Protein AF-0000000084494584 (afdb_homodimer)

pLDDT: mean 93.31, std 10.92, range [34.62, 98.94]

Structure (mmCIF, N/CA/C/O backbone):
data_AF-0000000084494584-model_v1
#
loop_
_entity.id
_entity.type
_entity.pdbx_description
1 polymer CoA-transferase
#
loop_
_atom_site.group_PDB
_atom_site.id
_atom_site.type_symbol
_atom_site.label_atom_id
_atom_site.label_alt_id
_atom_site.label_comp_id
_atom_site.label_asym_id
_atom_site.label_entity_id
_atom_site.label_seq_id
_atom_site.pdbx_PDB_ins_code
_atom_site.Cartn_x
_atom_site.Cartn_y
_atom_site.Cartn_z
_atom_site.occupancy
_atom_site.B_iso_or_equiv
_atom_site.auth_seq_id
_atom_site.auth_comp_id
_atom_site.auth_asym_id
_atom_site.auth_atom_id
_atom_site.pdbx_PDB_model_num
ATOM 1 N N . MET A 1 1 ? 16.578 -20.812 13.094 1 54.5 1 MET A N 1
ATOM 2 C CA . MET A 1 1 ? 16.781 -21.859 12.094 1 54.5 1 MET A CA 1
ATOM 3 C C . MET A 1 1 ? 17.156 -21.266 10.75 1 54.5 1 MET A C 1
ATOM 5 O O . MET A 1 1 ? 16.797 -20.125 10.445 1 54.5 1 MET A O 1
ATOM 9 N N . LYS A 1 2 ? 18.016 -21.828 9.93 1 83.44 2 LYS A N 1
ATOM 10 C CA . LYS A 1 2 ? 18.469 -21.375 8.617 1 83.44 2 LYS A CA 1
ATOM 11 C C . LYS A 1 2 ? 17.312 -21.281 7.633 1 83.44 2 LYS A C 1
ATOM 13 O O . LYS A 1 2 ? 16.562 -22.234 7.449 1 83.44 2 LYS A O 1
ATOM 18 N N . LYS A 1 3 ? 16.938 -20.188 7.086 1 94.69 3 LYS A N 1
ATOM 19 C CA . LYS A 1 3 ? 15.836 -19.953 6.164 1 94.69 3 LYS A CA 1
ATOM 20 C C . LYS A 1 3 ? 16.078 -20.625 4.82 1 94.69 3 LYS A C 1
ATOM 22 O O . LYS A 1 3 ? 15.133 -20.953 4.102 1 94.69 3 LYS A O 1
ATOM 27 N N . VAL A 1 4 ? 17.297 -20.938 4.492 1 96.06 4 VAL A N 1
ATOM 28 C CA . VAL A 1 4 ? 17.641 -21.531 3.207 1 96.06 4 VAL A CA 1
ATOM 29 C C . VAL A 1 4 ? 17.328 -23.031 3.236 1 96.06 4 VAL A C 1
ATOM 31 O O . VAL A 1 4 ? 17.781 -23.734 4.137 1 96.06 4 VAL A O 1
ATOM 34 N N . LYS A 1 5 ? 16.594 -23.484 2.355 1 95.81 5 LYS A N 1
ATOM 35 C CA . LYS A 1 5 ? 16.156 -24.859 2.242 1 95.81 5 LYS A CA 1
ATOM 36 C C . LYS A 1 5 ? 16.281 -25.359 0.803 1 95.81 5 LYS A C 1
ATOM 38 O O . LYS A 1 5 ? 16.484 -24.562 -0.118 1 95.81 5 LYS A O 1
ATOM 43 N N . SER A 1 6 ? 16.203 -26.688 0.678 1 96.31 6 SER A N 1
ATOM 44 C CA . SER A 1 6 ? 16.047 -27.266 -0.654 1 96.31 6 SER A CA 1
ATOM 45 C C . SER A 1 6 ? 14.664 -26.969 -1.222 1 96.31 6 SER A C 1
ATOM 47 O O . SER A 1 6 ? 13.734 -26.672 -0.475 1 96.31 6 SER A O 1
ATOM 49 N N . LEU A 1 7 ? 14.586 -27.047 -2.506 1 98.06 7 LEU A N 1
ATOM 50 C CA . LEU A 1 7 ? 13.297 -26.859 -3.162 1 98.06 7 LEU A CA 1
ATOM 51 C C . LEU A 1 7 ? 12.273 -27.859 -2.637 1 98.06 7 LEU A C 1
ATOM 53 O O . LEU A 1 7 ? 11.148 -27.5 -2.311 1 98.06 7 LEU A O 1
ATOM 57 N N . LYS A 1 8 ? 12.703 -29.109 -2.549 1 97.38 8 LYS A N 1
ATOM 58 C CA . LYS A 1 8 ? 11.836 -30.188 -2.064 1 97.38 8 LYS A CA 1
ATOM 59 C C . LYS A 1 8 ? 11.328 -29.891 -0.656 1 97.38 8 LYS A C 1
ATOM 61 O O . LYS A 1 8 ? 10.133 -29.984 -0.387 1 97.38 8 LYS A O 1
ATOM 66 N N . ASP A 1 9 ? 12.188 -29.469 0.262 1 97.12 9 ASP A N 1
ATOM 67 C CA . ASP A 1 9 ? 11.828 -29.203 1.653 1 97.12 9 ASP A CA 1
ATOM 68 C C . ASP A 1 9 ? 10.898 -28 1.764 1 97.12 9 ASP A C 1
ATOM 70 O O . ASP A 1 9 ? 9.953 -28.016 2.559 1 97.12 9 ASP A O 1
ATOM 74 N N . ALA A 1 10 ? 11.188 -26.953 1.008 1 97.88 10 ALA A N 1
ATOM 75 C CA . ALA A 1 10 ? 10.367 -25.75 1.047 1 97.88 10 ALA A CA 1
ATOM 76 C C . ALA A 1 10 ? 8.938 -26.047 0.584 1 97.88 10 ALA A C 1
ATOM 78 O O . ALA A 1 10 ? 7.973 -25.609 1.214 1 97.88 10 ALA A O 1
ATOM 79 N N . VAL A 1 11 ? 8.828 -26.812 -0.478 1 98.31 11 VAL A N 1
ATOM 80 C CA . VAL A 1 11 ? 7.516 -27.125 -1.046 1 98.31 11 VAL A CA 1
ATOM 81 C C . VAL A 1 11 ? 6.777 -28.109 -0.146 1 98.31 11 VAL A C 1
ATOM 83 O O . VAL A 1 11 ? 5.547 -28.078 -0.059 1 98.31 11 VAL A O 1
ATOM 86 N N . ASN A 1 12 ? 7.539 -28.953 0.56 1 97.5 12 ASN A N 1
ATOM 87 C CA . ASN A 1 12 ? 6.934 -29.906 1.476 1 97.5 12 ASN A CA 1
ATOM 88 C C . ASN A 1 12 ? 6.164 -29.203 2.592 1 97.5 12 ASN A C 1
ATOM 90 O O . ASN A 1 12 ? 5.348 -29.828 3.271 1 97.5 12 ASN A O 1
ATOM 94 N N . LEU A 1 13 ? 6.391 -27.938 2.797 1 96.12 13 LEU A N 1
ATOM 95 C CA . LEU A 1 13 ? 5.676 -27.141 3.785 1 96.12 13 LEU A CA 1
ATOM 96 C C . LEU A 1 13 ? 4.23 -26.906 3.354 1 96.12 13 LEU A C 1
ATOM 98 O O . LEU A 1 13 ? 3.387 -26.531 4.172 1 96.12 13 LEU A O 1
ATOM 102 N N . ILE A 1 14 ? 3.953 -26.984 2.086 1 98.5 14 ILE A N 1
ATOM 103 C CA . ILE A 1 14 ? 2.607 -26.828 1.55 1 98.5 14 ILE A CA 1
ATOM 104 C C . ILE A 1 14 ? 1.779 -28.078 1.833 1 98.5 14 ILE A C 1
ATOM 106 O O . ILE A 1 14 ? 2.225 -29.188 1.572 1 98.5 14 ILE A O 1
ATOM 110 N N . ASN A 1 15 ? 0.663 -27.922 2.371 1 98.62 15 ASN A N 1
ATOM 111 C CA . ASN A 1 15 ? -0.242 -29.031 2.646 1 98.62 15 ASN A CA 1
ATOM 112 C C . ASN A 1 15 ? -1.344 -29.125 1.596 1 98.62 15 ASN A C 1
ATOM 114 O O . ASN A 1 15 ? -1.689 -28.141 0.955 1 98.62 15 ASN A O 1
ATOM 118 N N . ASP A 1 16 ? -1.833 -30.328 1.47 1 98.69 16 ASP A N 1
ATOM 119 C CA . ASP A 1 16 ? -3.055 -30.469 0.684 1 98.69 16 ASP A CA 1
ATOM 120 C C . ASP A 1 16 ? -4.172 -29.594 1.235 1 98.69 16 ASP A C 1
ATOM 122 O O . ASP A 1 16 ? -4.348 -29.5 2.451 1 98.69 16 ASP A O 1
ATOM 126 N N . GLY A 1 17 ? -4.859 -28.891 0.361 1 98.75 17 GLY A N 1
ATOM 127 C CA . GLY A 1 17 ? -5.965 -28.047 0.786 1 98.75 17 GLY A CA 1
ATOM 128 C C . GLY A 1 17 ? -5.559 -26.594 1.009 1 98.75 17 GLY A C 1
ATOM 129 O O . GLY A 1 17 ? -6.41 -25.734 1.197 1 98.75 17 GLY A O 1
ATOM 130 N N . ASP A 1 18 ? -4.273 -26.328 0.966 1 98.88 18 ASP A N 1
ATOM 131 C CA . ASP A 1 18 ? -3.783 -24.984 1.241 1 98.88 18 ASP A CA 1
ATOM 132 C C . ASP A 1 18 ? -4.238 -24 0.162 1 98.88 18 ASP A C 1
ATOM 134 O O . ASP A 1 18 ? -4.414 -24.375 -0.997 1 98.88 18 ASP A O 1
ATOM 138 N N . THR A 1 19 ? -4.445 -22.766 0.521 1 98.88 19 THR A N 1
ATOM 139 C CA . THR A 1 19 ? -4.539 -21.641 -0.401 1 98.88 19 THR A CA 1
ATOM 140 C C . THR A 1 19 ? -3.154 -21.094 -0.737 1 98.88 19 THR A C 1
ATOM 142 O O . THR A 1 19 ? -2.418 -20.656 0.153 1 98.88 19 THR A O 1
ATOM 145 N N . ILE A 1 20 ? -2.838 -21.125 -2.057 1 98.81 20 ILE A N 1
ATOM 146 C CA . ILE A 1 20 ? -1.493 -20.75 -2.488 1 98.81 20 ILE A CA 1
ATOM 147 C C . ILE A 1 20 ? -1.57 -19.594 -3.482 1 98.81 20 ILE A C 1
ATOM 149 O O . ILE A 1 20 ? -2.459 -19.562 -4.336 1 98.81 20 ILE A O 1
ATOM 153 N N . SER A 1 21 ? -0.672 -18.656 -3.314 1 98.75 21 SER A N 1
ATOM 154 C CA . SER A 1 21 ? -0.522 -17.578 -4.293 1 98.75 21 SER A CA 1
ATOM 155 C C . SER A 1 21 ? 0.885 -17.562 -4.879 1 98.75 21 SER A C 1
ATOM 157 O O . SER A 1 21 ? 1.86 -17.828 -4.176 1 98.75 21 SER A O 1
ATOM 159 N N . PHE A 1 22 ? 0.99 -17.234 -6.164 1 98.75 22 PHE A N 1
ATOM 160 C CA . PHE A 1 22 ? 2.266 -17.172 -6.867 1 98.75 22 PHE A CA 1
ATOM 161 C C . PHE A 1 22 ? 2.586 -15.734 -7.273 1 98.75 22 PHE A C 1
ATOM 163 O O . PHE A 1 22 ? 1.705 -15 -7.723 1 98.75 22 PHE A O 1
ATOM 170 N N . GLY A 1 23 ? 3.801 -15.352 -7.039 1 98.75 23 GLY A N 1
ATOM 171 C CA . GLY A 1 23 ? 4.266 -14.078 -7.555 1 98.75 23 GLY A CA 1
ATOM 172 C C . GLY A 1 23 ? 4.391 -14.055 -9.07 1 98.75 23 GLY A C 1
ATOM 173 O O . GLY A 1 23 ? 4.148 -15.062 -9.734 1 98.75 23 GLY A O 1
ATOM 174 N N . GLY A 1 24 ? 4.789 -12.875 -9.578 1 98.31 24 GLY A N 1
ATOM 175 C CA . GLY A 1 24 ? 4.891 -12.703 -11.023 1 98.31 24 GLY A CA 1
ATOM 176 C C . GLY A 1 24 ? 3.555 -12.438 -11.688 1 98.31 24 GLY A C 1
ATOM 177 O O . GLY A 1 24 ? 2.539 -12.266 -11.008 1 98.31 24 GLY A O 1
ATOM 178 N N . ASN A 1 25 ? 3.617 -12.375 -12.953 1 98.12 25 ASN A N 1
ATOM 179 C CA . ASN A 1 25 ? 2.451 -12.078 -13.781 1 98.12 25 ASN A CA 1
ATOM 180 C C . ASN A 1 25 ? 2.525 -12.789 -15.125 1 98.12 25 ASN A C 1
ATOM 182 O O . ASN A 1 25 ? 3.496 -12.625 -15.867 1 98.12 25 ASN A O 1
ATOM 186 N N . VAL A 1 26 ? 1.543 -13.633 -15.344 1 97.31 26 VAL A N 1
ATOM 187 C CA . VAL A 1 26 ? 1.467 -14.414 -16.578 1 97.31 26 VAL A CA 1
ATOM 188 C C . VAL A 1 26 ? 2.773 -15.18 -16.781 1 97.31 26 VAL A C 1
ATOM 190 O O . VAL A 1 26 ? 3.086 -16.109 -16.031 1 97.31 26 VAL A O 1
ATOM 193 N N . LEU A 1 27 ? 3.586 -14.672 -17.797 1 97.94 27 LEU A N 1
ATOM 194 C CA . LEU A 1 27 ? 4.828 -15.375 -18.109 1 97.94 27 LEU A CA 1
ATOM 195 C C . LEU A 1 27 ? 6.039 -14.562 -17.656 1 97.94 27 LEU A C 1
ATOM 197 O O . LEU A 1 27 ? 7.094 -14.609 -18.281 1 97.94 27 LEU A O 1
ATOM 201 N N . HIS A 1 28 ? 5.832 -13.828 -16.531 1 98.12 28 HIS A N 1
ATOM 202 C CA . HIS A 1 28 ? 6.93 -13.039 -16 1 98.12 28 HIS A CA 1
ATOM 203 C C . HIS A 1 28 ? 7.172 -13.352 -14.523 1 98.12 28 HIS A C 1
ATOM 205 O O . HIS A 1 28 ? 6.332 -13.039 -13.68 1 98.12 28 HIS A O 1
ATOM 211 N N . ARG A 1 29 ? 8.273 -13.938 -14.289 1 98.56 29 ARG A N 1
ATOM 212 C CA . ARG A 1 29 ? 8.828 -14.219 -12.969 1 98.56 29 ARG A CA 1
ATOM 213 C C . ARG A 1 29 ? 7.91 -15.141 -12.172 1 98.56 29 ARG A C 1
ATOM 215 O O . ARG A 1 29 ? 7.746 -14.961 -10.961 1 98.56 29 ARG A O 1
ATOM 222 N N . ALA A 1 30 ? 7.055 -15.898 -12.859 1 98.56 30 ALA A N 1
ATOM 223 C CA . ALA A 1 30 ? 6.352 -16.969 -12.156 1 98.56 30 ALA A CA 1
ATOM 224 C C . ALA A 1 30 ? 7.34 -17.969 -11.547 1 98.56 30 ALA A C 1
ATOM 226 O O . ALA A 1 30 ? 8.336 -18.328 -12.18 1 98.56 30 ALA A O 1
ATOM 227 N N . PRO A 1 31 ? 7.113 -18.391 -10.32 1 98.81 31 PRO A N 1
ATOM 228 C CA . PRO A 1 31 ? 8.047 -19.312 -9.688 1 98.81 31 PRO A CA 1
ATOM 229 C C . PRO A 1 31 ? 7.895 -20.75 -10.195 1 98.81 31 PRO A C 1
ATOM 231 O O . PRO A 1 31 ? 7.527 -21.641 -9.43 1 98.81 31 PRO A O 1
ATOM 234 N N . MET A 1 32 ? 8.312 -21 -11.336 1 98.88 32 MET A N 1
ATOM 235 C CA . MET A 1 32 ? 7.98 -22.203 -12.086 1 98.88 32 MET A CA 1
ATOM 236 C C . MET A 1 32 ? 8.672 -23.422 -11.492 1 98.88 32 MET A C 1
ATOM 238 O O . MET A 1 32 ? 8.125 -24.531 -11.516 1 98.88 32 MET A O 1
ATOM 242 N N . ALA A 1 33 ? 9.891 -23.25 -10.977 1 98.81 33 ALA A N 1
ATOM 243 C CA . ALA A 1 33 ? 10.555 -24.391 -10.344 1 98.81 33 ALA A CA 1
ATOM 244 C C . ALA A 1 33 ? 9.734 -24.906 -9.156 1 98.81 33 ALA A C 1
ATOM 246 O O . ALA A 1 33 ? 9.578 -26.109 -8.984 1 98.81 33 ALA A O 1
ATOM 247 N N . ALA A 1 34 ? 9.273 -23.984 -8.375 1 98.81 34 ALA A N 1
ATOM 248 C CA . ALA A 1 34 ? 8.438 -24.359 -7.242 1 98.81 34 ALA A CA 1
ATOM 249 C C . ALA A 1 34 ? 7.125 -24.984 -7.715 1 98.81 34 ALA A C 1
ATOM 251 O O . ALA A 1 34 ? 6.641 -25.953 -7.129 1 98.81 34 ALA A O 1
ATOM 252 N N . VAL A 1 35 ? 6.5 -24.438 -8.742 1 98.88 35 VAL A N 1
ATOM 253 C CA . VAL A 1 35 ? 5.258 -24.953 -9.312 1 98.88 35 VAL A CA 1
ATOM 254 C C . VAL A 1 35 ? 5.461 -26.406 -9.758 1 98.88 35 VAL A C 1
ATOM 256 O O . VAL A 1 35 ? 4.648 -27.266 -9.445 1 98.88 35 VAL A O 1
ATOM 259 N N . ARG A 1 36 ? 6.566 -26.625 -10.461 1 98.88 36 ARG A N 1
ATOM 260 C CA . ARG A 1 36 ? 6.871 -27.969 -10.914 1 98.88 36 ARG A CA 1
ATOM 261 C C . ARG A 1 36 ? 7.086 -28.906 -9.734 1 98.88 36 ARG A C 1
ATOM 263 O O . ARG A 1 36 ? 6.66 -30.062 -9.773 1 98.88 36 ARG A O 1
ATOM 270 N N . GLU A 1 37 ? 7.727 -28.422 -8.711 1 98.81 37 GLU A N 1
ATOM 271 C CA . GLU A 1 37 ? 7.957 -29.25 -7.539 1 98.81 37 GLU A CA 1
ATOM 272 C C . GLU A 1 37 ? 6.641 -29.609 -6.848 1 98.81 37 GLU A C 1
ATOM 274 O O . GLU A 1 37 ? 6.473 -30.719 -6.352 1 98.81 37 GLU A O 1
ATOM 279 N N . ILE A 1 38 ? 5.691 -28.672 -6.762 1 98.88 38 ILE A N 1
ATOM 280 C CA . ILE A 1 38 ? 4.367 -28.938 -6.211 1 98.88 38 ILE A CA 1
ATOM 281 C C . ILE A 1 38 ? 3.713 -30.078 -6.973 1 98.88 38 ILE A C 1
ATOM 283 O O . ILE A 1 38 ? 3.145 -30.984 -6.367 1 98.88 38 ILE A O 1
ATOM 287 N N . ALA A 1 39 ? 3.822 -30.062 -8.289 1 98.75 39 ALA A N 1
ATOM 288 C CA . ALA A 1 39 ? 3.27 -31.109 -9.133 1 98.75 39 ALA A CA 1
ATOM 289 C C . ALA A 1 39 ? 3.98 -32.438 -8.883 1 98.75 39 ALA A C 1
ATOM 291 O O . ALA A 1 39 ? 3.336 -33.5 -8.781 1 98.75 39 ALA A O 1
ATOM 292 N N . ARG A 1 40 ? 5.363 -32.375 -8.766 1 98.25 40 ARG A N 1
ATOM 293 C CA . ARG A 1 40 ? 6.141 -33.594 -8.531 1 98.25 40 ARG A CA 1
ATOM 294 C C . ARG A 1 40 ? 5.738 -34.25 -7.223 1 98.25 40 ARG A C 1
ATOM 296 O O . ARG A 1 40 ? 5.711 -35.469 -7.129 1 98.25 40 ARG A O 1
ATOM 303 N N . GLN A 1 41 ? 5.414 -33.406 -6.246 1 98.19 41 GLN A N 1
ATOM 304 C CA . GLN A 1 41 ? 5.051 -33.938 -4.934 1 98.19 41 GLN A CA 1
ATOM 305 C C . GLN A 1 41 ? 3.578 -34.344 -4.891 1 98.19 41 GLN A C 1
ATOM 307 O O . GLN A 1 41 ? 3.086 -34.812 -3.861 1 98.19 41 GLN A O 1
ATOM 312 N N . ASN A 1 42 ? 2.887 -34.156 -5.945 1 97.81 42 ASN A N 1
ATOM 313 C CA . ASN A 1 42 ? 1.498 -34.562 -6.113 1 97.81 42 ASN A CA 1
ATOM 314 C C . ASN A 1 42 ? 0.598 -33.938 -5.047 1 97.81 42 ASN A C 1
ATOM 316 O O . ASN A 1 42 ? -0.193 -34.656 -4.418 1 97.81 42 ASN A O 1
ATOM 320 N N . LYS A 1 43 ? 0.817 -32.656 -4.707 1 98.56 43 LYS A N 1
ATOM 321 C CA . LYS A 1 43 ? -0.089 -31.938 -3.805 1 98.56 43 LYS A CA 1
ATOM 322 C C . LYS A 1 43 ? -1.515 -31.938 -4.348 1 98.56 43 LYS A C 1
ATOM 324 O O . LYS A 1 43 ? -1.721 -31.969 -5.562 1 98.56 43 LYS A O 1
ATOM 329 N N . LYS A 1 44 ? -2.512 -31.844 -3.439 1 98.5 44 LYS A N 1
ATOM 330 C CA . LYS A 1 44 ? -3.902 -31.969 -3.861 1 98.5 44 LYS A CA 1
ATOM 331 C C . LYS A 1 44 ? -4.773 -30.891 -3.217 1 98.5 44 LYS A C 1
ATOM 333 O O . LYS A 1 44 ? -4.418 -30.344 -2.176 1 98.5 44 LYS A O 1
ATOM 338 N N . SER A 1 45 ? -5.898 -30.625 -3.893 1 98.75 45 SER A N 1
ATOM 339 C CA . SER A 1 45 ? -6.977 -29.781 -3.387 1 98.75 45 SER A CA 1
ATOM 340 C C . SER A 1 45 ? -6.48 -28.375 -3.088 1 98.75 45 SER A C 1
ATOM 342 O O . SER A 1 45 ? -6.914 -27.75 -2.117 1 98.75 45 SER A O 1
ATOM 344 N N . LEU A 1 46 ? -5.559 -27.969 -3.893 1 98.94 46 LEU A N 1
ATOM 345 C CA . LEU A 1 46 ? -5.008 -26.641 -3.68 1 98.94 46 LEU A CA 1
ATOM 346 C C . LEU A 1 46 ? -5.98 -25.562 -4.156 1 98.94 46 LEU A C 1
ATOM 348 O O . LEU A 1 46 ? -6.656 -25.734 -5.176 1 98.94 46 LEU A O 1
ATOM 352 N N . LYS A 1 47 ? -6.105 -24.5 -3.451 1 98.88 47 LYS A N 1
ATOM 353 C CA . LYS A 1 47 ? -6.797 -23.281 -3.863 1 98.88 47 LYS A CA 1
ATOM 354 C C . LYS A 1 47 ? -5.805 -22.203 -4.312 1 98.88 47 LYS A C 1
ATOM 356 O O . LYS A 1 47 ? -4.984 -21.75 -3.518 1 98.88 47 LYS A O 1
ATOM 361 N N . LEU A 1 48 ? -5.867 -21.859 -5.566 1 98.88 48 LEU A N 1
ATOM 362 C CA . LEU A 1 48 ? -4.898 -20.922 -6.121 1 98.88 48 LEU A CA 1
ATOM 363 C C . LEU A 1 48 ? -5.484 -19.516 -6.199 1 98.88 48 LEU A C 1
ATOM 365 O O . LEU A 1 48 ? -6.656 -19.344 -6.543 1 98.88 48 LEU A O 1
ATOM 369 N N . VAL A 1 49 ? -4.691 -18.547 -5.84 1 98.69 49 VAL A N 1
ATOM 370 C CA . VAL A 1 49 ? -5.07 -17.141 -5.922 1 98.69 49 VAL A CA 1
ATOM 371 C C . VAL A 1 49 ? -4.004 -16.359 -6.695 1 98.69 49 VAL A C 1
ATOM 373 O O . VAL A 1 49 ? -2.828 -16.359 -6.32 1 98.69 49 VAL A O 1
ATOM 376 N N . LYS A 1 50 ? -4.367 -15.711 -7.742 1 97.88 50 LYS A N 1
ATOM 377 C CA . LYS A 1 50 ? -3.424 -14.945 -8.547 1 97.88 50 LYS A CA 1
ATOM 378 C C . LYS A 1 50 ? -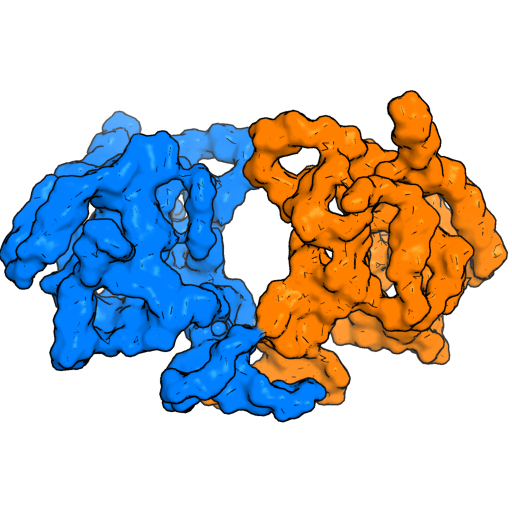4.152 -13.938 -9.438 1 97.88 50 LYS A C 1
ATOM 380 O O . LYS A 1 50 ? -5.215 -14.234 -9.984 1 97.88 50 LYS A O 1
ATOM 385 N N . THR A 1 51 ? -3.564 -12.781 -9.625 1 97.19 51 THR A N 1
ATOM 386 C CA . THR A 1 51 ? -4.188 -11.781 -10.477 1 97.19 51 THR A CA 1
ATOM 387 C C . THR A 1 51 ? -4.203 -12.242 -11.93 1 97.19 51 THR A C 1
ATOM 389 O O . THR A 1 51 ? -5.266 -12.305 -12.555 1 97.19 51 THR A O 1
ATOM 392 N N . ALA A 1 52 ? -3.033 -12.57 -12.398 1 97.12 52 ALA A N 1
ATOM 393 C CA . ALA A 1 52 ? -2.885 -13.062 -13.766 1 97.12 52 ALA A CA 1
ATOM 394 C C . ALA A 1 52 ? -1.953 -14.266 -13.812 1 97.12 52 ALA A C 1
ATOM 396 O O . ALA A 1 52 ? -0.766 -14.156 -13.5 1 97.12 52 ALA A O 1
ATOM 397 N N . GLY A 1 53 ? -2.547 -15.414 -14.188 1 97.62 53 GLY A N 1
ATOM 398 C CA . GLY A 1 53 ? -1.778 -16.641 -14.273 1 97.62 53 GLY A CA 1
ATOM 399 C C . GLY A 1 53 ? -1.73 -17.219 -15.672 1 97.62 53 GLY A C 1
ATOM 400 O O . GLY A 1 53 ? -2.486 -16.797 -16.547 1 97.62 53 GLY A O 1
ATOM 401 N N . ALA A 1 54 ? -0.801 -18.125 -15.852 1 98.19 54 ALA A N 1
ATOM 402 C CA . ALA A 1 54 ? -0.669 -18.875 -17.109 1 98.19 54 ALA A CA 1
ATOM 403 C C . ALA A 1 54 ? -0.196 -20.297 -16.844 1 98.19 54 ALA A C 1
ATOM 405 O O . ALA A 1 54 ? -0.973 -21.141 -16.406 1 98.19 54 ALA A O 1
ATOM 406 N N . GLN A 1 55 ? 1.091 -20.5 -17.047 1 98.44 55 GLN A N 1
ATOM 407 C CA . GLN A 1 55 ? 1.602 -21.859 -16.969 1 98.44 55 GLN A CA 1
ATOM 408 C C . GLN A 1 55 ? 1.618 -22.344 -15.523 1 98.44 55 GLN A C 1
ATOM 410 O O . GLN A 1 55 ? 1.459 -23.547 -15.266 1 98.44 55 GLN A O 1
ATOM 415 N N . ASP A 1 56 ? 1.825 -21.422 -14.609 1 98.62 56 ASP A N 1
ATOM 416 C CA . ASP A 1 56 ? 1.849 -21.781 -13.195 1 98.62 56 ASP A CA 1
ATOM 417 C C . ASP A 1 56 ? 0.527 -22.422 -12.773 1 98.62 56 ASP A C 1
ATOM 419 O O . ASP A 1 56 ? 0.516 -23.484 -12.141 1 98.62 56 ASP A O 1
ATOM 423 N N . ILE A 1 57 ? -0.57 -21.906 -13.172 1 98.75 57 ILE A N 1
ATOM 424 C CA . ILE A 1 57 ? -1.884 -22.438 -12.844 1 98.75 57 ILE A CA 1
ATOM 425 C C . ILE A 1 57 ? -2.186 -23.641 -13.75 1 98.75 57 ILE A C 1
ATOM 427 O O . ILE A 1 57 ? -2.627 -24.688 -13.273 1 98.75 57 ILE A O 1
ATOM 431 N N . ASP A 1 58 ? -1.891 -23.547 -15 1 98.75 58 ASP A N 1
ATOM 432 C CA . ASP A 1 58 ? -2.246 -24.547 -16 1 98.75 58 ASP A CA 1
ATOM 433 C C . ASP A 1 58 ? -1.552 -25.875 -15.727 1 98.75 58 ASP A C 1
ATOM 435 O O . ASP A 1 58 ? -2.17 -26.938 -15.836 1 98.75 58 ASP A O 1
ATOM 439 N N . LEU A 1 59 ? -0.305 -25.812 -15.391 1 98.75 59 LEU A N 1
ATOM 440 C CA . LEU A 1 59 ? 0.468 -27.016 -15.102 1 98.75 59 LEU A CA 1
ATOM 441 C C . LEU A 1 59 ? -0.122 -27.766 -13.914 1 98.75 59 LEU A C 1
ATOM 443 O O . LEU A 1 59 ? -0.263 -29 -13.953 1 98.75 59 LEU A O 1
ATOM 447 N N . LEU A 1 60 ? -0.462 -27.047 -12.852 1 98.81 60 LEU A N 1
ATOM 448 C CA . LEU A 1 60 ? -1.02 -27.688 -11.664 1 98.81 60 LEU A CA 1
ATOM 449 C C . LEU A 1 60 ? -2.398 -28.266 -11.953 1 98.81 60 LEU A C 1
ATOM 451 O O . LEU A 1 60 ? -2.779 -29.281 -11.383 1 98.81 60 LEU A O 1
ATOM 455 N N . CYS A 1 61 ? -3.137 -27.609 -12.828 1 98.62 61 CYS A N 1
ATOM 456 C CA . CYS A 1 61 ? -4.422 -28.141 -13.258 1 98.62 61 CYS A CA 1
ATOM 457 C C . CYS A 1 61 ? -4.234 -29.438 -14.039 1 98.62 61 CYS A C 1
ATOM 459 O O . CYS A 1 61 ? -4.98 -30.406 -13.844 1 98.62 61 CYS A O 1
ATOM 461 N N . ALA A 1 62 ? -3.209 -29.484 -14.914 1 98.38 62 ALA A N 1
ATOM 462 C CA . ALA A 1 62 ? -2.922 -30.656 -15.719 1 98.38 62 ALA A CA 1
ATOM 463 C C . ALA A 1 62 ? -2.621 -31.875 -14.844 1 98.38 62 ALA A C 1
ATOM 465 O O . ALA A 1 62 ? -2.914 -33 -15.219 1 98.38 62 ALA A O 1
ATOM 466 N N . MET A 1 63 ? -2.104 -31.609 -13.695 1 98.44 63 MET A N 1
ATOM 467 C CA . MET A 1 63 ? -1.659 -32.688 -12.82 1 98.44 63 MET A CA 1
ATOM 468 C C . MET A 1 63 ? -2.666 -32.938 -11.703 1 98.44 63 MET A C 1
ATOM 470 O O . MET A 1 63 ? -2.355 -33.594 -10.719 1 98.44 63 MET A O 1
ATOM 474 N N . ASP A 1 64 ? -3.857 -32.312 -11.766 1 98.19 64 ASP A N 1
ATOM 475 C CA . ASP A 1 64 ? -4.992 -32.5 -10.875 1 98.19 64 ASP A CA 1
ATOM 476 C C . ASP A 1 64 ? -4.672 -32.062 -9.453 1 98.19 64 ASP A C 1
ATOM 478 O O . ASP A 1 64 ? -5.109 -32.656 -8.477 1 98.19 64 ASP A O 1
ATOM 482 N N . CYS A 1 65 ? -3.891 -31.016 -9.32 1 98.75 65 CYS A N 1
ATOM 483 C CA . CYS A 1 65 ? -3.486 -30.516 -8.008 1 98.75 65 CYS A CA 1
ATOM 484 C C . CYS A 1 65 ? -4.496 -29.5 -7.48 1 98.75 65 CYS A C 1
ATOM 486 O O . CYS A 1 65 ? -4.477 -29.156 -6.293 1 98.75 65 CYS A O 1
ATOM 488 N N . VAL A 1 66 ? -5.473 -29.031 -8.25 1 98.88 66 VAL A N 1
ATOM 489 C CA . VAL A 1 66 ? -6.16 -27.781 -7.969 1 98.88 66 VAL A CA 1
ATOM 490 C C . VAL A 1 66 ? -7.629 -28.047 -7.668 1 98.88 66 VAL A C 1
ATOM 492 O O . VAL A 1 66 ? -8.289 -28.797 -8.391 1 98.88 66 VAL A O 1
ATOM 495 N N . GLU A 1 67 ? -8.078 -27.453 -6.574 1 98.81 67 GLU A N 1
ATOM 496 C CA . GLU A 1 67 ? -9.492 -27.484 -6.223 1 98.81 67 GLU A CA 1
ATOM 497 C C . GLU A 1 67 ? -10.227 -26.25 -6.75 1 98.81 67 GLU A C 1
ATOM 499 O O . GLU A 1 67 ? -11.312 -26.375 -7.324 1 98.81 67 GLU A O 1
ATOM 504 N N . SER A 1 68 ? -9.711 -25.094 -6.578 1 98.62 68 SER A N 1
ATOM 505 C CA . SER A 1 68 ? -10.336 -23.859 -7.016 1 98.62 68 SER A CA 1
ATOM 506 C C . SER A 1 68 ? -9.289 -22.812 -7.406 1 98.62 68 SER A C 1
ATOM 508 O O . SER A 1 68 ? -8.125 -22.922 -7.012 1 98.62 68 SER A O 1
ATOM 510 N N . VAL A 1 69 ? -9.719 -21.859 -8.227 1 98.62 69 VAL A N 1
ATOM 511 C CA . VAL A 1 69 ? -8.852 -20.766 -8.672 1 98.62 69 VAL A CA 1
ATOM 512 C C . VAL A 1 69 ? -9.578 -19.438 -8.523 1 98.62 69 VAL A C 1
ATOM 514 O O . VAL A 1 69 ? -10.688 -19.266 -9.047 1 98.62 69 VAL A O 1
ATOM 517 N N . ASP A 1 70 ? -9.062 -18.531 -7.773 1 97.44 70 ASP A N 1
ATOM 518 C CA . ASP A 1 70 ? -9.438 -17.125 -7.758 1 97.44 70 ASP A CA 1
ATOM 519 C C . ASP A 1 70 ? -8.461 -16.281 -8.578 1 97.44 70 ASP A C 1
ATOM 521 O O . ASP A 1 70 ? -7.324 -16.047 -8.156 1 97.44 70 ASP A O 1
ATOM 525 N N . ALA A 1 71 ? -8.859 -15.867 -9.758 1 96.75 71 ALA A N 1
ATOM 526 C CA . ALA A 1 71 ? -7.945 -15.133 -10.633 1 96.75 71 ALA A CA 1
ATOM 527 C C . ALA A 1 71 ? -8.703 -14.117 -11.477 1 96.75 71 ALA A C 1
ATOM 529 O O . ALA A 1 71 ? -9.891 -14.289 -11.75 1 96.75 71 ALA A O 1
ATOM 530 N N . GLY A 1 72 ? -8.008 -13.062 -11.781 1 93.25 72 GLY A N 1
ATOM 531 C CA . GLY A 1 72 ? -8.555 -12.133 -12.758 1 93.25 72 GLY A CA 1
ATOM 532 C C . GLY A 1 72 ? -8.508 -12.664 -14.18 1 93.25 72 GLY A C 1
ATOM 533 O O . GLY A 1 72 ? -9.461 -12.508 -14.945 1 93.25 72 GLY A O 1
ATOM 534 N N . PHE A 1 73 ? -7.285 -13.242 -14.352 1 92 73 PHE A N 1
ATOM 535 C CA . PHE A 1 73 ? -6.992 -13.711 -15.703 1 92 73 PHE A CA 1
ATOM 536 C C . PHE A 1 73 ? -6.098 -14.945 -15.656 1 92 73 PHE A C 1
ATOM 538 O O . PHE A 1 73 ? -5.141 -15 -14.883 1 92 73 PHE A O 1
ATOM 545 N N . VAL A 1 74 ? -6.566 -16.078 -16.484 1 96.75 74 VAL A N 1
ATOM 546 C CA . VAL A 1 74 ? -5.66 -17.203 -16.672 1 96.75 74 VAL A CA 1
ATOM 547 C C . VAL A 1 74 ? -5.504 -17.484 -18.172 1 96.75 74 VAL A C 1
ATOM 549 O O . VAL A 1 74 ? -6.422 -18 -18.812 1 96.75 74 VAL A O 1
ATOM 552 N N . SER A 1 75 ? -4.379 -17.109 -18.672 1 95.31 75 SER A N 1
ATOM 553 C CA . SER A 1 75 ? -4.145 -17.281 -20.094 1 95.31 75 SER A CA 1
ATOM 554 C C . SER A 1 75 ? -2.676 -17.062 -20.453 1 95.31 75 SER A C 1
ATOM 556 O O . SER A 1 75 ? -1.91 -16.547 -19.641 1 95.31 75 SER A O 1
ATOM 558 N N . TYR A 1 76 ? -2.309 -17.547 -21.594 1 95 76 TYR A N 1
ATOM 559 C CA . TYR A 1 76 ? -0.979 -17.281 -22.141 1 95 76 TYR A CA 1
ATOM 560 C C . TYR A 1 76 ? -0.99 -16.062 -23.062 1 95 76 TYR A C 1
ATOM 562 O O . TYR A 1 76 ? -0.174 -15.969 -23.984 1 95 76 TYR A O 1
ATOM 570 N N . GLU A 1 77 ? -1.919 -15.219 -22.766 1 87 77 GLU A N 1
ATOM 571 C CA . GLU A 1 77 ? -2.117 -13.984 -23.516 1 87 77 GLU A CA 1
ATOM 572 C C . GLU A 1 77 ? -2.283 -14.273 -25 1 87 77 GLU A C 1
ATOM 574 O O . GLU A 1 77 ? -2.424 -15.43 -25.406 1 87 77 GLU A O 1
ATOM 579 N N . THR A 1 78 ? -2.393 -13.195 -25.859 1 79.5 78 THR A N 1
ATOM 580 C CA . THR A 1 78 ? -2.73 -13.281 -27.281 1 79.5 78 THR A CA 1
ATOM 581 C C . THR A 1 78 ? -1.669 -14.07 -28.047 1 79.5 78 THR A C 1
ATOM 583 O O . THR A 1 78 ? -1.972 -14.727 -29.047 1 79.5 78 THR A O 1
ATOM 586 N N . LYS A 1 79 ? -0.529 -14.172 -27.469 1 82.56 79 LYS A N 1
ATOM 587 C CA . LYS A 1 79 ? 0.584 -14.781 -28.188 1 82.56 79 LYS A CA 1
ATOM 588 C C . LYS A 1 79 ? 0.452 -16.312 -28.203 1 82.56 79 LYS A C 1
ATOM 590 O O . LYS A 1 79 ? 0.747 -16.938 -29.219 1 82.56 79 LYS A O 1
ATOM 595 N N . TYR A 1 80 ? 0.011 -16.844 -27.062 1 86 80 TYR A N 1
ATOM 596 C CA . TYR A 1 80 ? 0.07 -18.297 -26.984 1 86 80 TYR A CA 1
ATOM 597 C C . TYR A 1 80 ? -1.322 -18.891 -26.812 1 86 80 TYR A C 1
ATOM 599 O O . TYR A 1 80 ? -1.526 -20.094 -27.031 1 86 80 TYR A O 1
ATOM 607 N N . GLY A 1 81 ? -2.215 -18.109 -26.469 1 87.94 81 GLY A N 1
ATOM 608 C CA . GLY A 1 81 ? -3.59 -18.594 -26.453 1 87.94 81 GLY A CA 1
ATOM 609 C C . GLY A 1 81 ? -4.074 -18.969 -25.062 1 87.94 81 GLY A C 1
ATOM 610 O O . GLY A 1 81 ? -3.74 -18.312 -24.078 1 87.94 81 GLY A O 1
ATOM 611 N N . LEU A 1 82 ? -4.871 -20 -25 1 89.5 82 LEU A N 1
ATOM 612 C CA . LEU A 1 82 ? -5.652 -20.312 -23.812 1 89.5 82 LEU A CA 1
ATOM 613 C C . LEU A 1 82 ? -4.891 -21.281 -22.906 1 89.5 82 LEU A C 1
ATOM 615 O O . LEU A 1 82 ? -4.043 -22.031 -23.375 1 89.5 82 LEU A O 1
ATOM 619 N N . ALA A 1 83 ? -5.094 -21.203 -21.641 1 96.69 83 ALA A N 1
ATOM 620 C CA . ALA A 1 83 ? -4.648 -22.203 -20.672 1 96.69 83 ALA A CA 1
ATOM 621 C C . ALA A 1 83 ? -5.574 -23.422 -20.672 1 96.69 83 ALA A C 1
ATOM 623 O O . ALA A 1 83 ? -6.516 -23.5 -19.875 1 96.69 83 ALA A O 1
ATOM 624 N N . ASN A 1 84 ? -5.285 -24.375 -21.516 1 96.19 84 ASN A N 1
ATOM 625 C CA . ASN A 1 84 ? -6.223 -25.438 -21.875 1 96.19 84 ASN A CA 1
ATOM 626 C C . ASN A 1 84 ? -6.539 -26.344 -20.703 1 96.19 84 ASN A C 1
ATOM 628 O O . ASN A 1 84 ? -7.676 -26.797 -20.547 1 96.19 84 ASN A O 1
ATOM 632 N N . HIS A 1 85 ? -5.602 -26.688 -19.906 1 98.12 85 HIS A N 1
ATOM 633 C CA . HIS A 1 85 ? -5.844 -27.578 -18.797 1 98.12 85 HIS A CA 1
ATOM 634 C C . HIS A 1 85 ? -6.738 -26.922 -17.75 1 98.12 85 HIS A C 1
ATOM 636 O O . HIS A 1 85 ? -7.629 -27.578 -17.188 1 98.12 85 HIS A O 1
ATOM 642 N N . TYR A 1 86 ? -6.5 -25.688 -17.484 1 98.25 86 TYR A N 1
ATOM 643 C CA . TYR A 1 86 ? -7.371 -24.922 -16.594 1 98.25 86 TYR A CA 1
ATOM 644 C C . TYR A 1 86 ? -8.789 -24.859 -17.156 1 98.25 86 TYR A C 1
ATOM 646 O O . TYR A 1 86 ? -9.758 -25.156 -16.453 1 98.25 86 TYR A O 1
ATOM 654 N N . ARG A 1 87 ? -8.875 -24.469 -18.406 1 97.12 87 ARG A N 1
ATOM 655 C CA . ARG A 1 87 ? -10.172 -24.328 -19.047 1 97.12 87 ARG A CA 1
ATOM 656 C C . ARG A 1 87 ? -10.953 -25.641 -19.016 1 97.12 87 ARG A C 1
ATOM 658 O O . ARG A 1 87 ? -12.133 -25.656 -18.672 1 97.12 87 ARG A O 1
ATOM 665 N N . GLN A 1 88 ? -10.32 -26.703 -19.375 1 97.12 88 GLN A N 1
ATOM 666 C CA . GLN A 1 88 ? -10.961 -28.016 -19.359 1 97.12 88 GLN A CA 1
ATOM 667 C C . GLN A 1 88 ? -11.391 -28.406 -17.953 1 97.12 88 GLN A C 1
ATOM 669 O O . GLN A 1 88 ? -12.469 -28.984 -17.766 1 97.12 88 GLN A O 1
ATOM 674 N N . GLY A 1 89 ? -10.539 -28.078 -16.953 1 97.75 89 GLY A N 1
ATOM 675 C CA . GLY A 1 89 ? -10.883 -28.359 -15.562 1 97.75 89 GLY A CA 1
ATOM 676 C C . GLY A 1 89 ? -12.125 -27.625 -15.094 1 97.75 89 GLY A C 1
ATOM 677 O O . GLY A 1 89 ? -12.977 -28.203 -14.422 1 97.75 89 GLY A O 1
ATOM 678 N N . VAL A 1 90 ? -12.234 -26.391 -15.461 1 97.38 90 VAL A N 1
ATOM 679 C CA . VAL A 1 90 ? -13.383 -25.578 -15.078 1 97.38 90 VAL A CA 1
ATOM 680 C C . VAL A 1 90 ? -14.625 -26.078 -15.812 1 97.38 90 VAL A C 1
ATOM 682 O O . VAL A 1 90 ? -15.688 -26.25 -15.211 1 97.38 90 VAL A O 1
ATOM 685 N N . GLN A 1 91 ? -14.508 -26.344 -17.109 1 97.25 91 GLN A N 1
ATOM 686 C CA . GLN A 1 91 ? -15.625 -26.781 -17.938 1 97.25 91 GLN A CA 1
ATOM 687 C C . GLN A 1 91 ? -16.172 -28.125 -17.469 1 97.25 91 GLN A C 1
ATOM 689 O O . GLN A 1 91 ? -17.391 -28.359 -17.516 1 97.25 91 GLN A O 1
ATOM 694 N N . SER A 1 92 ? -15.312 -28.984 -17.016 1 97.5 92 SER A N 1
ATOM 695 C CA . SER A 1 92 ? -15.719 -30.312 -16.578 1 97.5 92 SER A CA 1
ATOM 696 C C . SER A 1 92 ? -16.234 -30.297 -15.141 1 97.5 92 SER A C 1
ATOM 698 O O . SER A 1 92 ? -16.797 -31.281 -14.664 1 97.5 92 SER A O 1
ATOM 700 N N . GLY A 1 93 ? -15.953 -29.172 -14.438 1 97.25 93 GLY A N 1
ATOM 701 C CA . GLY A 1 93 ? -16.406 -29.047 -13.062 1 97.25 93 GLY A CA 1
ATOM 702 C C . GLY A 1 93 ? -15.398 -29.578 -12.062 1 97.25 93 GLY A C 1
ATOM 703 O O . GLY A 1 93 ? -15.633 -29.531 -10.852 1 97.25 93 GLY A O 1
ATOM 704 N N . LYS A 1 94 ? -14.336 -30.078 -12.578 1 97.62 94 LYS A N 1
ATOM 705 C CA . LYS A 1 94 ? -13.289 -30.594 -11.695 1 97.62 94 LYS A CA 1
ATOM 706 C C . LYS A 1 94 ? -12.648 -29.469 -10.883 1 97.62 94 LYS A C 1
ATOM 708 O O . LYS A 1 94 ? -12.203 -29.688 -9.758 1 97.62 94 LYS A O 1
ATOM 713 N N . ILE A 1 95 ? -12.602 -28.312 -11.422 1 98.31 95 ILE A N 1
ATOM 714 C CA . ILE A 1 95 ? -12.016 -27.141 -10.805 1 98.31 95 ILE A CA 1
ATOM 715 C C . ILE A 1 95 ? -13.07 -26.031 -10.68 1 98.31 95 ILE A C 1
ATOM 717 O O . ILE A 1 95 ? -13.812 -25.766 -11.625 1 98.31 95 ILE A O 1
ATOM 721 N N . LYS A 1 96 ? -13.242 -25.516 -9.484 1 97.69 96 LYS A N 1
ATOM 722 C CA . LYS A 1 96 ? -14.102 -24.359 -9.297 1 97.69 96 LYS A CA 1
ATOM 723 C C . LYS A 1 96 ? -13.391 -23.078 -9.695 1 97.69 96 LYS A C 1
ATOM 725 O O . LYS A 1 96 ? -12.469 -22.625 -9.008 1 97.69 96 LYS A O 1
ATOM 730 N N . GLY A 1 97 ? -13.773 -22.469 -10.789 1 96.25 97 GLY A N 1
ATOM 731 C CA . GLY A 1 97 ? -13.25 -21.172 -11.195 1 96.25 97 GLY A CA 1
ATOM 732 C C . GLY A 1 97 ? -14.023 -20.016 -10.609 1 96.25 97 GLY A C 1
ATOM 733 O O . GLY A 1 97 ? -15.195 -19.797 -10.945 1 96.25 97 GLY A O 1
ATOM 734 N N . ASN A 1 98 ? -13.484 -19.344 -9.664 1 94.06 98 ASN A N 1
ATOM 735 C CA . ASN A 1 98 ? -14.086 -18.125 -9.125 1 94.06 98 ASN A CA 1
ATOM 736 C C . ASN A 1 98 ? -13.719 -16.906 -9.961 1 94.06 98 ASN A C 1
ATOM 738 O O . ASN A 1 98 ? -12.547 -16.516 -10.008 1 94.06 98 ASN A O 1
ATOM 742 N N . GLU A 1 99 ? -14.586 -16.359 -10.531 1 88.19 99 GLU A N 1
ATOM 743 C CA . GLU A 1 99 ? -14.344 -15.281 -11.477 1 88.19 99 GLU A CA 1
ATOM 744 C C . GLU A 1 99 ? -14.109 -13.961 -10.758 1 88.19 99 GLU A C 1
ATOM 746 O O . GLU A 1 99 ? -14.992 -13.453 -10.07 1 88.19 99 GLU A O 1
ATOM 751 N N . HIS A 1 100 ? -12.977 -13.469 -10.883 1 91.81 100 HIS A N 1
ATOM 752 C CA . HIS A 1 100 ? -12.539 -12.164 -10.383 1 91.81 100 HIS A CA 1
ATOM 753 C C . HIS A 1 100 ? -12.102 -11.258 -11.523 1 91.81 100 HIS A C 1
ATOM 755 O O . HIS A 1 100 ? -11.969 -11.703 -12.664 1 91.81 100 HIS A O 1
ATOM 761 N N . ALA A 1 101 ? -12.055 -10 -11.289 1 92.19 101 ALA A N 1
ATOM 762 C CA . ALA A 1 101 ? -11.172 -9.102 -12.016 1 92.19 101 ALA A CA 1
ATOM 763 C C . ALA A 1 101 ? -9.812 -8.992 -11.336 1 92.19 101 ALA A C 1
ATOM 765 O O . ALA A 1 101 ? -9.672 -9.336 -10.156 1 92.19 101 ALA A O 1
ATOM 766 N N . CYS A 1 102 ? -8.82 -8.656 -12.117 1 94.69 102 CYS A N 1
ATOM 767 C CA . CYS A 1 102 ? -7.512 -8.469 -11.508 1 94.69 102 CYS A CA 1
ATOM 768 C C . CYS A 1 102 ? -7.605 -7.594 -10.266 1 94.69 102 CYS A C 1
ATOM 770 O O . CYS A 1 102 ? -7.07 -7.941 -9.211 1 94.69 102 CYS A O 1
ATOM 772 N N . TYR A 1 103 ? -8.359 -6.586 -10.406 1 93.69 103 TYR A N 1
ATOM 773 C CA . TYR A 1 103 ? -8.477 -5.602 -9.336 1 93.69 103 TYR A CA 1
ATOM 774 C C . TYR A 1 103 ? -9.133 -6.211 -8.102 1 93.69 103 TYR A C 1
ATOM 776 O O . TYR A 1 103 ? -8.75 -5.898 -6.973 1 93.69 103 TYR A O 1
ATOM 784 N N . THR A 1 104 ? -10.133 -7.059 -8.211 1 94.5 104 THR A N 1
ATOM 785 C CA . THR A 1 104 ? -10.828 -7.629 -7.059 1 94.5 104 THR A CA 1
ATOM 786 C C . THR A 1 104 ? -9.945 -8.656 -6.352 1 94.5 104 THR A C 1
ATOM 788 O O . THR A 1 104 ? -10.031 -8.82 -5.133 1 94.5 104 THR A O 1
ATOM 791 N N . VAL A 1 105 ? -9.094 -9.344 -7.105 1 96.69 105 VAL A N 1
ATOM 792 C CA . VAL A 1 105 ? -8.109 -10.203 -6.457 1 96.69 105 VAL A CA 1
ATOM 793 C C . VAL A 1 105 ? -7.16 -9.352 -5.613 1 96.69 105 VAL A C 1
ATOM 795 O O . VAL A 1 105 ? -6.879 -9.688 -4.457 1 96.69 105 VAL A O 1
ATOM 798 N N . ILE A 1 106 ? -6.762 -8.258 -6.23 1 97.19 106 ILE A N 1
ATOM 799 C CA . ILE A 1 106 ? -5.859 -7.352 -5.527 1 97.19 106 ILE A CA 1
ATOM 800 C C . ILE A 1 106 ? -6.523 -6.855 -4.246 1 97.19 106 ILE A C 1
ATOM 802 O O . ILE A 1 106 ? -5.902 -6.852 -3.18 1 97.19 106 ILE A O 1
ATOM 806 N N . CYS A 1 107 ? -7.773 -6.496 -4.32 1 96.88 107 CYS A N 1
ATOM 807 C CA . CYS A 1 107 ? -8.5 -6.004 -3.156 1 96.88 107 CYS A CA 1
ATOM 808 C C . CYS A 1 107 ? -8.648 -7.09 -2.1 1 96.88 107 CYS A C 1
ATOM 810 O O . CYS A 1 107 ? -8.508 -6.824 -0.905 1 96.88 107 CYS A O 1
ATOM 812 N N . ALA A 1 108 ? -8.93 -8.305 -2.535 1 97.75 108 ALA A N 1
ATOM 813 C CA . ALA A 1 108 ? -9.047 -9.422 -1.603 1 97.75 108 ALA A CA 1
ATOM 814 C C . ALA A 1 108 ? -7.742 -9.648 -0.852 1 97.75 108 ALA A C 1
ATOM 816 O O . ALA A 1 108 ? -7.746 -9.883 0.358 1 97.75 108 ALA A O 1
ATOM 817 N N . LEU A 1 109 ? -6.672 -9.562 -1.567 1 98.56 109 LEU A N 1
ATOM 818 C CA . LEU A 1 109 ? -5.355 -9.742 -0.965 1 98.56 109 LEU A CA 1
ATOM 819 C C . LEU A 1 109 ? -4.992 -8.562 -0.076 1 98.56 109 LEU A C 1
ATOM 821 O O . LEU A 1 109 ? -4.324 -8.727 0.948 1 98.56 109 LEU A O 1
ATOM 825 N N . ARG A 1 110 ? -5.383 -7.348 -0.507 1 97.75 110 ARG A N 1
ATOM 826 C CA . ARG A 1 110 ? -5.188 -6.18 0.347 1 97.75 110 ARG A CA 1
ATOM 827 C C . ARG A 1 110 ? -5.906 -6.352 1.682 1 97.75 110 ARG A C 1
ATOM 829 O O . ARG A 1 110 ? -5.359 -6.02 2.734 1 97.75 110 ARG A O 1
ATOM 836 N N . GLY A 1 111 ? -7.129 -6.848 1.611 1 97.62 111 GLY A N 1
ATOM 837 C CA . GLY A 1 111 ? -7.844 -7.141 2.842 1 97.62 111 GLY A CA 1
ATOM 838 C C . GLY A 1 111 ? -7.086 -8.078 3.764 1 97.62 111 GLY A C 1
ATOM 839 O O . GLY A 1 111 ? -7.02 -7.848 4.973 1 97.62 111 GLY A O 1
ATOM 840 N N . ALA A 1 112 ? -6.496 -9.062 3.186 1 98.06 112 ALA A N 1
ATOM 841 C CA . ALA A 1 112 ? -5.68 -10 3.953 1 98.06 112 ALA A CA 1
ATOM 842 C C . ALA A 1 112 ? -4.5 -9.289 4.605 1 98.06 112 ALA A C 1
ATOM 844 O O . ALA A 1 112 ? -4.238 -9.469 5.797 1 98.06 112 ALA A O 1
ATOM 845 N N . SER A 1 113 ? -3.838 -8.484 3.85 1 97 113 SER A N 1
ATOM 846 C CA . SER A 1 113 ? -2.66 -7.785 4.355 1 97 113 SER A CA 1
ATOM 847 C C . SER A 1 113 ? -3.025 -6.82 5.48 1 97 113 SER A C 1
ATOM 849 O O . SER A 1 113 ? -2.207 -6.543 6.359 1 97 113 SER A O 1
ATOM 851 N N . MET A 1 114 ? -4.25 -6.297 5.457 1 95 114 MET A N 1
ATOM 852 C CA . MET A 1 114 ? -4.723 -5.348 6.461 1 95 114 MET A CA 1
ATOM 853 C C . MET A 1 114 ? -5.449 -6.066 7.59 1 95 114 MET A C 1
ATOM 855 O O . MET A 1 114 ? -5.926 -5.43 8.531 1 95 114 MET A O 1
ATOM 859 N N . ASN A 1 115 ? -5.602 -7.402 7.492 1 94.88 115 ASN A N 1
ATOM 860 C CA . ASN A 1 115 ? -6.285 -8.242 8.469 1 94.88 115 ASN A CA 1
ATOM 861 C C . ASN A 1 115 ? -7.738 -7.82 8.656 1 94.88 115 ASN A C 1
ATOM 863 O O . ASN A 1 115 ? -8.203 -7.668 9.789 1 94.88 115 ASN A O 1
ATOM 867 N N . VAL A 1 116 ? -8.461 -7.555 7.562 1 95.5 116 VAL A N 1
ATOM 868 C CA . VAL A 1 116 ? -9.891 -7.262 7.566 1 95.5 116 VAL A CA 1
ATOM 869 C C . VAL A 1 116 ? -10.625 -8.297 6.723 1 95.5 116 VAL A C 1
ATOM 871 O O . VAL A 1 116 ? -10.047 -8.906 5.82 1 95.5 116 VAL A O 1
ATOM 874 N N . PRO A 1 117 ? -11.844 -8.547 6.965 1 96.44 117 PRO A N 1
ATOM 875 C CA . PRO A 1 117 ? -12.547 -9.695 6.375 1 96.44 117 PRO A CA 1
ATOM 876 C C . PRO A 1 117 ? -12.977 -9.445 4.934 1 96.44 117 PRO A C 1
ATOM 878 O O . PRO A 1 117 ? -13.305 -10.391 4.211 1 96.44 117 PRO A O 1
ATOM 881 N N . PHE A 1 118 ? -13.039 -8.141 4.523 1 97.19 118 PHE A N 1
ATOM 882 C CA . PHE A 1 118 ? -13.477 -7.785 3.18 1 97.19 118 PHE A CA 1
ATOM 883 C C . PHE A 1 118 ? -12.969 -6.406 2.789 1 97.19 118 PHE A C 1
ATOM 885 O O . PHE A 1 118 ? -12.469 -5.66 3.637 1 97.19 118 PHE A O 1
ATOM 892 N N . MET A 1 119 ? -13.102 -6.109 1.567 1 97.12 119 MET A N 1
ATOM 893 C CA . MET A 1 119 ? -12.781 -4.789 1.03 1 97.12 119 MET A CA 1
ATOM 894 C C . MET A 1 119 ? -13.906 -4.273 0.141 1 97.12 119 MET A C 1
ATOM 896 O O . MET A 1 119 ? -14.484 -5.035 -0.64 1 97.12 119 MET A O 1
ATOM 900 N N . PRO A 1 120 ? -14.266 -3.041 0.311 1 95.88 120 PRO A N 1
ATOM 901 C CA . PRO A 1 120 ? -15.133 -2.449 -0.706 1 95.88 120 PRO A CA 1
ATOM 902 C C . PRO A 1 120 ? -14.438 -2.264 -2.049 1 95.88 120 PRO A C 1
ATOM 904 O O . PRO A 1 120 ? -13.242 -1.947 -2.09 1 95.88 120 PRO A O 1
ATOM 907 N N . VAL A 1 121 ? -15.117 -2.471 -3.16 1 93.25 121 VAL A N 1
ATOM 908 C CA . VAL A 1 121 ? -14.562 -2.33 -4.504 1 93.25 121 VAL A CA 1
ATOM 909 C C . VAL A 1 121 ? -15.445 -1.392 -5.328 1 93.25 121 VAL A C 1
ATOM 911 O O . VAL A 1 121 ? -16.672 -1.464 -5.266 1 93.25 121 VAL A O 1
ATOM 914 N N . LYS A 1 122 ? -14.773 -0.396 -5.969 1 80.81 122 LYS A N 1
ATOM 915 C CA . LYS A 1 122 ? -15.523 0.522 -6.82 1 80.81 122 LYS A CA 1
ATOM 916 C C . LYS A 1 122 ? -15.742 -0.069 -8.211 1 80.81 122 LYS A C 1
ATOM 918 O O . LYS A 1 122 ? -14.844 -0.705 -8.766 1 80.81 122 LYS A O 1
ATOM 923 N N . GLY A 1 123 ? -16.875 0.278 -8.852 1 69.44 123 GLY A N 1
ATOM 924 C CA . GLY A 1 123 ? -17.078 0.048 -10.273 1 69.44 123 GLY A CA 1
ATOM 925 C C . GLY A 1 123 ? -17.609 -1.341 -10.578 1 69.44 123 GLY A C 1
ATOM 926 O O . GLY A 1 123 ? -17.844 -1.682 -11.742 1 69.44 123 GLY A O 1
ATOM 927 N N . LEU A 1 124 ? -17.359 -2.27 -9.664 1 63.88 124 LEU A N 1
ATOM 928 C CA . LEU A 1 124 ? -17.938 -3.572 -9.961 1 63.88 124 LEU A CA 1
ATOM 929 C C . LEU A 1 124 ? -19.438 -3.568 -9.711 1 63.88 124 LEU A C 1
ATOM 931 O O . LEU A 1 124 ? -19.875 -3.6 -8.562 1 63.88 124 LEU A O 1
ATOM 935 N N . ASN A 1 125 ? -19.984 -2.533 -10.453 1 54.62 125 ASN A N 1
ATOM 936 C CA . ASN A 1 125 ? -21.438 -2.578 -10.328 1 54.62 125 ASN A CA 1
ATOM 937 C C . ASN A 1 125 ? -21.984 -3.965 -10.656 1 54.62 125 ASN A C 1
ATOM 939 O O . ASN A 1 125 ? -21.344 -4.738 -11.367 1 54.62 125 ASN A O 1
ATOM 943 N N . ALA A 1 126 ? -23.062 -4.281 -9.992 1 49.09 126 ALA A N 1
ATOM 944 C CA . ALA A 1 126 ? -23.828 -5.527 -10.062 1 49.09 126 ALA A CA 1
ATOM 945 C C . ALA A 1 126 ? -23.891 -6.051 -11.492 1 49.09 126 ALA A C 1
ATOM 947 O O . ALA A 1 126 ? -24.781 -5.664 -12.266 1 49.09 126 ALA A O 1
ATOM 948 N N . GLY A 1 127 ? -22.734 -5.879 -12.234 1 46.47 127 GLY A N 1
ATOM 949 C CA . GLY A 1 127 ? -23.109 -6.699 -13.375 1 46.47 127 GLY A CA 1
ATOM 950 C C . GLY A 1 127 ? -23.656 -8.062 -12.977 1 46.47 127 GLY A C 1
ATOM 951 O O . GLY A 1 127 ? -23.594 -8.445 -11.805 1 46.47 127 GLY A O 1
ATOM 952 N N . ASP A 1 128 ? -24.266 -8.766 -13.953 1 49.22 128 ASP A N 1
ATOM 953 C CA . ASP A 1 128 ? -24.875 -10.078 -13.805 1 49.22 128 ASP A CA 1
ATOM 954 C C . ASP A 1 128 ? -23.984 -11.016 -13 1 49.22 128 ASP A C 1
ATOM 956 O O . ASP A 1 128 ? -24.453 -12.031 -12.477 1 49.22 128 ASP A O 1
ATOM 960 N N . LEU A 1 129 ? -22.719 -10.648 -13.117 1 49.62 129 LEU A N 1
ATOM 961 C CA . LEU A 1 129 ? -21.828 -11.602 -12.453 1 49.62 129 LEU A CA 1
ATOM 962 C C . LEU A 1 129 ? -21.969 -11.516 -10.938 1 49.62 129 LEU A C 1
ATOM 964 O O . LEU A 1 129 ? -21.547 -12.422 -10.219 1 49.62 129 LEU A O 1
ATOM 968 N N . LEU A 1 130 ? -22.328 -10.242 -10.5 1 52.62 130 LEU A N 1
ATOM 969 C CA . LEU A 1 130 ? -22.234 -10.055 -9.055 1 52.62 130 LEU A CA 1
ATOM 970 C C . LEU A 1 130 ? -23.5 -10.547 -8.359 1 52.62 130 LEU A C 1
ATOM 972 O O . LEU A 1 130 ? -24.203 -9.766 -7.703 1 52.62 130 LEU A O 1
ATOM 976 N N . VAL A 1 131 ? -24.266 -11.391 -8.945 1 54.41 131 VAL A N 1
ATOM 977 C CA . VAL A 1 131 ? -25.141 -11.977 -7.922 1 54.41 131 VAL A CA 1
ATOM 978 C C . VAL A 1 131 ? -24.312 -12.32 -6.684 1 54.41 131 VAL A C 1
ATOM 980 O O . VAL A 1 131 ? -23.094 -12.492 -6.77 1 54.41 131 VAL A O 1
ATOM 983 N N . LYS A 1 132 ? -24.875 -12.5 -5.449 1 64.62 132 LYS A N 1
ATOM 984 C CA . LYS A 1 132 ? -24.359 -12.945 -4.164 1 64.62 132 LYS A CA 1
ATOM 985 C C . LYS A 1 132 ? -23.672 -14.312 -4.293 1 64.62 132 LYS A C 1
ATOM 987 O O . LYS A 1 132 ? -24.281 -15.258 -4.797 1 64.62 132 LYS A O 1
ATOM 992 N N . ASN A 1 133 ? -22.359 -14.188 -4.367 1 81.69 133 ASN A N 1
ATOM 993 C CA . ASN A 1 133 ? -21.641 -15.445 -4.16 1 81.69 133 ASN A CA 1
ATOM 994 C C . ASN A 1 133 ? -20.812 -15.414 -2.879 1 81.69 133 ASN A C 1
ATOM 996 O O . ASN A 1 133 ? -21.016 -14.555 -2.02 1 81.69 133 ASN A O 1
ATOM 1000 N N . ASP A 1 134 ? -20.047 -16.453 -2.723 1 87.25 134 ASP A N 1
ATOM 1001 C CA . ASP A 1 134 ? -19.359 -16.641 -1.444 1 87.25 134 ASP A CA 1
ATOM 1002 C C . ASP A 1 134 ? -18.141 -15.734 -1.328 1 87.25 134 ASP A C 1
ATOM 1004 O O . ASP A 1 134 ? -17.484 -15.688 -0.285 1 87.25 134 ASP A O 1
ATOM 1008 N N . TYR A 1 135 ? -17.984 -14.883 -2.443 1 91 135 TYR A N 1
ATOM 1009 C CA . TYR A 1 135 ? -16.797 -14.039 -2.346 1 91 135 TYR A CA 1
ATOM 1010 C C . TYR A 1 135 ? -17.109 -12.609 -2.77 1 91 135 TYR A C 1
ATOM 1012 O O . TYR A 1 135 ? -16.266 -11.727 -2.654 1 91 135 TYR A O 1
ATOM 1020 N N . PHE A 1 136 ? -18.359 -12.336 -3.27 1 91.25 136 PHE A N 1
ATOM 1021 C CA . PHE A 1 136 ? -18.859 -11 -3.57 1 91.25 136 PHE A CA 1
ATOM 1022 C C . PHE A 1 136 ? -20.234 -10.781 -2.977 1 91.25 136 PHE A C 1
ATOM 1024 O O . PHE A 1 136 ? -21.078 -11.68 -3.012 1 91.25 136 PHE A O 1
ATOM 1031 N N . VAL A 1 137 ? -20.469 -9.625 -2.43 1 91.5 137 VAL A N 1
ATOM 1032 C CA . VAL A 1 137 ? -21.797 -9.234 -2.004 1 91.5 137 VAL A CA 1
ATOM 1033 C C . VAL A 1 137 ? -22 -7.73 -2.223 1 91.5 137 VAL A C 1
ATOM 1035 O O . VAL A 1 137 ? -21.062 -6.949 -2.066 1 91.5 137 VAL A O 1
ATOM 1038 N N . VAL A 1 138 ? -23.141 -7.363 -2.627 1 91.25 138 VAL A N 1
ATOM 1039 C CA . VAL A 1 138 ? -23.5 -5.953 -2.715 1 91.25 138 VAL A CA 1
ATOM 1040 C C . VAL A 1 138 ? -24.25 -5.531 -1.455 1 91.25 138 VAL A C 1
ATOM 1042 O O . VAL A 1 138 ? -25.219 -6.188 -1.052 1 91.25 138 VAL A O 1
ATOM 1045 N N . VAL A 1 139 ? -23.75 -4.512 -0.824 1 90.69 139 VAL A N 1
ATOM 1046 C CA . VAL A 1 139 ? -24.391 -3.994 0.375 1 90.69 139 VAL A CA 1
ATOM 1047 C C . VAL A 1 139 ? -24.688 -2.504 0.203 1 90.69 139 VAL A C 1
ATOM 1049 O O . VAL A 1 139 ? -24.266 -1.894 -0.783 1 90.69 139 VAL A O 1
ATOM 1052 N N . GLU A 1 140 ? -25.422 -2.043 1.188 1 91.88 140 GLU A N 1
ATOM 1053 C CA . GLU A 1 140 ? -25.641 -0.6 1.246 1 91.88 140 GLU A CA 1
ATOM 1054 C C . GLU A 1 140 ? -24.531 0.089 2.035 1 91.88 140 GLU A C 1
ATOM 1056 O O . GLU A 1 140 ? -24.203 -0.32 3.154 1 91.88 140 GLU A O 1
ATOM 1061 N N . ASP A 1 141 ? -23.922 1.1 1.449 1 92.75 141 ASP A N 1
ATOM 1062 C CA . ASP A 1 141 ? -22.969 1.942 2.168 1 92.7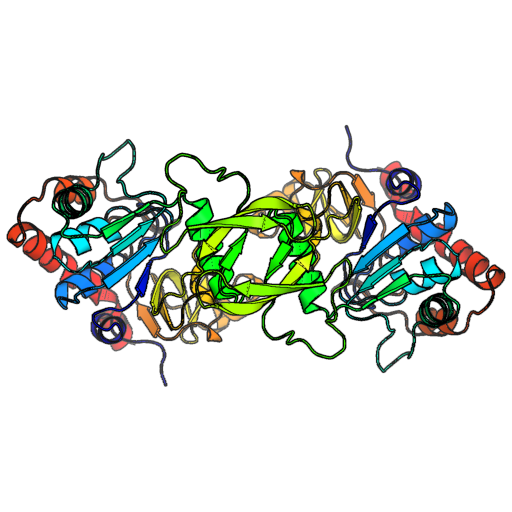5 141 ASP A CA 1
ATOM 1063 C C . ASP A 1 141 ? -23.641 2.637 3.352 1 92.75 141 ASP A C 1
ATOM 1065 O O . ASP A 1 141 ? -24.562 3.428 3.172 1 92.75 141 ASP A O 1
ATOM 1069 N N . PRO A 1 142 ? -23.156 2.375 4.527 1 92.25 142 PRO A N 1
ATOM 1070 C CA . PRO A 1 142 ? -23.859 2.92 5.699 1 92.25 142 PRO A CA 1
ATOM 1071 C C . PRO A 1 142 ? -23.719 4.438 5.812 1 92.25 142 PRO A C 1
ATOM 1073 O O . PRO A 1 142 ? -24.438 5.07 6.59 1 92.25 142 PRO A O 1
ATOM 1076 N N . PHE A 1 143 ? -22.844 5.047 5.102 1 93.12 143 PHE A N 1
ATOM 1077 C CA . PHE A 1 143 ? -22.609 6.484 5.199 1 93.12 143 PHE A CA 1
ATOM 1078 C C . PHE A 1 143 ? -23.375 7.23 4.113 1 93.12 143 PHE A C 1
ATOM 1080 O O . PHE A 1 143 ? -23.906 8.32 4.355 1 93.12 143 PHE A O 1
ATOM 1087 N N . SER A 1 144 ? -23.516 6.664 2.924 1 92.25 144 SER A N 1
ATOM 1088 C CA . SER A 1 144 ? -24.125 7.379 1.807 1 92.25 144 SER A CA 1
ATOM 1089 C C . SER A 1 144 ? -25.469 6.754 1.418 1 92.25 144 SER A C 1
ATOM 1091 O O . SER A 1 144 ? -26.281 7.387 0.741 1 92.25 144 SER A O 1
ATOM 1093 N N . GLY A 1 145 ? -25.625 5.496 1.744 1 92.56 145 GLY A N 1
ATOM 1094 C CA . GLY A 1 145 ? -26.828 4.793 1.326 1 92.56 145 GLY A CA 1
ATOM 1095 C C . GLY A 1 145 ? -26.719 4.199 -0.065 1 92.56 145 GLY A C 1
ATOM 1096 O O . GLY A 1 145 ? -27.625 3.506 -0.523 1 92.56 145 GLY A O 1
ATOM 1097 N N . GLU A 1 146 ? -25.625 4.367 -0.791 1 91.62 146 GLU A N 1
ATOM 1098 C CA . GLU A 1 146 ? -25.422 3.871 -2.148 1 91.62 146 GLU A CA 1
ATOM 1099 C C . GLU A 1 146 ? -24.953 2.418 -2.143 1 91.62 146 GLU A C 1
ATOM 1101 O O . GLU A 1 146 ? -24.297 1.979 -1.2 1 91.62 146 GLU A O 1
ATOM 1106 N N . PRO A 1 147 ? -25.297 1.715 -3.146 1 91.19 147 PRO A N 1
ATOM 1107 C CA . PRO A 1 147 ? -24.797 0.337 -3.225 1 91.19 147 PRO A CA 1
ATOM 1108 C C . PRO A 1 147 ? -23.281 0.259 -3.396 1 91.19 147 PRO A C 1
ATOM 1110 O O . PRO A 1 147 ? -22.703 1.097 -4.086 1 91.19 147 PRO A O 1
ATOM 1113 N N . ILE A 1 148 ? -22.688 -0.726 -2.748 1 92.44 148 ILE A N 1
ATOM 1114 C CA . ILE A 1 148 ? -21.25 -0.957 -2.861 1 92.44 148 ILE A CA 1
ATOM 1115 C C . ILE A 1 148 ? -20.969 -2.457 -2.822 1 92.44 148 ILE A C 1
ATOM 1117 O O . ILE A 1 148 ? -21.578 -3.191 -2.047 1 92.44 148 ILE A O 1
ATOM 1121 N N . THR A 1 149 ? -20.125 -2.9 -3.711 1 92.88 149 THR A N 1
ATOM 1122 C CA . THR A 1 149 ? -19.703 -4.297 -3.742 1 92.88 149 THR A CA 1
ATOM 1123 C C . THR A 1 149 ? -18.578 -4.547 -2.75 1 92.88 149 THR A C 1
ATOM 1125 O O . THR A 1 149 ? -17.641 -3.744 -2.645 1 92.88 149 THR A O 1
ATOM 1128 N N . LEU A 1 150 ? -18.719 -5.613 -1.987 1 95.06 150 LEU A N 1
ATOM 1129 C CA . LEU A 1 150 ? -17.656 -6.082 -1.109 1 95.06 150 LEU A CA 1
ATOM 1130 C C . LEU A 1 150 ? -17.031 -7.359 -1.654 1 95.06 150 LEU A C 1
ATOM 1132 O O . LEU A 1 150 ? -17.734 -8.242 -2.152 1 95.06 150 LEU A O 1
ATOM 1136 N N . VAL A 1 151 ? -15.758 -7.449 -1.638 1 95.88 151 VAL A N 1
ATOM 1137 C CA . VAL A 1 151 ? -15.055 -8.688 -1.95 1 95.88 151 VAL A CA 1
ATOM 1138 C C . VAL A 1 151 ? -14.477 -9.289 -0.672 1 95.88 151 VAL A C 1
ATOM 1140 O O . VAL A 1 151 ? -13.906 -8.578 0.157 1 95.88 151 VAL A O 1
ATOM 1143 N N . LYS A 1 152 ? -14.695 -10.547 -0.49 1 97 152 LYS A N 1
ATOM 1144 C CA . LYS A 1 152 ? -14.141 -11.266 0.658 1 97 152 LYS A CA 1
ATOM 1145 C C . LYS A 1 152 ? -12.617 -11.328 0.589 1 97 152 LYS A C 1
ATOM 1147 O O . LYS A 1 152 ? -12.055 -11.586 -0.475 1 97 152 LYS A O 1
ATOM 1152 N N . SER A 1 153 ? -11.969 -11.023 1.739 1 98 153 SER A N 1
ATOM 1153 C CA . SER A 1 153 ? -10.508 -11.125 1.789 1 98 153 SER A CA 1
ATOM 1154 C C . SER A 1 153 ? -10.047 -12.562 1.554 1 98 153 SER A C 1
ATOM 1156 O O . SER A 1 153 ? -10.711 -13.508 1.979 1 98 153 SER A O 1
ATOM 1158 N N . ILE A 1 154 ? -8.914 -12.703 0.884 1 98.5 154 ILE A N 1
ATOM 1159 C CA . ILE A 1 154 ? -8.297 -14.008 0.671 1 98.5 154 ILE A CA 1
ATOM 1160 C C . ILE A 1 154 ? -6.918 -14.039 1.331 1 98.5 154 ILE A C 1
ATOM 1162 O O . ILE A 1 154 ? -6.016 -13.297 0.935 1 98.5 154 ILE A O 1
ATOM 1166 N N . VAL A 1 155 ? -6.75 -14.844 2.344 1 98.62 155 VAL A N 1
ATOM 1167 C CA . VAL A 1 155 ? -5.48 -15.008 3.045 1 98.62 155 VAL A CA 1
ATOM 1168 C C . VAL A 1 155 ? -4.77 -16.266 2.553 1 98.62 155 VAL A C 1
ATOM 1170 O O . VAL A 1 155 ? -5.137 -17.375 2.932 1 98.62 155 VAL A O 1
ATOM 1173 N N . PRO A 1 156 ? -3.771 -16.141 1.732 1 98.81 156 PRO A N 1
ATOM 1174 C CA . PRO A 1 156 ? -3.041 -17.359 1.334 1 98.81 156 PRO A CA 1
ATOM 1175 C C . PRO A 1 156 ? -2.303 -18.016 2.5 1 98.81 156 PRO A C 1
ATOM 1177 O O . PRO A 1 156 ? -1.75 -17.312 3.354 1 98.81 156 PRO A O 1
ATOM 1180 N N . ASP A 1 157 ? -2.352 -19.281 2.531 1 98.88 157 ASP A N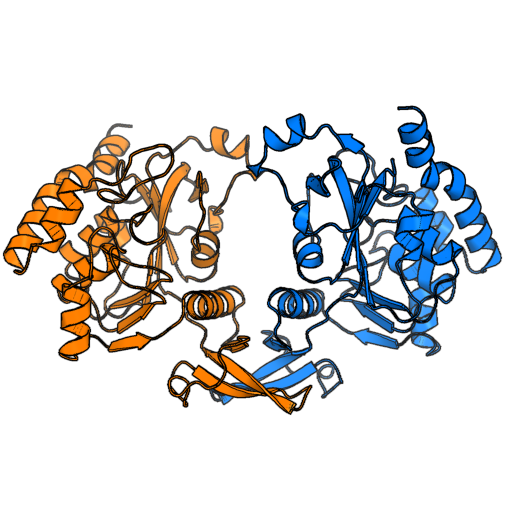 1
ATOM 1181 C CA . ASP A 1 157 ? -1.502 -20 3.475 1 98.88 157 ASP A CA 1
ATOM 1182 C C . ASP A 1 157 ? -0.025 -19.828 3.125 1 98.88 157 ASP A C 1
ATOM 1184 O O . ASP A 1 157 ? 0.81 -19.641 4.012 1 98.88 157 ASP A O 1
ATOM 1188 N N . VAL A 1 158 ? 0.274 -19.891 1.86 1 98.88 158 VAL A N 1
ATOM 1189 C CA . VAL A 1 158 ? 1.648 -19.797 1.381 1 98.88 158 VAL A CA 1
ATOM 1190 C C . VAL A 1 158 ? 1.693 -18.922 0.132 1 98.88 158 VAL A C 1
ATOM 1192 O O . VAL A 1 158 ? 0.857 -19.062 -0.764 1 98.88 158 VAL A O 1
ATOM 1195 N N . ALA A 1 159 ? 2.553 -17.953 0.131 1 98.88 159 ALA A N 1
ATOM 1196 C CA . ALA A 1 159 ? 2.932 -17.25 -1.09 1 98.88 159 ALA A CA 1
ATOM 1197 C C . ALA A 1 159 ? 4.32 -17.672 -1.559 1 98.88 159 ALA A C 1
ATOM 1199 O O . ALA A 1 159 ? 5.254 -17.766 -0.757 1 98.88 159 ALA A O 1
ATOM 1200 N N . ILE A 1 160 ? 4.469 -17.984 -2.807 1 98.94 160 ILE A N 1
ATOM 1201 C CA . ILE A 1 160 ? 5.758 -18.328 -3.398 1 98.94 160 ILE A CA 1
ATOM 1202 C C . ILE A 1 160 ? 6.152 -17.266 -4.418 1 98.94 160 ILE A C 1
ATOM 1204 O O . ILE A 1 160 ? 5.426 -17 -5.379 1 98.94 160 ILE A O 1
ATOM 1208 N N . ILE A 1 161 ? 7.266 -16.625 -4.18 1 98.94 161 ILE A N 1
ATOM 1209 C CA . ILE A 1 161 ? 7.699 -15.492 -4.977 1 98.94 161 ILE A CA 1
ATOM 1210 C C . ILE A 1 161 ? 9.125 -15.719 -5.469 1 98.94 161 ILE A C 1
ATOM 1212 O O . ILE A 1 161 ? 10.016 -16.047 -4.68 1 98.94 161 ILE A O 1
ATOM 1216 N N . HIS A 1 162 ? 9.344 -15.594 -6.789 1 98.94 162 HIS A N 1
ATOM 1217 C CA . HIS A 1 162 ? 10.68 -15.672 -7.359 1 98.94 162 HIS A CA 1
ATOM 1218 C C . HIS A 1 162 ? 11.312 -14.289 -7.473 1 98.94 162 HIS A C 1
ATOM 1220 O O . HIS A 1 162 ? 10.648 -13.328 -7.875 1 98.94 162 HIS A O 1
ATOM 1226 N N . VAL A 1 163 ? 12.578 -14.195 -7.059 1 98.69 163 VAL A N 1
ATOM 1227 C CA . VAL A 1 163 ? 13.219 -12.883 -7.059 1 98.69 163 VAL A CA 1
ATOM 1228 C C . VAL A 1 163 ? 14.617 -12.992 -7.664 1 98.69 163 VAL A C 1
ATOM 1230 O O . VAL A 1 163 ? 15.156 -14.094 -7.805 1 98.69 163 VAL A O 1
ATOM 1233 N N . GLN A 1 164 ? 15.156 -11.898 -8.031 1 97.75 164 GLN A N 1
ATOM 1234 C CA . GLN A 1 164 ? 16.5 -11.883 -8.594 1 97.75 164 GLN A CA 1
ATOM 1235 C C . GLN A 1 164 ? 17.562 -12.078 -7.508 1 97.75 164 GLN A C 1
ATOM 1237 O O . GLN A 1 164 ? 18.484 -12.883 -7.676 1 97.75 164 GLN A O 1
ATOM 1242 N N . GLU A 1 165 ? 17.406 -11.352 -6.398 1 97.12 165 GLU A N 1
ATOM 1243 C CA . GLU A 1 165 ? 18.406 -11.43 -5.34 1 97.12 165 GLU A CA 1
ATOM 1244 C C . GLU A 1 165 ? 17.75 -11.578 -3.971 1 97.12 165 GLU A C 1
ATOM 1246 O O . GLU A 1 165 ? 16.703 -10.977 -3.705 1 97.12 165 GLU A O 1
ATOM 1251 N N . CYS A 1 166 ? 18.406 -12.344 -3.164 1 97.19 166 CYS A N 1
ATOM 1252 C CA . CYS A 1 166 ? 17.984 -12.547 -1.782 1 97.19 166 CYS A CA 1
ATOM 1253 C C . CYS A 1 166 ? 19.172 -12.891 -0.896 1 97.19 166 CYS A C 1
ATOM 1255 O O . CYS A 1 166 ? 20.078 -13.609 -1.315 1 97.19 166 CYS A O 1
ATOM 1257 N N . ASP A 1 167 ? 19.25 -12.367 0.289 1 96.62 167 ASP A N 1
ATOM 1258 C CA . ASP A 1 167 ? 20.312 -12.781 1.195 1 96.62 167 ASP A CA 1
ATOM 1259 C C . ASP A 1 167 ? 19.844 -13.891 2.129 1 96.62 167 ASP A C 1
ATOM 1261 O O . ASP A 1 167 ? 18.688 -14.312 2.061 1 96.62 167 ASP A O 1
ATOM 1265 N N . GLU A 1 168 ? 20.688 -14.359 2.953 1 96.12 168 GLU A N 1
ATOM 1266 C CA . GLU A 1 168 ? 20.406 -15.531 3.775 1 96.12 168 GLU A CA 1
ATOM 1267 C C . GLU A 1 168 ? 19.391 -15.195 4.863 1 96.12 168 GLU A C 1
ATOM 1269 O O . GLU A 1 168 ? 18.812 -16.094 5.477 1 96.12 168 GLU A O 1
ATOM 1274 N N . ASN A 1 169 ? 19.188 -13.914 5.129 1 95.88 169 ASN A N 1
ATOM 1275 C CA . ASN A 1 169 ? 18.203 -13.492 6.125 1 95.88 169 ASN A CA 1
ATOM 1276 C C . ASN A 1 169 ? 16.812 -13.344 5.516 1 95.88 169 ASN A C 1
ATOM 1278 O O . ASN A 1 169 ? 15.836 -13.141 6.234 1 95.88 169 ASN A O 1
ATOM 1282 N N . GLY A 1 170 ? 16.719 -13.391 4.227 1 97.31 170 GLY A N 1
ATOM 1283 C CA . GLY A 1 170 ? 15.43 -13.367 3.559 1 97.31 170 GLY A CA 1
ATOM 1284 C C . GLY A 1 170 ? 15.109 -12.023 2.924 1 97.31 170 GLY A C 1
ATOM 1285 O O . GLY A 1 170 ? 14.055 -11.859 2.311 1 97.31 170 GLY A O 1
ATOM 1286 N N . ASN A 1 171 ? 16.047 -11.062 3.105 1 97.31 171 ASN A N 1
ATOM 1287 C CA . ASN A 1 171 ? 15.836 -9.797 2.42 1 97.31 171 ASN A CA 1
ATOM 1288 C C . ASN A 1 171 ? 15.938 -9.953 0.905 1 97.31 171 ASN A C 1
ATOM 1290 O O . ASN A 1 171 ? 16.969 -10.406 0.391 1 97.31 171 ASN A O 1
ATOM 1294 N N . ALA A 1 172 ? 14.898 -9.531 0.192 1 97.69 172 ALA A N 1
ATOM 1295 C CA . ALA A 1 172 ? 14.828 -9.844 -1.233 1 97.69 172 ALA A CA 1
ATOM 1296 C C . ALA A 1 172 ? 14.68 -8.57 -2.066 1 97.69 172 ALA A C 1
ATOM 1298 O O . ALA A 1 172 ? 14.031 -7.617 -1.646 1 97.69 172 ALA A O 1
ATOM 1299 N N . ILE A 1 173 ? 15.289 -8.578 -3.201 1 95.62 173 ILE A N 1
ATOM 1300 C CA . ILE A 1 173 ? 15.242 -7.477 -4.156 1 95.62 173 ILE A CA 1
ATOM 1301 C C . ILE A 1 173 ? 14.656 -7.965 -5.477 1 95.62 173 ILE A C 1
ATOM 1303 O O . ILE A 1 173 ? 15.078 -8.992 -6.012 1 95.62 173 ILE A O 1
ATOM 1307 N N . ILE A 1 174 ? 13.703 -7.289 -5.949 1 96.69 174 ILE A N 1
ATOM 1308 C CA . ILE A 1 174 ? 13.078 -7.547 -7.242 1 96.69 174 ILE A CA 1
ATOM 1309 C C . ILE A 1 174 ? 13.438 -6.434 -8.219 1 96.69 174 ILE A C 1
ATOM 1311 O O . ILE A 1 174 ? 13.117 -5.266 -7.984 1 96.69 174 ILE A O 1
ATOM 1315 N N . TYR A 1 175 ? 14.094 -6.762 -9.258 1 92.88 175 TYR A N 1
ATOM 1316 C CA . TYR A 1 175 ? 14.352 -5.812 -10.328 1 92.88 175 TYR A CA 1
ATOM 1317 C C . TYR A 1 175 ? 13.195 -5.785 -11.32 1 92.88 175 TYR A C 1
ATOM 1319 O O . TYR A 1 175 ? 12.602 -6.824 -11.617 1 92.88 175 TYR A O 1
ATOM 1327 N N . GLY A 1 176 ? 12.906 -4.605 -11.859 1 91.94 176 GLY A N 1
ATOM 1328 C CA . GLY A 1 176 ? 11.82 -4.492 -12.82 1 91.94 176 GLY A CA 1
ATOM 1329 C C . GLY A 1 176 ? 10.445 -4.449 -12.18 1 91.94 176 GLY A C 1
ATOM 1330 O O . GLY A 1 176 ? 10.305 -3.979 -11.047 1 91.94 176 GLY A O 1
ATOM 1331 N N . PRO A 1 177 ? 9.414 -4.918 -12.898 1 93.69 177 PRO A N 1
ATOM 1332 C CA . PRO A 1 177 ? 8.047 -4.844 -12.367 1 93.69 177 PRO A CA 1
ATOM 1333 C C . PRO A 1 177 ? 7.848 -5.711 -11.125 1 93.69 177 PRO A C 1
ATOM 1335 O O . PRO A 1 177 ? 8.273 -6.867 -11.102 1 93.69 177 PRO A O 1
ATOM 1338 N N . LYS A 1 178 ? 7.238 -5.129 -10.133 1 96.06 178 LYS A N 1
ATOM 1339 C CA . LYS A 1 178 ? 7.051 -5.84 -8.875 1 96.06 178 LYS A CA 1
ATOM 1340 C C . LYS A 1 178 ? 5.77 -6.664 -8.891 1 96.06 178 LYS A C 1
ATOM 1342 O O . LYS A 1 178 ? 5.629 -7.625 -8.133 1 96.06 178 LYS A O 1
ATOM 1347 N N . PHE A 1 179 ? 4.793 -6.219 -9.734 1 96.81 179 PHE A N 1
ATOM 1348 C CA . PHE A 1 179 ? 3.465 -6.824 -9.742 1 96.81 179 PHE A CA 1
ATOM 1349 C C . PHE A 1 179 ? 2.869 -6.852 -8.344 1 96.81 179 PHE A C 1
ATOM 1351 O O . PHE A 1 179 ? 2.949 -5.867 -7.609 1 96.81 179 PHE A O 1
ATOM 1358 N N . GLU A 1 180 ? 2.154 -7.969 -7.965 1 97.75 180 GLU A N 1
ATOM 1359 C CA . GLU A 1 180 ? 1.511 -8.008 -6.656 1 97.75 180 GLU A CA 1
ATOM 1360 C C . GLU A 1 180 ? 2.406 -8.68 -5.621 1 97.75 180 GLU A C 1
ATOM 1362 O O . GLU A 1 180 ? 1.95 -9.023 -4.527 1 97.75 180 GLU A O 1
ATOM 1367 N N . ASP A 1 181 ? 3.652 -8.789 -5.934 1 98.75 181 ASP A N 1
ATOM 1368 C CA . ASP A 1 181 ? 4.535 -9.633 -5.137 1 98.75 181 ASP A CA 1
ATOM 1369 C C . ASP A 1 181 ? 4.715 -9.07 -3.729 1 98.75 181 ASP A C 1
ATOM 1371 O O . ASP A 1 181 ? 4.75 -9.82 -2.752 1 98.75 181 ASP A O 1
ATOM 1375 N N . ILE A 1 182 ? 4.875 -7.785 -3.652 1 97.88 182 ILE A N 1
ATOM 1376 C CA . ILE A 1 182 ? 5.023 -7.16 -2.342 1 97.88 182 ILE A CA 1
ATOM 1377 C C . ILE A 1 182 ? 3.742 -7.348 -1.533 1 97.88 182 ILE A C 1
ATOM 1379 O O . ILE A 1 182 ? 3.791 -7.703 -0.354 1 97.88 182 ILE A O 1
ATOM 1383 N N . LEU A 1 183 ? 2.617 -7.164 -2.146 1 98.19 183 LEU A N 1
ATOM 1384 C CA . LEU A 1 183 ? 1.327 -7.371 -1.498 1 98.19 183 LEU A CA 1
ATOM 1385 C C . LEU A 1 183 ? 1.173 -8.82 -1.044 1 98.19 183 LEU A C 1
ATOM 1387 O O . LEU A 1 183 ? 0.745 -9.078 0.084 1 98.19 183 LEU A O 1
ATOM 1391 N N . LEU A 1 184 ? 1.591 -9.719 -1.87 1 98.69 184 LEU A N 1
ATOM 1392 C CA . LEU A 1 184 ? 1.502 -11.141 -1.551 1 98.69 184 LEU A CA 1
ATOM 1393 C C . LEU A 1 184 ? 2.324 -11.469 -0.309 1 98.69 184 LEU A C 1
ATOM 1395 O O . LEU A 1 184 ? 1.878 -12.234 0.55 1 98.69 184 LEU A O 1
ATOM 1399 N N . SER A 1 185 ? 3.5 -10.891 -0.269 1 98.75 185 SER A N 1
ATOM 1400 C CA . SER A 1 185 ? 4.406 -11.18 0.838 1 98.75 185 SER A CA 1
ATOM 1401 C C . SER A 1 185 ? 3.818 -10.719 2.166 1 98.75 185 SER A C 1
ATOM 1403 O O . SER A 1 185 ? 4.16 -11.25 3.223 1 98.75 185 SER A O 1
ATOM 1405 N N . ARG A 1 186 ? 2.896 -9.789 2.143 1 98.31 186 ARG A N 1
ATOM 1406 C CA . ARG A 1 186 ? 2.293 -9.258 3.357 1 98.31 186 ARG A CA 1
ATOM 1407 C C . ARG A 1 186 ? 0.961 -9.938 3.656 1 98.31 186 ARG A C 1
ATOM 1409 O O . ARG A 1 186 ? 0.493 -9.922 4.797 1 98.31 186 ARG A O 1
ATOM 1416 N N . ALA A 1 187 ? 0.372 -10.508 2.637 1 98.62 187 ALA A N 1
ATOM 1417 C CA . ALA A 1 187 ? -0.973 -11.062 2.754 1 98.62 187 ALA A CA 1
ATOM 1418 C C . ALA A 1 187 ? -0.926 -12.516 3.238 1 98.62 187 ALA A C 1
ATOM 1420 O O . ALA A 1 187 ? -1.855 -12.984 3.896 1 98.62 187 ALA A O 1
ATOM 1421 N N . ALA A 1 188 ? 0.157 -13.234 2.936 1 98.81 188 ALA A N 1
ATOM 1422 C CA . ALA A 1 188 ? 0.211 -14.68 3.152 1 98.81 188 ALA A CA 1
ATOM 1423 C C . ALA A 1 188 ? 0.72 -15 4.555 1 98.81 188 ALA A C 1
ATOM 1425 O O . ALA A 1 188 ? 1.481 -14.227 5.141 1 98.81 188 ALA A O 1
ATOM 1426 N N . ASN A 1 189 ? 0.343 -16.172 5.047 1 98.56 189 ASN A N 1
ATOM 1427 C CA . ASN A 1 189 ? 0.821 -16.641 6.344 1 98.56 189 ASN A CA 1
ATOM 1428 C C . ASN A 1 189 ? 2.295 -17.016 6.289 1 98.56 189 ASN A C 1
ATOM 1430 O O . ASN A 1 189 ? 3.037 -16.781 7.246 1 98.56 189 ASN A O 1
ATOM 1434 N N . LYS A 1 190 ? 2.703 -17.609 5.223 1 98.5 190 LYS A N 1
ATOM 1435 C CA . LYS A 1 190 ? 4.09 -18 4.984 1 98.5 190 LYS A CA 1
ATOM 1436 C C . LYS A 1 190 ? 4.547 -17.578 3.592 1 98.5 190 LYS A C 1
ATOM 1438 O O . LYS A 1 190 ? 3.787 -17.688 2.625 1 98.5 190 LYS A O 1
ATOM 1443 N N . VAL A 1 191 ? 5.789 -17.109 3.547 1 98.81 191 VAL A N 1
ATOM 1444 C CA . VAL A 1 191 ? 6.355 -16.703 2.266 1 98.81 191 VAL A CA 1
ATOM 1445 C C . VAL A 1 191 ? 7.562 -17.578 1.938 1 98.81 191 VAL A C 1
ATOM 1447 O O . VAL A 1 191 ? 8.484 -17.703 2.744 1 98.81 191 VAL A O 1
ATOM 1450 N N . ILE A 1 192 ? 7.562 -18.219 0.812 1 98.81 192 ILE A N 1
ATOM 1451 C CA . ILE A 1 192 ? 8.711 -18.922 0.249 1 98.81 192 ILE A CA 1
ATOM 1452 C C . ILE A 1 192 ? 9.305 -18.094 -0.893 1 98.81 192 ILE A C 1
ATOM 1454 O O . ILE A 1 192 ? 8.617 -17.766 -1.857 1 98.81 192 ILE A O 1
ATOM 1458 N N . ILE A 1 193 ? 10.562 -17.797 -0.733 1 98.81 193 ILE A N 1
ATOM 1459 C CA . ILE A 1 193 ? 11.281 -17.109 -1.791 1 98.81 193 ILE A CA 1
ATOM 1460 C C . ILE A 1 193 ? 12.125 -18.094 -2.582 1 98.81 193 ILE A C 1
ATOM 1462 O O . ILE A 1 193 ? 12.938 -18.828 -2.006 1 98.81 193 ILE A O 1
ATOM 1466 N N . THR A 1 194 ? 11.883 -18.172 -3.83 1 98.81 194 THR A N 1
ATOM 1467 C CA . THR A 1 194 ? 12.906 -18.719 -4.727 1 98.81 194 THR A CA 1
ATOM 1468 C C . THR A 1 194 ? 13.727 -17.594 -5.352 1 98.81 194 THR A C 1
ATOM 1470 O O . THR A 1 194 ? 13.203 -16.516 -5.621 1 98.81 194 THR A O 1
ATOM 1473 N N . THR A 1 195 ? 15.023 -17.859 -5.574 1 98.62 195 THR A N 1
ATOM 1474 C CA . THR A 1 195 ? 15.844 -16.734 -6 1 98.62 195 THR A CA 1
ATOM 1475 C C . THR A 1 195 ? 16.875 -17.172 -7.039 1 98.62 195 THR A C 1
ATOM 1477 O O . THR A 1 195 ? 17.375 -18.297 -6.984 1 98.62 195 THR A O 1
ATOM 1480 N N . GLU A 1 196 ? 17.156 -16.281 -7.898 1 98.19 196 GLU A N 1
ATOM 1481 C CA . GLU A 1 196 ? 18.219 -16.484 -8.883 1 98.19 196 GLU A CA 1
ATOM 1482 C C . GLU A 1 196 ? 19.594 -16.562 -8.211 1 98.19 196 GLU A C 1
ATOM 1484 O O . GLU A 1 196 ? 20.453 -17.344 -8.633 1 98.19 196 GLU A O 1
ATOM 1489 N N . GLN A 1 197 ? 19.75 -15.672 -7.188 1 96.81 197 GLN A N 1
ATOM 1490 C CA . GLN A 1 197 ? 21.047 -15.562 -6.547 1 96.81 197 GLN A CA 1
ATOM 1491 C C . GLN A 1 197 ? 20.906 -15.25 -5.059 1 96.81 197 GLN A C 1
ATOM 1493 O O . GLN A 1 197 ? 20.172 -14.344 -4.676 1 96.81 197 GLN A O 1
ATOM 1498 N N . ILE A 1 198 ? 21.625 -15.969 -4.246 1 96.25 198 ILE A N 1
ATOM 1499 C CA . ILE A 1 198 ? 21.797 -15.586 -2.852 1 96.25 198 ILE A CA 1
ATOM 1500 C C . ILE A 1 198 ? 23.016 -14.664 -2.725 1 96.25 198 ILE A C 1
ATOM 1502 O O . ILE A 1 198 ? 24.125 -15.039 -3.102 1 96.25 198 ILE A O 1
ATOM 1506 N N . VAL A 1 199 ? 22.828 -13.5 -2.244 1 95.38 199 VAL A N 1
ATOM 1507 C CA . VAL A 1 199 ? 23.906 -12.523 -2.156 1 95.38 199 VAL A CA 1
ATOM 1508 C C . VAL A 1 199 ? 24.297 -12.312 -0.695 1 95.38 199 VAL A C 1
ATOM 1510 O O . VAL A 1 199 ? 23.516 -12.609 0.211 1 95.38 199 VAL A O 1
ATOM 1513 N N . PRO A 1 200 ? 25.547 -11.781 -0.493 1 94.69 200 PRO A N 1
ATOM 1514 C CA . PRO A 1 200 ? 25.953 -11.508 0.885 1 94.69 200 PRO A CA 1
ATOM 1515 C C . PRO A 1 200 ? 25.078 -10.453 1.566 1 94.69 200 PRO A C 1
ATOM 1517 O O . PRO A 1 200 ? 24.609 -9.516 0.915 1 94.69 200 PRO A O 1
ATOM 1520 N N . VAL A 1 201 ? 24.906 -10.586 2.824 1 93.12 201 VAL A N 1
ATOM 1521 C CA . VAL A 1 201 ? 24.109 -9.672 3.633 1 93.12 201 VAL A CA 1
ATOM 1522 C C . VAL A 1 201 ? 24.656 -8.25 3.492 1 93.12 201 VAL A C 1
ATOM 1524 O O . VAL A 1 201 ? 23.875 -7.285 3.459 1 93.12 201 VAL A O 1
ATOM 1527 N N . SER A 1 202 ? 25.938 -8.023 3.318 1 91.81 202 SER A N 1
ATOM 1528 C CA . SER A 1 202 ? 26.594 -6.719 3.221 1 91.81 202 SER A CA 1
ATOM 1529 C C . SER A 1 202 ? 26.156 -5.977 1.963 1 91.81 202 SER A C 1
ATOM 1531 O O . SER A 1 202 ? 26 -4.754 1.981 1 91.81 202 SER A O 1
ATOM 1533 N N . ARG A 1 203 ? 25.953 -6.746 0.966 1 87.94 203 ARG A N 1
ATOM 1534 C CA . ARG A 1 203 ? 25.531 -6.16 -0.303 1 87.94 203 ARG A CA 1
ATOM 1535 C C . ARG A 1 203 ? 24.125 -5.566 -0.199 1 87.94 203 ARG A C 1
ATOM 1537 O O . ARG A 1 203 ? 23.875 -4.484 -0.724 1 87.94 203 ARG A O 1
ATOM 1544 N N . ILE A 1 204 ? 23.281 -6.203 0.505 1 87.81 204 ILE A N 1
ATOM 1545 C CA . ILE A 1 204 ? 21.891 -5.754 0.636 1 87.81 204 ILE A CA 1
ATOM 1546 C C . ILE A 1 204 ? 21.812 -4.605 1.639 1 87.81 204 ILE A C 1
ATOM 1548 O O . ILE A 1 204 ? 21.062 -3.654 1.444 1 87.81 204 ILE A O 1
ATOM 1552 N N . LYS A 1 205 ? 22.609 -4.664 2.709 1 82.19 205 LYS A N 1
ATOM 1553 C CA . LYS A 1 205 ? 22.625 -3.635 3.742 1 82.19 205 LYS A CA 1
ATOM 1554 C C . LYS A 1 205 ? 23.016 -2.275 3.16 1 82.19 205 LYS A C 1
ATOM 1556 O O . LYS A 1 205 ? 22.484 -1.244 3.58 1 82.19 205 LYS A O 1
ATOM 1561 N N . LEU A 1 206 ? 23.922 -2.299 2.148 1 79.38 206 LEU A N 1
ATOM 1562 C CA . LEU A 1 206 ? 24.375 -1.072 1.503 1 79.38 206 LEU A CA 1
ATOM 1563 C C . LEU A 1 206 ? 23.25 -0.417 0.715 1 79.38 206 LEU A C 1
ATOM 1565 O O . LEU A 1 206 ? 23.281 0.787 0.452 1 79.38 206 LEU A O 1
ATOM 1569 N N . ASN A 1 207 ? 22.312 -1.214 0.391 1 77.5 207 ASN A N 1
ATOM 1570 C CA . ASN A 1 207 ? 21.172 -0.726 -0.371 1 77.5 207 ASN A CA 1
ATOM 1571 C C . ASN A 1 207 ? 19.859 -1.039 0.334 1 77.5 207 ASN A C 1
ATOM 1573 O O . ASN A 1 207 ? 18.891 -1.492 -0.299 1 77.5 207 ASN A O 1
ATOM 1577 N N . ALA A 1 208 ? 19.812 -0.823 1.611 1 77.69 208 ALA A N 1
ATOM 1578 C CA . ALA A 1 208 ? 18.688 -1.224 2.445 1 77.69 208 ALA A CA 1
ATOM 1579 C C . ALA A 1 208 ? 17.375 -0.618 1.931 1 77.69 208 ALA A C 1
ATOM 1581 O O . ALA A 1 208 ? 16.312 -1.223 2.061 1 77.69 208 ALA A O 1
ATOM 1582 N N . GLU A 1 209 ? 17.516 0.485 1.261 1 77.5 209 GLU A N 1
ATOM 1583 C CA . GLU A 1 209 ? 16.328 1.183 0.764 1 77.5 209 GLU A CA 1
ATOM 1584 C C . GLU A 1 209 ? 15.734 0.469 -0.448 1 77.5 209 GLU A C 1
ATOM 1586 O O . GLU A 1 209 ? 14.602 0.747 -0.844 1 77.5 209 GLU A O 1
ATOM 1591 N N . ARG A 1 210 ? 16.484 -0.563 -0.919 1 82.62 210 ARG A N 1
ATOM 1592 C CA . ARG A 1 210 ? 16.047 -1.257 -2.129 1 82.62 210 ARG A CA 1
ATOM 1593 C C . ARG A 1 210 ? 15.352 -2.566 -1.787 1 82.62 210 ARG A C 1
ATOM 1595 O O . ARG A 1 210 ? 14.852 -3.262 -2.678 1 82.62 210 ARG A O 1
ATOM 1602 N N . ILE A 1 211 ? 15.359 -2.918 -0.542 1 92.75 211 ILE A N 1
ATOM 1603 C CA . ILE A 1 211 ? 14.719 -4.164 -0.137 1 92.75 211 ILE A CA 1
ATOM 1604 C C . ILE A 1 211 ? 13.219 -4.09 -0.411 1 92.75 211 ILE A C 1
ATOM 1606 O O . ILE A 1 211 ? 12.531 -3.201 0.096 1 92.75 211 ILE A O 1
ATOM 1610 N N . ASP A 1 212 ? 12.75 -5.027 -1.23 1 94.38 212 ASP A N 1
ATOM 1611 C CA . ASP A 1 212 ? 11.336 -5.066 -1.583 1 94.38 212 ASP A CA 1
ATOM 1612 C C . ASP A 1 212 ? 10.547 -5.93 -0.602 1 94.38 212 ASP A C 1
ATOM 1614 O O . ASP A 1 212 ? 9.422 -5.59 -0.226 1 94.38 212 ASP A O 1
ATOM 1618 N N . ILE A 1 213 ? 11.117 -7.07 -0.226 1 97.75 213 ILE A N 1
ATOM 1619 C CA . ILE A 1 213 ? 10.516 -7.984 0.737 1 97.75 213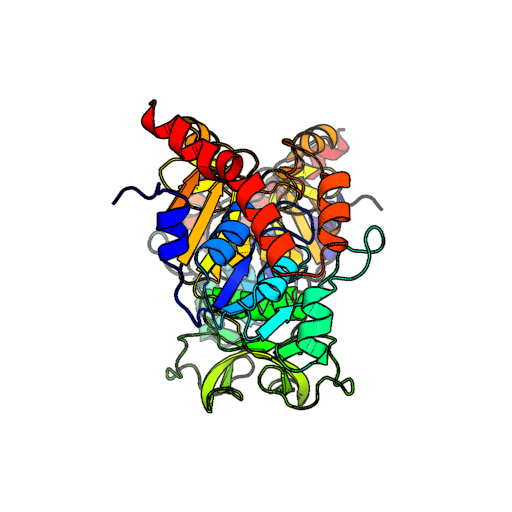 ILE A CA 1
ATOM 1620 C C . ILE A 1 213 ? 11.461 -8.188 1.92 1 97.75 213 ILE A C 1
ATOM 1622 O O . ILE A 1 213 ? 12.516 -8.805 1.779 1 97.75 213 ILE A O 1
ATOM 1626 N N . PRO A 1 214 ? 11.109 -7.723 3.039 1 96.5 214 PRO A N 1
ATOM 1627 C CA . PRO A 1 214 ? 11.984 -7.848 4.211 1 96.5 214 PRO A CA 1
ATOM 1628 C C . PRO A 1 214 ? 12.086 -9.281 4.719 1 96.5 214 PRO A C 1
ATOM 1630 O O . PRO A 1 214 ? 11.109 -10.031 4.664 1 96.5 214 PRO A O 1
ATOM 1633 N N . GLY A 1 215 ? 13.18 -9.602 5.27 1 97.25 215 GLY A N 1
ATOM 1634 C CA . GLY A 1 215 ? 13.5 -10.961 5.684 1 97.25 215 GLY A CA 1
ATOM 1635 C C . GLY A 1 215 ? 12.562 -11.492 6.75 1 97.25 215 GLY A C 1
ATOM 1636 O O . GLY A 1 215 ? 12.305 -12.695 6.809 1 97.25 215 GLY A O 1
ATOM 1637 N N . PHE A 1 216 ? 12.062 -10.602 7.57 1 96.5 216 PHE A N 1
ATOM 1638 C CA . PHE A 1 216 ? 11.234 -11.062 8.672 1 96.5 216 PHE A CA 1
ATOM 1639 C C . PHE A 1 216 ? 9.922 -11.641 8.156 1 96.5 216 PHE A C 1
ATOM 1641 O O . PHE A 1 216 ? 9.25 -12.406 8.852 1 96.5 216 PHE A O 1
ATOM 1648 N N . LEU A 1 217 ? 9.508 -11.383 6.906 1 97.88 217 LEU A N 1
ATOM 1649 C CA . LEU A 1 217 ? 8.289 -11.922 6.301 1 97.88 217 LEU A CA 1
ATOM 1650 C C . LEU A 1 217 ? 8.547 -13.281 5.672 1 97.88 217 LEU A C 1
ATOM 1652 O O . LEU A 1 217 ? 7.609 -14.008 5.332 1 97.88 217 LEU A O 1
ATOM 1656 N N . VAL A 1 218 ? 9.82 -13.648 5.5 1 98.5 218 VAL A N 1
ATOM 1657 C CA . VAL A 1 218 ? 10.195 -14.797 4.684 1 98.5 218 VAL A CA 1
ATOM 1658 C C . VAL A 1 218 ? 10.422 -16.016 5.578 1 98.5 218 VAL A C 1
ATOM 1660 O O . VAL A 1 218 ? 11.195 -15.961 6.535 1 98.5 218 VAL A O 1
ATOM 1663 N N . HIS A 1 219 ? 9.742 -17.047 5.234 1 98.25 219 HIS A N 1
ATOM 1664 C CA . HIS A 1 219 ? 9.844 -18.297 5.984 1 98.25 219 HIS A CA 1
ATOM 1665 C C . HIS A 1 219 ? 10.977 -19.172 5.445 1 98.25 219 HIS A C 1
ATOM 1667 O O . HIS A 1 219 ? 11.75 -19.734 6.219 1 98.25 219 HIS A O 1
ATOM 1673 N N . SER A 1 220 ? 11.047 -19.281 4.102 1 98.06 220 SER A N 1
ATOM 1674 C CA . SER A 1 220 ? 12.031 -20.141 3.453 1 98.06 220 SER A CA 1
ATOM 1675 C C . SER A 1 220 ? 12.633 -19.469 2.227 1 98.06 220 SER A C 1
ATOM 1677 O O . SER A 1 220 ? 11.953 -18.703 1.538 1 98.06 220 SER A O 1
ATOM 1679 N N . ILE A 1 221 ? 13.859 -19.766 2.025 1 98.25 221 ILE A N 1
ATOM 1680 C CA . ILE A 1 221 ? 14.594 -19.297 0.856 1 98.25 221 ILE A CA 1
ATOM 1681 C C . ILE A 1 221 ? 15.117 -20.484 0.06 1 98.25 221 ILE A C 1
ATOM 1683 O O . ILE A 1 221 ? 15.711 -21.406 0.627 1 98.25 221 ILE A O 1
ATOM 1687 N N . VAL A 1 222 ? 14.922 -20.469 -1.206 1 98.38 222 VAL A N 1
ATOM 1688 C CA . VAL A 1 222 ? 15.422 -21.531 -2.074 1 98.38 222 VAL A CA 1
ATOM 1689 C C . VAL A 1 222 ? 16.25 -20.938 -3.211 1 98.38 222 VAL A C 1
ATOM 1691 O O . VAL A 1 222 ? 15.766 -20.062 -3.938 1 98.38 222 VAL A O 1
ATOM 1694 N N . HIS A 1 223 ? 17.438 -21.391 -3.334 1 98.12 223 HIS A N 1
ATOM 1695 C CA . HIS A 1 223 ? 18.281 -20.969 -4.449 1 98.12 223 HIS A CA 1
ATOM 1696 C C . HIS A 1 223 ? 17.953 -21.766 -5.711 1 98.12 223 HIS A C 1
ATOM 1698 O O . HIS A 1 223 ? 18.266 -22.953 -5.801 1 98.12 223 HIS A O 1
ATOM 1704 N N . VAL A 1 224 ? 17.359 -21.031 -6.637 1 98.06 224 VAL A N 1
ATOM 1705 C CA . VAL A 1 224 ? 16.984 -21.688 -7.883 1 98.06 224 VAL A CA 1
ATOM 1706 C C . VAL A 1 224 ? 17.344 -20.797 -9.07 1 98.06 224 VAL A C 1
ATOM 1708 O O . VAL A 1 224 ? 16.484 -20.141 -9.656 1 98.06 224 VAL A O 1
ATOM 1711 N N . PRO A 1 225 ? 18.594 -20.938 -9.531 1 97.25 225 PRO A N 1
ATOM 1712 C CA . PRO A 1 225 ? 18.891 -20.234 -10.781 1 97.25 225 PRO A CA 1
ATOM 1713 C C . PRO A 1 225 ? 17.969 -20.641 -11.93 1 97.25 225 PRO A C 1
ATOM 1715 O O . PRO A 1 225 ? 17.703 -21.844 -12.109 1 97.25 225 PRO A O 1
ATOM 1718 N N . ASN A 1 226 ? 17.422 -19.672 -12.648 1 97.5 226 ASN A N 1
ATOM 1719 C CA . ASN A 1 226 ? 16.469 -19.906 -13.727 1 97.5 226 ASN A CA 1
ATOM 1720 C C . ASN A 1 226 ? 15.148 -20.469 -13.195 1 97.5 226 ASN A C 1
ATOM 1722 O O . ASN A 1 226 ? 14.492 -21.266 -13.875 1 97.5 226 ASN A O 1
ATOM 1726 N N . GLY A 1 227 ? 14.844 -20.062 -12.023 1 98.25 227 GLY A N 1
ATOM 1727 C CA . GLY A 1 227 ? 13.703 -20.625 -11.336 1 98.25 227 GLY A CA 1
ATOM 1728 C C . GLY A 1 227 ? 12.375 -20.219 -11.945 1 98.25 227 GLY A C 1
ATOM 1729 O O . GLY A 1 227 ? 11.352 -20.859 -11.695 1 98.25 227 GLY A O 1
ATOM 1730 N N . ALA A 1 228 ? 12.344 -19.203 -12.789 1 98.69 228 ALA A N 1
ATOM 1731 C CA . ALA A 1 228 ? 11.125 -18.734 -13.438 1 98.69 228 ALA A CA 1
ATOM 1732 C C . ALA A 1 228 ? 10.969 -19.359 -14.82 1 98.69 228 ALA A C 1
ATOM 1734 O O . ALA A 1 228 ? 9.906 -19.281 -15.43 1 98.69 228 ALA A O 1
ATOM 1735 N N . ALA A 1 229 ? 11.969 -20 -15.32 1 98.19 229 ALA A N 1
ATOM 1736 C CA . ALA A 1 229 ? 11.906 -20.578 -16.656 1 98.19 229 ALA A CA 1
ATOM 1737 C C . ALA A 1 229 ? 10.805 -21.641 -16.75 1 98.19 229 ALA A C 1
ATOM 1739 O O . ALA A 1 229 ? 10.672 -22.469 -15.844 1 98.19 229 ALA A O 1
ATOM 1740 N N . PRO A 1 230 ? 10.07 -21.594 -17.828 1 97.88 230 PRO A N 1
ATOM 1741 C CA . PRO A 1 230 ? 10.344 -20.906 -19.094 1 97.88 230 PRO A CA 1
ATOM 1742 C C . PRO A 1 230 ? 9.797 -19.484 -19.125 1 97.88 230 PRO A C 1
ATOM 1744 O O . PRO A 1 230 ? 9.844 -18.812 -20.172 1 97.88 230 PRO A O 1
ATOM 1747 N N . ALA A 1 231 ? 9.141 -18.938 -18.031 1 97.94 231 ALA A N 1
ATOM 1748 C CA . ALA A 1 231 ? 8.789 -17.531 -17.922 1 97.94 231 ALA A CA 1
ATOM 1749 C C . ALA A 1 231 ? 10.039 -16.656 -17.875 1 97.94 231 ALA A C 1
ATOM 1751 O O . ALA A 1 231 ? 11.148 -17.156 -17.703 1 97.94 231 ALA A O 1
ATOM 1752 N N . SER A 1 232 ? 9.859 -15.367 -18.047 1 98.5 232 SER A N 1
ATOM 1753 C CA . SER A 1 232 ? 10.992 -14.445 -18.031 1 98.5 232 SER A CA 1
ATOM 1754 C C . SER A 1 232 ? 11.32 -14 -16.609 1 98.5 232 SER A C 1
ATOM 1756 O O . SER A 1 232 ? 10.523 -14.203 -15.688 1 98.5 232 SER A O 1
ATOM 1758 N N . CYS A 1 233 ? 12.453 -13.516 -16.438 1 98.44 233 CYS A N 1
ATOM 1759 C CA . CYS A 1 233 ? 12.922 -12.789 -15.258 1 98.44 233 CYS A CA 1
ATOM 1760 C C . CYS A 1 233 ? 13.742 -11.57 -15.656 1 98.44 233 CYS A C 1
ATOM 1762 O O . CYS A 1 233 ? 14.828 -11.711 -16.219 1 98.44 233 CYS A O 1
ATOM 1764 N N . TYR A 1 234 ? 13.172 -10.43 -15.367 1 97.12 234 TYR A N 1
ATOM 1765 C CA . TYR A 1 234 ? 13.758 -9.164 -15.797 1 97.12 234 TYR A CA 1
ATOM 1766 C C . TYR A 1 234 ? 15.234 -9.094 -15.445 1 97.12 234 TYR A C 1
ATOM 1768 O O . TYR A 1 234 ? 15.625 -9.43 -14.32 1 97.12 234 TYR A O 1
ATOM 1776 N N . LYS A 1 235 ? 16.125 -8.742 -16.344 1 95.69 235 LYS A N 1
ATOM 1777 C CA . LYS A 1 235 ? 17.578 -8.57 -16.281 1 95.69 235 LYS A CA 1
ATOM 1778 C C . LYS A 1 235 ? 18.281 -9.922 -16.172 1 95.69 235 LYS A C 1
ATOM 1780 O O . LYS A 1 235 ? 19.5 -9.977 -15.961 1 95.69 235 LYS A O 1
ATOM 1785 N N . LYS A 1 236 ? 17.594 -11.062 -16.344 1 97.44 236 LYS A N 1
ATOM 1786 C CA . LYS A 1 236 ? 18.219 -12.383 -16.266 1 97.44 236 LYS A CA 1
ATOM 1787 C C . LYS A 1 236 ? 17.969 -13.18 -17.531 1 97.44 236 LYS A C 1
ATOM 1789 O O . LYS A 1 236 ? 18.922 -13.555 -18.234 1 97.44 236 LYS A O 1
ATOM 1794 N N . TYR A 1 237 ? 16.781 -13.438 -17.906 1 98.25 237 TYR A N 1
ATOM 1795 C CA . TYR A 1 237 ? 16.453 -14.203 -19.094 1 98.25 237 TYR A CA 1
ATOM 1796 C C . TYR A 1 237 ? 15.047 -13.891 -19.578 1 98.25 237 TYR A C 1
ATOM 1798 O O . TYR A 1 237 ? 14.211 -13.414 -18.812 1 98.25 237 TYR A O 1
ATOM 1806 N N . GLU A 1 238 ? 14.773 -14.133 -20.875 1 97.94 238 GLU A N 1
ATOM 1807 C CA . GLU A 1 238 ? 13.492 -13.891 -21.547 1 97.94 238 GLU A CA 1
ATOM 1808 C C . GLU A 1 238 ? 12.617 -15.141 -21.547 1 97.94 238 GLU A C 1
ATOM 1810 O O . GLU A 1 238 ? 13.07 -16.219 -21.156 1 97.94 238 GLU A O 1
ATOM 1815 N N . VAL A 1 239 ? 11.406 -14.977 -21.969 1 97.94 239 VAL A N 1
ATOM 1816 C CA . VAL A 1 239 ? 10.484 -16.109 -22.094 1 97.94 239 VAL A CA 1
ATOM 1817 C C . VAL A 1 239 ? 11.039 -17.109 -23.109 1 97.94 239 VAL A C 1
ATOM 1819 O O . VAL A 1 239 ? 11.508 -16.719 -24.188 1 97.94 239 VAL A O 1
ATOM 1822 N N . ASP A 1 240 ? 11.078 -18.344 -22.688 1 97.62 240 ASP A N 1
ATOM 1823 C CA . ASP A 1 240 ? 11.422 -19.406 -23.609 1 97.62 240 ASP A CA 1
ATOM 1824 C C . ASP A 1 240 ? 10.211 -19.828 -24.453 1 97.62 240 ASP A C 1
ATOM 1826 O O . ASP A 1 240 ? 9.492 -20.75 -24.094 1 97.62 240 ASP A O 1
ATOM 1830 N N . ASP A 1 241 ? 10.102 -19.25 -25.594 1 96.81 241 ASP A N 1
ATOM 1831 C CA . ASP A 1 241 ? 8.922 -19.391 -26.453 1 96.81 241 ASP A CA 1
ATOM 1832 C C . ASP A 1 241 ? 8.727 -20.844 -26.859 1 96.81 241 ASP A C 1
ATOM 1834 O O . ASP A 1 241 ? 7.598 -21.344 -26.891 1 96.81 241 ASP A O 1
ATOM 1838 N N . LYS A 1 242 ? 9.781 -21.484 -27.172 1 96.31 242 LYS A N 1
ATOM 1839 C CA . LYS A 1 242 ? 9.703 -22.875 -27.625 1 96.31 242 LYS A CA 1
ATOM 1840 C C . LYS A 1 242 ? 9.172 -23.781 -26.531 1 96.31 242 LYS A C 1
ATOM 1842 O O . LYS A 1 242 ? 8.297 -24.625 -26.781 1 96.31 242 LYS A O 1
ATOM 1847 N N . SER A 1 243 ? 9.68 -23.562 -25.359 1 96.62 243 SER A N 1
ATOM 1848 C CA . SER A 1 243 ? 9.266 -24.391 -24.234 1 96.62 243 SER A CA 1
ATOM 1849 C C . SER A 1 243 ? 7.805 -24.141 -23.875 1 96.62 243 SER A C 1
ATOM 1851 O O . SER A 1 243 ? 7.059 -25.078 -23.594 1 96.62 243 SER A O 1
ATOM 1853 N N . VAL A 1 244 ? 7.375 -22.891 -23.875 1 97.75 244 VAL A N 1
ATOM 1854 C CA . VAL A 1 244 ? 5.992 -22.531 -23.562 1 97.75 244 VAL A CA 1
ATOM 1855 C C . VAL A 1 244 ? 5.051 -23.141 -24.594 1 97.75 244 VAL A C 1
ATOM 1857 O O . VAL A 1 244 ? 4.059 -23.781 -24.234 1 97.75 244 VAL A O 1
ATOM 1860 N N . ALA A 1 245 ? 5.41 -23.031 -25.875 1 96.25 245 ALA A N 1
ATOM 1861 C CA . ALA A 1 245 ? 4.594 -23.562 -26.953 1 96.25 245 ALA A CA 1
ATOM 1862 C C . ALA A 1 245 ? 4.488 -25.094 -26.859 1 96.25 245 ALA A C 1
ATOM 1864 O O . ALA A 1 245 ? 3.422 -25.656 -27.094 1 96.25 245 ALA A O 1
ATOM 1865 N N . ALA A 1 246 ? 5.602 -25.719 -26.562 1 96.38 246 ALA A N 1
ATOM 1866 C CA . ALA A 1 246 ? 5.621 -27.172 -26.422 1 96.38 246 ALA A CA 1
ATOM 1867 C C . ALA A 1 246 ? 4.688 -27.625 -25.312 1 96.38 246 ALA A C 1
ATOM 1869 O O . ALA A 1 246 ? 3.947 -28.609 -25.469 1 96.38 246 ALA A O 1
ATOM 1870 N N . PHE A 1 247 ? 4.715 -26.953 -24.203 1 97.56 247 PHE A N 1
ATOM 1871 C CA . PHE A 1 247 ? 3.869 -27.312 -23.078 1 97.56 247 PHE A CA 1
ATOM 1872 C C . PHE A 1 247 ? 2.395 -27.203 -23.453 1 97.56 247 PHE A C 1
ATOM 1874 O O . PHE A 1 247 ? 1.597 -28.078 -23.109 1 97.56 247 PHE A O 1
ATOM 1881 N N . ILE A 1 248 ? 2.043 -26.141 -24.078 1 96.38 248 ILE A N 1
ATOM 1882 C CA . ILE A 1 248 ? 0.653 -25.844 -24.406 1 96.38 248 ILE A CA 1
ATOM 1883 C C . ILE A 1 248 ? 0.078 -26.953 -25.266 1 96.38 248 ILE A C 1
ATOM 1885 O O . ILE A 1 248 ? -1.116 -27.25 -25.203 1 96.38 248 ILE A O 1
ATOM 1889 N N . LYS A 1 249 ? 0.923 -27.688 -25.984 1 95 249 LYS A N 1
ATOM 1890 C CA . LYS A 1 249 ? 0.494 -28.7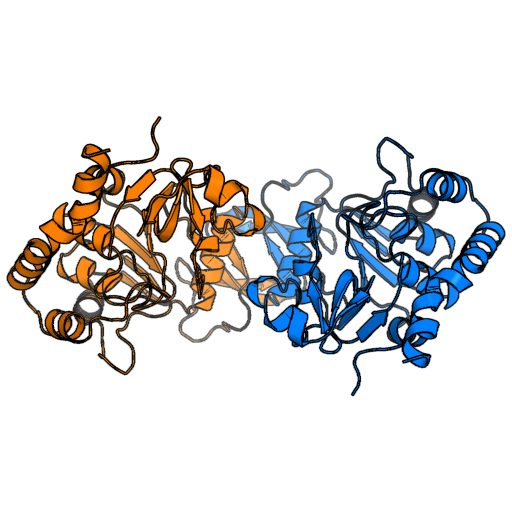5 -26.891 1 95 249 LYS A CA 1
ATOM 1891 C C . LYS A 1 249 ? 0.35 -30.078 -26.141 1 95 249 LYS A C 1
ATOM 1893 O O . LYS A 1 249 ? -0.208 -31.031 -26.688 1 95 249 LYS A O 1
ATOM 1898 N N . MET A 1 250 ? 0.827 -30.078 -24.938 1 96.75 250 MET A N 1
ATOM 1899 C CA . MET A 1 250 ? 0.757 -31.328 -24.172 1 96.75 250 MET A CA 1
ATOM 1900 C C . MET A 1 250 ? -0.662 -31.578 -23.672 1 96.75 250 MET A C 1
ATOM 1902 O O . MET A 1 250 ? -1.329 -30.656 -23.203 1 96.75 250 MET A O 1
ATOM 1906 N N . SER A 1 251 ? -1.079 -32.75 -23.828 1 94.25 251 SER A N 1
ATOM 1907 C CA . SER A 1 251 ? -2.469 -33.031 -23.469 1 94.25 251 SER A CA 1
ATOM 1908 C C . SER A 1 251 ? -2.566 -34.156 -22.438 1 94.25 251 SER A C 1
ATOM 1910 O O . SER A 1 251 ? -3.57 -34.281 -21.734 1 94.25 251 SER A O 1
ATOM 1912 N N . SER A 1 252 ? -1.486 -35.031 -22.359 1 95.81 252 SER A N 1
ATOM 1913 C CA . SER A 1 252 ? -1.557 -36.188 -21.438 1 95.81 252 SER A CA 1
ATOM 1914 C C . SER A 1 252 ? -0.703 -35.938 -20.203 1 95.81 252 SER A C 1
ATOM 1916 O O . SER A 1 252 ? 0.288 -35.219 -20.25 1 95.81 252 SER A O 1
ATOM 1918 N N . LYS A 1 253 ? -1.04 -36.625 -19.141 1 96.38 253 LYS A N 1
ATOM 1919 C CA . LYS A 1 253 ? -0.264 -36.531 -17.906 1 96.38 253 LYS A CA 1
ATOM 1920 C C . LYS A 1 253 ? 1.139 -37.094 -18.094 1 96.38 253 LYS A C 1
ATOM 1922 O O . LYS A 1 253 ? 2.098 -36.625 -17.484 1 96.38 253 LYS A O 1
ATOM 1927 N N . ASP A 1 254 ? 1.216 -38.062 -18.984 1 97.31 254 ASP A N 1
ATOM 1928 C CA . ASP A 1 254 ? 2.523 -38.656 -19.266 1 97.31 254 ASP A CA 1
ATOM 1929 C C . ASP A 1 254 ? 3.461 -37.625 -19.891 1 97.31 254 ASP A C 1
ATOM 1931 O O . ASP A 1 254 ? 4.645 -37.562 -19.547 1 97.31 254 ASP A O 1
ATOM 1935 N N . GLU A 1 255 ? 2.916 -36.875 -20.766 1 97.94 255 GLU A N 1
ATOM 1936 C CA . GLU A 1 255 ? 3.707 -35.812 -21.391 1 97.94 255 GLU A CA 1
ATOM 1937 C C . GLU A 1 255 ? 4.141 -34.781 -20.344 1 97.94 255 GLU A C 1
ATOM 1939 O O . GLU A 1 255 ? 5.281 -34.312 -20.375 1 97.94 255 GLU A O 1
ATOM 1944 N N . ILE A 1 256 ? 3.229 -34.469 -19.453 1 98 256 ILE A N 1
ATOM 1945 C CA . ILE A 1 256 ? 3.523 -33.469 -18.422 1 98 256 ILE A CA 1
ATOM 1946 C C . ILE A 1 256 ? 4.559 -34.031 -17.453 1 98 256 ILE A C 1
ATOM 1948 O O . ILE A 1 256 ? 5.473 -33.312 -17.031 1 98 256 ILE A O 1
ATOM 1952 N N . ARG A 1 257 ? 4.465 -35.312 -17.125 1 98 257 ARG A N 1
ATOM 1953 C CA . ARG A 1 257 ? 5.449 -35.938 -16.25 1 98 257 ARG A CA 1
ATOM 1954 C C . ARG A 1 257 ? 6.832 -35.938 -16.891 1 98 257 ARG A C 1
ATOM 1956 O O . ARG A 1 257 ? 7.836 -35.719 -16.203 1 98 257 ARG A O 1
ATOM 1963 N N . ALA A 1 258 ? 6.875 -36.156 -18.203 1 97.88 258 ALA A N 1
ATOM 1964 C CA . ALA A 1 258 ? 8.148 -36.094 -18.922 1 97.88 258 ALA A CA 1
ATOM 1965 C C . ALA A 1 258 ? 8.727 -34.688 -18.891 1 97.88 258 ALA A C 1
ATOM 1967 O O . ALA A 1 258 ? 9.938 -34.5 -18.734 1 97.88 258 ALA A O 1
ATOM 1968 N N . TYR A 1 259 ? 7.824 -33.75 -19.047 1 98.12 259 TYR A N 1
ATOM 1969 C CA . TYR A 1 259 ? 8.203 -32.344 -18.953 1 98.12 259 TYR A CA 1
ATOM 1970 C C . TYR A 1 259 ? 8.797 -32.031 -17.594 1 98.12 259 TYR A C 1
ATOM 1972 O O . TYR A 1 259 ? 9.852 -31.406 -17.5 1 98.12 259 TYR A O 1
ATOM 1980 N N . LEU A 1 260 ? 8.172 -32.5 -16.484 1 98.25 260 LEU A N 1
ATOM 1981 C CA . LEU A 1 260 ? 8.648 -32.281 -15.125 1 98.25 260 LEU A CA 1
ATOM 1982 C C . LEU A 1 260 ? 10.023 -32.906 -14.938 1 98.25 260 LEU A C 1
ATOM 1984 O O . LEU A 1 260 ? 10.914 -32.312 -14.336 1 98.25 260 LEU A O 1
ATOM 1988 N N . LYS A 1 261 ? 10.195 -34.062 -15.453 1 97.38 261 LYS A N 1
ATOM 1989 C CA . LYS A 1 261 ? 11.461 -34.781 -15.336 1 97.38 261 LYS A CA 1
ATOM 1990 C C . LYS A 1 261 ? 12.586 -34.031 -16.047 1 97.38 261 LYS A C 1
ATOM 1992 O O . LYS A 1 261 ? 13.711 -33.969 -15.547 1 97.38 261 LYS A O 1
ATOM 1997 N N . ALA A 1 262 ? 12.273 -33.5 -17.188 1 96.62 262 ALA A N 1
ATOM 1998 C CA . ALA A 1 262 ? 13.266 -32.781 -18 1 96.62 262 ALA A CA 1
ATOM 1999 C C . ALA A 1 262 ? 13.797 -31.562 -17.266 1 96.62 262 ALA A C 1
ATOM 2001 O O . ALA A 1 262 ? 14.945 -31.156 -17.484 1 96.62 262 ALA A O 1
ATOM 2002 N N . TYR A 1 263 ? 12.945 -30.969 -16.375 1 97.19 263 TYR A N 1
ATOM 2003 C CA . TYR A 1 263 ? 13.336 -29.75 -15.68 1 97.19 263 TYR A CA 1
ATOM 2004 C C . TYR A 1 263 ? 13.984 -30.062 -14.336 1 97.19 263 TYR A C 1
ATOM 2006 O O . TYR A 1 263 ? 14.516 -29.172 -13.664 1 97.19 263 TYR A O 1
ATOM 2014 N N . GLU A 1 264 ? 14.008 -31.281 -13.93 1 95.88 264 GLU A N 1
ATOM 2015 C CA . GLU A 1 264 ? 14.367 -31.656 -12.562 1 95.88 264 GLU A CA 1
ATOM 2016 C C . GLU A 1 264 ? 15.789 -31.219 -12.227 1 95.88 264 GLU A C 1
ATOM 2018 O O . GLU A 1 264 ? 16.031 -30.609 -11.18 1 95.88 264 GLU A O 1
ATOM 2023 N N . THR A 1 265 ? 16.719 -31.484 -13.094 1 94.06 265 THR A N 1
ATOM 2024 C CA . THR A 1 265 ? 18.109 -31.141 -12.859 1 94.06 265 THR A CA 1
ATOM 2025 C C . THR A 1 265 ? 18.281 -29.625 -12.719 1 94.06 265 THR A C 1
ATOM 2027 O O . THR A 1 265 ? 18.969 -29.156 -11.812 1 94.06 265 THR A O 1
ATOM 2030 N N . LYS A 1 266 ? 17.625 -28.938 -13.594 1 94.38 266 LYS A N 1
ATOM 2031 C CA . LYS A 1 266 ? 17.703 -27.484 -13.562 1 94.38 266 LYS A CA 1
ATOM 2032 C C . LYS A 1 266 ? 17.047 -26.922 -12.305 1 94.38 266 LYS A C 1
ATOM 2034 O O . LYS A 1 266 ? 17.578 -26 -11.688 1 94.38 266 LYS A O 1
ATOM 2039 N N . ASP A 1 267 ? 15.953 -27.469 -11.898 1 96.88 267 ASP A N 1
ATOM 2040 C CA . ASP A 1 267 ? 15.203 -26.984 -10.742 1 96.88 267 ASP A CA 1
ATOM 2041 C C . ASP A 1 267 ? 16.016 -27.156 -9.461 1 96.88 267 ASP A C 1
ATOM 2043 O O . ASP A 1 267 ? 15.898 -26.359 -8.539 1 96.88 267 ASP A O 1
ATOM 2047 N N . TYR A 1 268 ? 16.875 -28.172 -9.445 1 94.19 268 TYR A N 1
ATOM 2048 C CA . TYR A 1 268 ? 17.609 -28.484 -8.227 1 94.19 268 TYR A CA 1
ATOM 2049 C C . TYR A 1 268 ? 19.047 -28.016 -8.312 1 94.19 268 TYR A C 1
ATOM 2051 O O . TYR A 1 268 ? 19.875 -28.359 -7.465 1 94.19 268 TYR A O 1
ATOM 2059 N N . LEU A 1 269 ? 19.375 -27.219 -9.32 1 87 269 LEU A N 1
ATOM 2060 C CA . LEU A 1 269 ? 20.75 -26.812 -9.578 1 87 269 LEU A CA 1
ATOM 2061 C C . LEU A 1 269 ? 21.297 -25.969 -8.422 1 87 269 LEU A C 1
ATOM 2063 O O . LEU A 1 269 ? 22.469 -26.094 -8.07 1 87 269 LEU A O 1
ATOM 2067 N N . GLY A 1 270 ? 20.5 -25.094 -7.836 1 84.19 270 GLY A N 1
ATOM 2068 C CA . GLY A 1 270 ? 20.938 -24.188 -6.781 1 84.19 270 GLY A CA 1
ATOM 2069 C C . GLY A 1 270 ? 21.391 -24.922 -5.527 1 84.19 270 GLY A C 1
ATOM 2070 O O . GLY A 1 270 ? 22.25 -24.438 -4.801 1 84.19 270 GLY A O 1
ATOM 2071 N N . GLU A 1 271 ? 20.719 -26 -5.254 1 82.31 271 GLU A N 1
ATOM 2072 C CA . GLU A 1 271 ? 21.078 -26.797 -4.086 1 82.31 271 GLU A CA 1
ATOM 2073 C C . GLU A 1 271 ? 22.469 -27.391 -4.234 1 82.31 271 GLU A C 1
ATOM 2075 O O . GLU A 1 271 ? 23.203 -27.531 -3.246 1 82.31 271 GLU A O 1
ATOM 2080 N N . ARG A 1 272 ? 22.766 -27.641 -5.418 1 70 272 ARG A N 1
ATOM 2081 C CA . ARG A 1 272 ? 24.062 -28.234 -5.684 1 70 272 ARG A CA 1
ATOM 2082 C C . ARG A 1 272 ? 25.188 -27.203 -5.582 1 70 272 ARG A C 1
ATOM 2084 O O . ARG A 1 272 ? 26.297 -27.516 -5.184 1 70 272 ARG A O 1
ATOM 2091 N N . MET A 1 273 ? 24.812 -26.047 -5.809 1 63.69 273 MET A N 1
ATOM 2092 C CA . MET A 1 273 ? 25.797 -24.953 -5.73 1 63.69 273 MET A CA 1
ATOM 2093 C C . MET A 1 273 ? 26.047 -24.562 -4.285 1 63.69 273 MET A C 1
ATOM 2095 O O . MET A 1 273 ? 27.156 -24.141 -3.939 1 63.69 273 MET A O 1
ATOM 2099 N N . GLY A 1 274 ? 25.016 -24.5 -3.385 1 57.34 274 GLY A N 1
ATOM 2100 C CA . GLY A 1 274 ? 25.188 -24.109 -1.991 1 57.34 274 GLY A CA 1
ATOM 2101 C C . GLY A 1 274 ? 25.938 -25.141 -1.178 1 57.34 274 GLY A C 1
ATOM 2102 O O . GLY A 1 274 ? 26.469 -24.844 -0.109 1 57.34 274 GLY A O 1
ATOM 2103 N N . ARG A 1 275 ? 25.812 -26.578 -1.528 1 53.59 275 ARG A N 1
ATOM 2104 C CA . ARG A 1 275 ? 26.594 -27.562 -0.791 1 53.59 275 ARG A CA 1
ATOM 2105 C C . ARG A 1 275 ? 28.078 -27.422 -1.097 1 53.59 275 ARG A C 1
ATOM 2107 O O . ARG A 1 275 ? 28.906 -28.016 -0.416 1 53.59 275 ARG A O 1
ATOM 2114 N N . ARG A 1 276 ? 28.266 -26.828 -2.217 1 44.16 276 ARG A N 1
ATOM 2115 C CA . ARG A 1 276 ? 29.688 -26.672 -2.52 1 44.16 276 ARG A CA 1
ATOM 2116 C C . ARG A 1 276 ? 30.312 -25.531 -1.719 1 44.16 276 ARG A C 1
ATOM 2118 O O . ARG A 1 276 ? 31.531 -25.375 -1.714 1 44.16 276 ARG A O 1
ATOM 2125 N N . LEU A 1 277 ? 29.453 -24.516 -1.292 1 35.44 277 LEU A N 1
ATOM 2126 C CA . LEU A 1 277 ? 30.141 -23.547 -0.442 1 35.44 277 LEU A CA 1
ATOM 2127 C C . LEU A 1 277 ? 30.297 -24.078 0.978 1 35.44 277 LEU A C 1
ATOM 2129 O O . LEU A 1 277 ? 29.391 -24.734 1.497 1 35.44 277 LEU A O 1
ATOM 2133 N N . MET B 1 1 ? 0.997 23.734 -18.391 1 54.16 1 MET B N 1
ATOM 2134 C CA . MET B 1 1 ? 1.285 24.891 -17.531 1 54.16 1 MET B CA 1
ATOM 2135 C C . MET B 1 1 ? 2.414 24.562 -16.562 1 54.16 1 MET B C 1
ATOM 2137 O O . MET B 1 1 ? 2.627 23.406 -16.219 1 54.16 1 MET B O 1
ATOM 2141 N N . LYS B 1 2 ? 3.375 25.438 -16.219 1 83.88 2 LYS B N 1
ATOM 2142 C CA . LYS B 1 2 ? 4.512 25.281 -15.312 1 83.88 2 LYS B CA 1
ATOM 2143 C C . LYS B 1 2 ? 4.051 24.906 -13.906 1 83.88 2 LYS B C 1
ATOM 2145 O O . LYS B 1 2 ? 3.191 25.562 -13.328 1 83.88 2 LYS B O 1
ATOM 2150 N N . LYS B 1 3 ? 4.355 23.812 -13.414 1 94.56 3 LYS B N 1
ATOM 2151 C CA . LYS B 1 3 ? 3.955 23.328 -12.102 1 94.56 3 LYS B CA 1
ATOM 2152 C C . LYS B 1 3 ? 4.598 24.141 -10.984 1 94.56 3 LYS B C 1
ATOM 2154 O O . LYS B 1 3 ? 4.07 24.219 -9.875 1 94.56 3 LYS B O 1
ATOM 2159 N N . VAL B 1 4 ? 5.691 24.828 -11.281 1 96.12 4 VAL B N 1
ATOM 2160 C CA . VAL B 1 4 ? 6.402 25.594 -10.273 1 96.12 4 VAL B CA 1
ATOM 2161 C C . VAL B 1 4 ? 5.691 26.922 -10.039 1 96.12 4 VAL B C 1
ATOM 2163 O O . VAL B 1 4 ? 5.422 27.672 -10.984 1 96.12 4 VAL B O 1
ATOM 2166 N N . LYS B 1 5 ? 5.363 27.203 -8.883 1 95.81 5 LYS B N 1
ATOM 2167 C CA . LYS B 1 5 ? 4.645 28.406 -8.461 1 95.81 5 LYS B CA 1
ATOM 2168 C C . LYS B 1 5 ? 5.285 29.031 -7.227 1 95.81 5 LYS B C 1
ATOM 2170 O O . LYS B 1 5 ? 6.129 28.406 -6.578 1 95.81 5 LYS B O 1
ATOM 2175 N N . SER B 1 6 ? 4.902 30.281 -6.984 1 96.25 6 SER B N 1
ATOM 2176 C CA . SER B 1 6 ? 5.242 30.891 -5.703 1 96.25 6 SER B CA 1
ATOM 2177 C C . SER B 1 6 ? 4.461 30.25 -4.562 1 96.25 6 SER B C 1
ATOM 2179 O O . SER B 1 6 ? 3.424 29.609 -4.789 1 96.25 6 SER B O 1
ATOM 2181 N N . LEU B 1 7 ? 5.004 30.391 -3.393 1 98.06 7 LEU B N 1
ATOM 2182 C CA . LEU B 1 7 ? 4.312 29.891 -2.209 1 98.06 7 LEU B CA 1
ATOM 2183 C C . LEU B 1 7 ? 2.918 30.5 -2.098 1 98.06 7 LEU B C 1
ATOM 2185 O O . LEU B 1 7 ? 1.94 29.781 -1.863 1 98.06 7 LEU B O 1
ATOM 2189 N N . LYS B 1 8 ? 2.848 31.797 -2.301 1 97.31 8 LYS B N 1
ATOM 2190 C CA . LYS B 1 8 ? 1.581 32.531 -2.221 1 97.31 8 LYS B CA 1
ATOM 2191 C C . LYS B 1 8 ? 0.575 31.969 -3.23 1 97.31 8 LYS B C 1
ATOM 2193 O O . LYS B 1 8 ? -0.573 31.688 -2.881 1 97.31 8 LYS B O 1
ATOM 2198 N N . ASP B 1 9 ? 0.966 31.766 -4.469 1 97.12 9 ASP B N 1
ATOM 2199 C CA . ASP B 1 9 ? 0.078 31.297 -5.531 1 97.12 9 ASP B CA 1
ATOM 2200 C C . ASP B 1 9 ? -0.385 29.859 -5.273 1 97.12 9 ASP B C 1
ATOM 2202 O O . ASP B 1 9 ? -1.546 29.531 -5.52 1 97.12 9 ASP B O 1
ATOM 2206 N N . ALA B 1 10 ? 0.526 29.016 -4.836 1 97.88 10 ALA B N 1
ATOM 2207 C CA . ALA B 1 10 ? 0.184 27.625 -4.566 1 97.88 10 ALA B CA 1
ATOM 2208 C C . ALA B 1 10 ? -0.855 27.516 -3.453 1 97.88 10 ALA B C 1
ATOM 2210 O O . ALA B 1 10 ? -1.827 26.766 -3.572 1 97.88 10 ALA B O 1
ATOM 2211 N N . VAL B 1 11 ? -0.665 28.297 -2.404 1 98.31 11 VAL B N 1
ATOM 2212 C CA . VAL B 1 11 ? -1.562 28.25 -1.255 1 98.31 11 VAL B CA 1
ATOM 2213 C C . VAL B 1 11 ? -2.896 28.891 -1.609 1 98.31 11 VAL B C 1
ATOM 2215 O O . VAL B 1 11 ? -3.945 28.5 -1.097 1 98.31 11 VAL B O 1
ATOM 2218 N N . ASN B 1 12 ? -2.857 29.859 -2.531 1 97.5 12 ASN B N 1
ATOM 2219 C CA . ASN B 1 12 ? -4.082 30.531 -2.965 1 97.5 12 ASN B CA 1
ATOM 2220 C C . ASN B 1 12 ? -5.051 29.547 -3.621 1 97.5 12 ASN B C 1
ATOM 2222 O O . ASN B 1 12 ? -6.238 29.844 -3.766 1 97.5 12 ASN B O 1
ATOM 2226 N N . LEU B 1 13 ? -4.582 28.391 -4.016 1 96.12 13 LEU B N 1
ATOM 2227 C CA . LEU B 1 13 ? -5.414 27.344 -4.598 1 96.12 13 LEU B CA 1
ATOM 2228 C C . LEU B 1 13 ? -6.324 26.719 -3.541 1 96.12 13 LEU B C 1
ATOM 2230 O O . LEU B 1 13 ? -7.305 26.047 -3.877 1 96.12 13 LEU B O 1
ATOM 2234 N N . ILE B 1 14 ? -5.969 26.828 -2.285 1 98.5 14 ILE B N 1
ATOM 2235 C CA . ILE B 1 14 ? -6.773 26.297 -1.184 1 98.5 14 ILE B CA 1
ATOM 2236 C C . ILE B 1 14 ? -7.965 27.219 -0.937 1 98.5 14 ILE B C 1
ATOM 2238 O O . ILE B 1 14 ? -7.805 28.438 -0.845 1 98.5 14 ILE B O 1
ATOM 2242 N N . ASN B 1 15 ? -9.102 26.688 -0.881 1 98.62 15 ASN B N 1
ATOM 2243 C CA . ASN B 1 15 ? -10.312 27.453 -0.602 1 98.62 15 ASN B CA 1
ATOM 2244 C C . ASN B 1 15 ? -10.742 27.312 0.854 1 98.62 15 ASN B C 1
ATOM 2246 O O . ASN B 1 15 ? -10.43 26.312 1.503 1 98.62 15 ASN B O 1
ATOM 2250 N N . ASP B 1 16 ? -11.445 28.328 1.303 1 98.69 16 ASP B N 1
ATOM 2251 C CA . ASP B 1 16 ? -12.117 28.172 2.586 1 98.69 16 ASP B CA 1
ATOM 2252 C C . ASP B 1 16 ? -13.039 26.953 2.572 1 98.69 16 ASP B C 1
ATOM 2254 O O . ASP B 1 16 ? -13.742 26.703 1.588 1 98.69 16 ASP B O 1
ATOM 2258 N N . GLY B 1 17 ? -12.977 26.141 3.619 1 98.75 17 GLY B N 1
ATOM 2259 C CA . GLY B 1 17 ? -13.836 24.984 3.713 1 98.75 17 GLY B CA 1
ATOM 2260 C C . GLY B 1 17 ? -13.18 23.719 3.207 1 98.75 17 GLY B C 1
ATOM 2261 O O . GLY B 1 17 ? -13.719 22.609 3.383 1 98.75 17 GLY B O 1
ATOM 2262 N N . ASP B 1 18 ? -12.016 23.828 2.596 1 98.88 18 ASP B N 1
ATOM 2263 C CA . ASP B 1 18 ? -11.344 22.672 2.014 1 98.88 18 ASP B CA 1
ATOM 2264 C C . ASP B 1 18 ? -10.906 21.688 3.1 1 98.88 18 ASP B C 1
ATOM 2266 O O . ASP B 1 18 ? -10.609 22.094 4.227 1 98.88 18 ASP B O 1
ATOM 2270 N N . THR B 1 19 ? -10.883 20.422 2.799 1 98.94 19 THR B N 1
ATOM 2271 C CA . THR B 1 19 ? -10.188 19.391 3.562 1 98.94 19 THR B CA 1
ATOM 2272 C C . THR B 1 19 ? -8.719 19.312 3.148 1 98.94 19 THR B C 1
ATOM 2274 O O . THR B 1 19 ? -8.414 19.047 1.984 1 98.94 19 THR B O 1
ATOM 2277 N N . ILE B 1 20 ? -7.836 19.547 4.141 1 98.81 20 ILE B N 1
ATOM 2278 C CA . ILE B 1 20 ? -6.41 19.625 3.844 1 98.81 20 ILE B CA 1
ATOM 2279 C C . ILE B 1 20 ? -5.652 18.578 4.656 1 98.81 20 ILE B C 1
ATOM 2281 O O . ILE B 1 20 ? -5.973 18.344 5.824 1 98.81 20 ILE B O 1
ATOM 2285 N N . SER B 1 21 ? -4.703 17.938 4.016 1 98.75 21 SER B N 1
ATOM 2286 C CA . SER B 1 21 ? -3.791 17.047 4.715 1 98.75 21 SER B CA 1
ATOM 2287 C C . SER B 1 21 ? -2.342 17.484 4.547 1 98.75 21 SER B C 1
ATOM 2289 O O . SER B 1 21 ? -1.961 18 3.488 1 98.75 21 SER B O 1
ATOM 2291 N N . PHE B 1 22 ? -1.537 17.312 5.578 1 98.75 22 PHE B N 1
ATOM 2292 C CA . PHE B 1 22 ? -0.128 17.672 5.57 1 98.75 22 PHE B CA 1
ATOM 2293 C C . PHE B 1 22 ? 0.758 16.438 5.664 1 98.75 22 PHE B C 1
ATOM 2295 O O . PHE B 1 22 ? 0.468 15.523 6.43 1 98.75 22 PHE B O 1
ATOM 2302 N N . GLY B 1 23 ? 1.758 16.422 4.844 1 98.75 23 GLY B N 1
ATOM 2303 C CA . GLY B 1 23 ? 2.768 15.383 4.973 1 98.75 23 GLY B CA 1
ATOM 2304 C C . GLY B 1 23 ? 3.605 15.516 6.23 1 98.75 23 GLY B C 1
ATOM 2305 O O . GLY B 1 23 ? 3.43 16.469 7 1 98.75 23 GLY B O 1
ATOM 2306 N N . GLY B 1 24 ? 4.539 14.547 6.398 1 98.31 24 GLY B N 1
ATOM 2307 C CA . GLY B 1 24 ? 5.367 14.523 7.594 1 98.31 24 GLY B CA 1
ATOM 2308 C C . GLY B 1 24 ? 4.664 13.93 8.797 1 98.31 24 GLY B C 1
ATOM 2309 O O . GLY B 1 24 ? 3.557 13.398 8.68 1 98.31 24 GLY B O 1
ATOM 2310 N N . ASN B 1 25 ? 5.344 13.984 9.867 1 98.12 25 ASN B N 1
ATOM 2311 C CA . ASN B 1 25 ? 4.867 13.43 11.125 1 98.12 25 ASN B CA 1
ATOM 2312 C C . ASN B 1 25 ? 5.363 14.234 12.32 1 98.12 25 ASN B C 1
ATOM 2314 O O . ASN B 1 25 ? 6.57 14.422 12.492 1 98.12 25 ASN B O 1
ATOM 2318 N N . VAL B 1 26 ? 4.395 14.758 13.055 1 97.31 26 VAL B N 1
ATOM 2319 C CA . VAL B 1 26 ? 4.688 15.578 14.227 1 97.31 26 VAL B CA 1
ATOM 2320 C C . VAL B 1 26 ? 5.641 16.703 13.844 1 97.31 26 VAL B C 1
ATOM 2322 O O . VAL B 1 26 ? 5.262 17.625 13.102 1 97.31 26 VAL B O 1
ATOM 2325 N N . LEU B 1 27 ? 6.957 16.547 14.281 1 97.94 27 LEU B N 1
ATOM 2326 C CA . LEU B 1 27 ? 7.918 17.609 14.016 1 97.94 27 LEU B CA 1
ATOM 2327 C C . LEU B 1 27 ? 8.938 17.172 12.977 1 97.94 27 LEU B C 1
ATOM 2329 O O . LEU B 1 27 ? 10.102 17.578 13.023 1 97.94 27 LEU B O 1
ATOM 2333 N N . HIS B 1 28 ? 8.461 16.328 12.039 1 98.12 28 HIS B N 1
ATOM 2334 C CA . HIS B 1 28 ? 9.344 15.852 10.984 1 98.12 28 HIS B CA 1
ATOM 2335 C C . HIS B 1 28 ? 8.742 16.094 9.609 1 98.12 28 HIS B C 1
ATOM 2337 O O . HIS B 1 28 ? 7.734 15.477 9.242 1 98.12 28 HIS B O 1
ATOM 2343 N N . ARG B 1 29 ? 9.344 16.969 8.922 1 98.56 29 ARG B N 1
ATOM 2344 C CA . ARG B 1 29 ? 9.094 17.297 7.52 1 98.56 29 ARG B CA 1
ATOM 2345 C C . ARG B 1 29 ? 7.68 17.844 7.332 1 98.56 29 ARG B C 1
ATOM 2347 O O . ARG B 1 29 ? 7.016 17.531 6.34 1 98.56 29 ARG B O 1
ATOM 2354 N N . ALA B 1 30 ? 7.078 18.375 8.406 1 98.62 30 ALA B N 1
ATOM 2355 C CA . ALA B 1 30 ? 5.84 19.125 8.211 1 98.62 30 ALA B CA 1
ATOM 2356 C C . ALA B 1 30 ? 6.066 20.312 7.289 1 98.62 30 ALA B C 1
ATOM 2358 O O . ALA B 1 30 ? 7.086 21 7.387 1 98.62 30 ALA B O 1
ATOM 2359 N N . PRO B 1 31 ? 5.164 20.547 6.348 1 98.81 31 PRO B N 1
ATOM 2360 C CA . PRO B 1 31 ? 5.355 21.672 5.418 1 98.81 31 PRO B CA 1
ATOM 2361 C C . PRO B 1 31 ? 5.047 23.016 6.047 1 98.81 31 PRO B C 1
ATOM 2363 O O . PRO B 1 31 ? 4.113 23.703 5.625 1 98.81 31 PRO B O 1
ATOM 2366 N N . MET B 1 32 ? 5.867 23.469 6.875 1 98.88 32 MET B N 1
ATOM 2367 C CA . MET B 1 32 ? 5.594 24.578 7.781 1 98.88 32 MET B CA 1
ATOM 2368 C C . MET B 1 32 ? 5.52 25.891 7.023 1 98.88 32 MET B C 1
ATOM 2370 O O . MET B 1 32 ? 4.75 26.781 7.391 1 98.88 32 MET B O 1
ATOM 2374 N N . ALA B 1 33 ? 6.332 26.062 5.977 1 98.81 33 ALA B N 1
ATOM 2375 C CA . ALA B 1 33 ? 6.227 27.281 5.188 1 98.81 33 ALA B CA 1
ATOM 2376 C C . ALA B 1 33 ? 4.832 27.438 4.59 1 98.81 33 ALA B C 1
ATOM 2378 O O . ALA B 1 33 ? 4.258 28.531 4.609 1 98.81 33 ALA B O 1
ATOM 2379 N N . ALA B 1 34 ? 4.355 26.359 4.051 1 98.81 34 ALA B N 1
ATOM 2380 C CA . ALA B 1 34 ? 3.004 26.391 3.494 1 98.81 34 ALA B CA 1
ATOM 2381 C C . ALA B 1 34 ? 1.965 26.625 4.586 1 98.81 34 ALA B C 1
ATOM 2383 O O . ALA B 1 34 ? 0.995 27.359 4.379 1 98.81 34 ALA B O 1
ATOM 2384 N N . VAL B 1 35 ? 2.104 26 5.75 1 98.88 35 VAL B N 1
ATOM 2385 C CA . VAL B 1 35 ? 1.2 26.172 6.883 1 98.88 35 VAL B CA 1
ATOM 2386 C C . VAL B 1 35 ? 1.152 27.641 7.289 1 98.88 35 VAL B C 1
ATOM 2388 O O . VAL B 1 35 ? 0.072 28.203 7.473 1 98.88 35 VAL B O 1
ATOM 2391 N N . ARG B 1 36 ? 2.328 28.234 7.375 1 98.88 36 ARG B N 1
ATOM 2392 C CA . ARG B 1 36 ? 2.398 29.641 7.734 1 98.88 36 ARG B CA 1
ATOM 2393 C C . ARG B 1 36 ? 1.729 30.516 6.672 1 98.88 36 ARG B C 1
ATOM 2395 O O . ARG B 1 36 ? 1.054 31.484 7 1 98.88 36 ARG B O 1
ATOM 2402 N N . GLU B 1 37 ? 1.913 30.156 5.434 1 98.81 37 GLU B N 1
ATOM 2403 C CA . GLU B 1 37 ? 1.289 30.922 4.363 1 98.81 37 GLU B CA 1
ATOM 2404 C C . GLU B 1 37 ? -0.232 30.812 4.418 1 98.81 37 GLU B C 1
ATOM 2406 O O . GLU B 1 37 ? -0.939 31.781 4.148 1 98.81 37 GLU B O 1
ATOM 2411 N N . ILE B 1 38 ? -0.774 29.625 4.73 1 98.88 38 ILE B N 1
ATOM 2412 C CA . ILE B 1 38 ? -2.211 29.453 4.906 1 98.88 38 ILE B CA 1
ATOM 2413 C C . ILE B 1 38 ? -2.725 30.406 5.977 1 98.88 38 ILE B C 1
ATOM 2415 O O . ILE B 1 38 ? -3.756 31.062 5.793 1 98.88 38 ILE B O 1
ATOM 2419 N N . ALA B 1 39 ? -1.997 30.516 7.07 1 98.75 39 ALA B N 1
ATOM 2420 C CA . ALA B 1 39 ? -2.359 31.422 8.156 1 98.75 39 ALA B CA 1
ATOM 2421 C C . ALA B 1 39 ? -2.291 32.875 7.699 1 98.75 39 ALA B C 1
ATOM 2423 O O . ALA B 1 39 ? -3.184 33.688 8.008 1 98.75 39 ALA B O 1
ATOM 2424 N N . ARG B 1 40 ? -1.191 33.219 6.926 1 98.25 40 ARG B N 1
ATOM 2425 C CA . ARG B 1 40 ? -1.023 34.594 6.445 1 98.25 40 ARG B CA 1
ATOM 2426 C C . ARG B 1 40 ? -2.184 35 5.547 1 98.25 40 ARG B C 1
ATOM 2428 O O . ARG B 1 40 ? -2.621 36.156 5.574 1 98.25 40 ARG B O 1
ATOM 2435 N N . GLN B 1 41 ? -2.666 34.031 4.781 1 98.19 41 GLN B N 1
ATOM 2436 C CA . GLN B 1 41 ? -3.754 34.312 3.854 1 98.19 41 GLN B CA 1
ATOM 2437 C C . GLN B 1 41 ? -5.105 34.25 4.555 1 98.19 41 GLN B C 1
ATOM 2439 O O . GLN B 1 41 ? -6.148 34.469 3.93 1 98.19 41 GLN B O 1
ATOM 2444 N N . ASN B 1 42 ? -5.113 33.938 5.785 1 97.75 42 ASN B N 1
ATOM 2445 C CA . ASN B 1 42 ? -6.301 33.938 6.633 1 97.75 42 ASN B CA 1
ATOM 2446 C C . ASN B 1 42 ? -7.375 33 6.082 1 97.75 42 ASN B C 1
ATOM 2448 O O . ASN B 1 42 ? -8.539 33.406 5.977 1 97.75 42 ASN B O 1
ATOM 2452 N N . LYS B 1 43 ? -6.973 31.797 5.582 1 98.56 43 LYS B N 1
ATOM 2453 C CA . LYS B 1 43 ? -7.945 30.797 5.18 1 98.56 43 LYS B CA 1
ATOM 2454 C C . LYS B 1 43 ? -8.859 30.406 6.344 1 98.56 43 LYS B C 1
ATOM 2456 O O . LYS B 1 43 ? -8.453 30.484 7.504 1 98.56 43 LYS B O 1
ATOM 2461 N N . LYS B 1 44 ? -10.094 29.969 6.016 1 98.5 44 LYS B N 1
ATOM 2462 C CA . LYS B 1 44 ? -11.078 29.703 7.066 1 98.5 44 LYS B CA 1
ATOM 2463 C C . LYS B 1 44 ? -11.781 28.375 6.84 1 98.5 44 LYS B C 1
ATOM 2465 O O . LYS B 1 44 ? -11.836 27.875 5.715 1 98.5 44 LYS B O 1
ATOM 2470 N N . SER B 1 45 ? -12.305 27.828 7.953 1 98.75 45 SER B N 1
ATOM 2471 C CA . SER B 1 45 ? -13.188 26.672 7.961 1 98.75 45 SER B CA 1
ATOM 2472 C C . SER B 1 45 ? -12.5 25.453 7.355 1 98.75 45 SER B C 1
ATOM 2474 O O . SER B 1 45 ? -13.141 24.656 6.664 1 98.75 45 SER B O 1
ATOM 2476 N N . LEU B 1 46 ? -11.227 25.406 7.582 1 98.94 46 LEU B N 1
ATOM 2477 C CA . LEU B 1 46 ? -10.484 24.281 7.031 1 98.94 46 LEU B CA 1
ATOM 2478 C C . LEU B 1 46 ? -10.734 23.016 7.836 1 98.94 46 LEU B C 1
ATOM 2480 O O . LEU B 1 46 ? -10.859 23.062 9.062 1 98.94 46 LEU B O 1
ATOM 2484 N N . LYS B 1 47 ? -10.859 21.906 7.195 1 98.88 47 LYS B N 1
ATOM 2485 C CA . LYS B 1 47 ? -10.875 20.562 7.797 1 98.88 47 LYS B CA 1
ATOM 2486 C C . LYS B 1 47 ? -9.523 19.875 7.629 1 98.88 47 LYS B C 1
ATOM 2488 O O . LYS B 1 47 ? -9.086 19.609 6.504 1 98.88 47 LYS B O 1
ATOM 2493 N N . LEU B 1 48 ? -8.867 19.625 8.727 1 98.88 48 LEU B N 1
ATOM 2494 C CA . LEU B 1 48 ? -7.523 19.062 8.672 1 98.88 48 LEU B CA 1
ATOM 2495 C C . LEU B 1 48 ? -7.555 17.547 8.914 1 98.88 48 LEU B C 1
ATOM 2497 O O . LEU B 1 48 ? -8.305 17.062 9.758 1 98.88 48 LEU B O 1
ATOM 2501 N N . VAL B 1 49 ? -6.777 16.828 8.148 1 98.69 49 VAL B N 1
ATOM 2502 C CA . VAL B 1 49 ? -6.629 15.391 8.297 1 98.69 49 VAL B CA 1
ATOM 2503 C C . VAL B 1 49 ? -5.148 15.023 8.398 1 98.69 49 VAL B C 1
ATOM 2505 O O . VAL B 1 49 ? -4.363 15.352 7.5 1 98.69 49 VAL B O 1
ATOM 2508 N N . LYS B 1 50 ? -4.754 14.391 9.422 1 97.88 50 LYS B N 1
ATOM 2509 C CA . LYS B 1 50 ? -3.359 14.008 9.617 1 97.88 50 LYS B CA 1
ATOM 2510 C C . LYS B 1 50 ? -3.232 12.898 10.656 1 97.88 50 LYS B C 1
ATOM 2512 O O . LYS B 1 50 ? -3.938 12.906 11.672 1 97.88 50 LYS B O 1
ATOM 2517 N N . THR B 1 51 ? -2.305 11.992 10.445 1 97.19 51 THR B N 1
ATOM 2518 C CA . THR B 1 51 ? -2.109 10.914 11.406 1 97.19 51 THR B CA 1
ATOM 2519 C C . THR B 1 51 ? -1.562 11.461 12.727 1 97.19 51 THR B C 1
ATOM 2521 O O . THR B 1 51 ? -2.16 11.258 13.781 1 97.19 51 THR B O 1
ATOM 2524 N N . ALA B 1 52 ? -0.473 12.156 12.594 1 97.12 52 ALA B N 1
ATOM 2525 C CA . ALA B 1 52 ? 0.157 12.773 13.758 1 97.12 52 ALA B CA 1
ATOM 2526 C C . ALA B 1 52 ? 0.592 14.203 13.445 1 97.12 52 ALA B C 1
ATOM 2528 O O . ALA B 1 52 ? 1.455 14.43 12.594 1 97.12 52 ALA B O 1
ATOM 2529 N N . GLY B 1 53 ? -0.059 15.156 14.148 1 97.69 53 GLY B N 1
ATOM 2530 C CA . GLY B 1 53 ? 0.249 16.562 13.953 1 97.69 53 GLY B CA 1
ATOM 2531 C C . GLY B 1 53 ? 0.787 17.234 15.195 1 97.69 53 GLY B C 1
ATOM 2532 O O . GLY B 1 53 ? 0.712 16.688 16.297 1 97.69 53 GLY B O 1
ATOM 2533 N N . ALA B 1 54 ? 1.362 18.391 14.977 1 98.12 54 ALA B N 1
ATOM 2534 C CA . ALA B 1 54 ? 1.853 19.234 16.062 1 98.12 54 ALA B CA 1
ATOM 2535 C C . ALA B 1 54 ? 1.7 20.719 15.727 1 98.12 54 ALA B C 1
ATOM 2537 O O . ALA B 1 54 ? 0.595 21.25 15.781 1 98.12 54 ALA B O 1
ATOM 2538 N N . GLN B 1 55 ? 2.803 21.297 15.297 1 98.44 55 GLN B N 1
ATOM 2539 C CA . GLN B 1 55 ? 2.781 22.734 15.086 1 98.44 55 GLN B CA 1
ATOM 2540 C C . GLN B 1 55 ? 1.955 23.094 13.852 1 98.44 55 GLN B C 1
ATOM 2542 O O . GLN B 1 55 ? 1.349 24.172 13.797 1 98.44 55 GLN B O 1
ATOM 2547 N N . ASP B 1 56 ? 1.967 22.203 12.875 1 98.62 56 ASP B N 1
ATOM 2548 C CA . ASP B 1 56 ? 1.199 22.453 11.664 1 98.62 56 ASP B CA 1
ATOM 2549 C C . ASP B 1 56 ? -0.284 22.641 11.977 1 98.62 56 ASP B C 1
ATOM 2551 O O . ASP B 1 56 ? -0.911 23.594 11.508 1 98.62 56 ASP B O 1
ATOM 2555 N N . ILE B 1 57 ? -0.842 21.844 12.82 1 98.75 57 ILE B N 1
ATOM 2556 C CA . ILE B 1 57 ? -2.244 21.938 13.211 1 98.75 57 ILE B CA 1
ATOM 2557 C C . ILE B 1 57 ? -2.414 23.062 14.234 1 98.75 57 ILE B C 1
ATOM 2559 O O . ILE B 1 57 ? -3.318 23.891 14.109 1 98.75 57 ILE B O 1
ATOM 2563 N N . ASP B 1 58 ? -1.54 23.172 15.18 1 98.75 58 ASP B N 1
ATOM 2564 C CA . ASP B 1 58 ? -1.647 24.094 16.297 1 98.75 58 ASP B CA 1
ATOM 2565 C C . ASP B 1 58 ? -1.604 25.547 15.828 1 98.75 58 ASP B C 1
ATOM 2567 O O . ASP B 1 58 ? -2.375 26.375 16.297 1 98.75 58 ASP B O 1
ATOM 2571 N N . LEU B 1 59 ? -0.724 25.828 14.938 1 98.75 59 LEU B N 1
ATOM 2572 C CA . LEU B 1 59 ? -0.583 27.172 14.406 1 98.75 59 LEU B CA 1
ATOM 2573 C C . LEU B 1 59 ? -1.865 27.625 13.711 1 98.75 59 LEU B C 1
ATOM 2575 O O . LEU B 1 59 ? -2.324 28.75 13.906 1 98.75 59 LEU B O 1
ATOM 2579 N N . LEU B 1 60 ? -2.438 26.75 12.883 1 98.81 60 LEU B N 1
ATOM 2580 C CA . LEU B 1 60 ? -3.66 27.109 12.164 1 98.81 60 LEU B CA 1
ATOM 2581 C C . LEU B 1 60 ? -4.828 27.266 13.133 1 98.81 60 LEU B C 1
ATOM 2583 O O . LEU B 1 60 ? -5.719 28.094 12.898 1 98.81 60 LEU B O 1
ATOM 2587 N N . CYS B 1 61 ? -4.828 26.484 14.195 1 98.62 61 CYS B N 1
ATOM 2588 C CA . CYS B 1 61 ? -5.844 26.656 15.234 1 98.62 61 CYS B CA 1
ATOM 2589 C C . CYS B 1 61 ? -5.695 28 15.93 1 98.62 61 CYS B C 1
ATOM 2591 O O . CYS B 1 61 ? -6.688 28.688 16.188 1 98.62 61 CYS B O 1
ATOM 2593 N N . ALA B 1 62 ? -4.434 28.406 16.203 1 98.38 62 ALA B N 1
ATOM 2594 C CA . ALA B 1 62 ? -4.156 29.688 16.859 1 98.38 62 ALA B CA 1
ATOM 2595 C C . ALA B 1 62 ? -4.688 30.859 16.047 1 98.38 62 ALA B C 1
ATOM 2597 O O . ALA B 1 62 ? -5.082 31.891 16.594 1 98.38 62 ALA B O 1
ATOM 2598 N N . MET B 1 63 ? -4.742 30.672 14.766 1 98.44 63 MET B N 1
ATOM 2599 C CA . MET B 1 63 ? -5.121 31.766 13.875 1 98.44 63 MET B CA 1
ATOM 2600 C C . MET B 1 63 ? -6.562 31.609 13.406 1 98.44 63 MET B C 1
ATOM 2602 O O . MET B 1 63 ? -6.98 32.25 12.445 1 98.44 63 MET B O 1
ATOM 2606 N N . ASP B 1 64 ? -7.332 30.656 13.984 1 98.19 64 ASP B N 1
ATOM 2607 C CA . ASP B 1 64 ? -8.758 30.453 13.766 1 98.19 64 ASP B CA 1
ATOM 2608 C C . ASP B 1 64 ? -9.039 30 12.336 1 98.19 64 ASP B C 1
ATOM 2610 O O . ASP B 1 64 ? -10.055 30.391 11.742 1 98.19 64 ASP B O 1
ATOM 2614 N N . CYS B 1 65 ? -8.148 29.219 11.766 1 98.75 65 CYS B N 1
ATOM 2615 C CA . CYS B 1 65 ? -8.297 28.766 10.391 1 98.75 65 CYS B CA 1
ATOM 2616 C C . CYS B 1 65 ? -9.086 27.469 10.328 1 98.75 65 CYS B C 1
ATOM 2618 O O . CYS B 1 65 ? -9.531 27.047 9.258 1 98.75 65 CYS B O 1
ATOM 2620 N N . VAL B 1 66 ? -9.383 26.781 11.438 1 98.88 66 VAL B N 1
ATOM 2621 C CA . VAL B 1 66 ? -9.711 25.359 11.422 1 98.88 66 VAL B CA 1
ATOM 2622 C C . VAL B 1 66 ? -11.148 25.156 11.891 1 98.88 66 VAL B C 1
ATOM 2624 O O . VAL B 1 66 ? -11.57 25.734 12.898 1 98.88 66 VAL B O 1
ATOM 2627 N N . GLU B 1 67 ? -11.859 24.375 11.094 1 98.81 67 GLU B N 1
ATOM 2628 C CA . GLU B 1 67 ? -13.203 23.969 11.477 1 98.81 67 GLU B CA 1
ATOM 2629 C C . GLU B 1 67 ? -13.195 22.609 12.195 1 98.81 67 GLU B C 1
ATOM 2631 O O . GLU B 1 67 ? -13.852 22.453 13.227 1 98.81 67 GLU B O 1
ATOM 2636 N N . SER B 1 68 ? -12.5 21.641 11.711 1 98.62 68 SER B N 1
ATOM 2637 C CA . SER B 1 68 ? -12.438 20.312 12.297 1 98.62 68 SER B CA 1
ATOM 2638 C C . SER B 1 68 ? -11.078 19.656 12.055 1 98.62 68 SER B C 1
ATOM 2640 O O . SER B 1 68 ? -10.336 20.078 11.164 1 98.62 68 SER B O 1
ATOM 2642 N N . VAL B 1 69 ? -10.75 18.688 12.906 1 98.62 69 VAL B N 1
ATOM 2643 C CA . VAL B 1 69 ? -9.5 17.953 12.789 1 98.62 69 VAL B CA 1
ATOM 2644 C C . VAL B 1 69 ? -9.773 16.453 12.906 1 98.62 69 VAL B C 1
ATOM 2646 O O . VAL B 1 69 ? -10.375 16 13.891 1 98.62 69 VAL B O 1
ATOM 2649 N N . ASP B 1 70 ? -9.445 15.68 11.93 1 97.44 70 ASP B N 1
ATOM 2650 C CA . ASP B 1 70 ? -9.344 14.219 11.992 1 97.44 70 ASP B CA 1
ATOM 2651 C C . ASP B 1 70 ? -7.891 13.781 12.172 1 97.44 70 ASP B C 1
ATOM 2653 O O . ASP B 1 70 ? -7.09 13.867 11.234 1 97.44 70 ASP B O 1
ATOM 2657 N N . ALA B 1 71 ? -7.531 13.352 13.352 1 96.69 71 ALA B N 1
ATOM 2658 C CA . ALA B 1 71 ? -6.141 13 13.625 1 96.69 71 ALA B CA 1
ATOM 2659 C C . ALA B 1 71 ? -6.051 11.875 14.648 1 96.69 71 ALA B C 1
ATOM 2661 O O . ALA B 1 71 ? -6.953 11.695 15.469 1 96.69 71 ALA B O 1
ATOM 2662 N N . GLY B 1 72 ? -5.016 11.102 14.5 1 93.31 72 GLY B N 1
ATOM 2663 C CA . GLY B 1 72 ? -4.723 10.125 15.539 1 93.31 72 GLY B CA 1
ATOM 2664 C C . GLY B 1 72 ? -4.152 10.758 16.797 1 93.31 72 GLY B C 1
ATOM 2665 O O . GLY B 1 72 ? -4.527 10.383 17.906 1 93.31 72 GLY B O 1
ATOM 2666 N N . PHE B 1 73 ? -3.238 11.672 16.406 1 91.94 73 PHE B N 1
ATOM 2667 C CA . PHE B 1 73 ? -2.488 12.312 17.469 1 91.94 73 PHE B CA 1
ATOM 2668 C C . PHE B 1 73 ? -2.137 13.75 17.109 1 91.94 73 PHE B C 1
ATOM 2670 O O . PHE B 1 73 ? -1.732 14.023 15.977 1 91.94 73 PHE B O 1
ATOM 2677 N N . VAL B 1 74 ? -2.461 14.75 18.141 1 96.75 74 VAL B N 1
ATOM 2678 C CA . VAL B 1 74 ? -1.954 16.109 17.969 1 96.75 74 VAL B CA 1
ATOM 2679 C C . VAL B 1 74 ? -1.194 16.547 19.219 1 96.75 74 VAL B C 1
ATOM 2681 O O . VAL B 1 74 ? -1.8 16.812 20.25 1 96.75 74 VAL B O 1
ATOM 2684 N N . SER B 1 75 ? 0.076 16.578 19.078 1 95.25 75 SER B N 1
ATOM 2685 C CA . SER B 1 75 ? 0.905 16.938 20.219 1 95.25 75 SER B CA 1
ATOM 2686 C C . SER B 1 75 ? 2.35 17.188 19.797 1 95.25 75 SER B C 1
ATOM 2688 O O . SER B 1 75 ? 2.746 16.844 18.688 1 95.25 75 SER B O 1
ATOM 2690 N N . TYR B 1 76 ? 3.072 17.844 20.672 1 95 76 TYR B N 1
ATOM 2691 C CA . TYR B 1 76 ? 4.508 18.031 20.484 1 95 76 TYR B CA 1
ATOM 2692 C C . TYR B 1 76 ? 5.297 16.953 21.203 1 95 76 TYR B C 1
ATOM 2694 O O . TYR B 1 76 ? 6.441 17.172 21.609 1 95 76 TYR B O 1
ATOM 2702 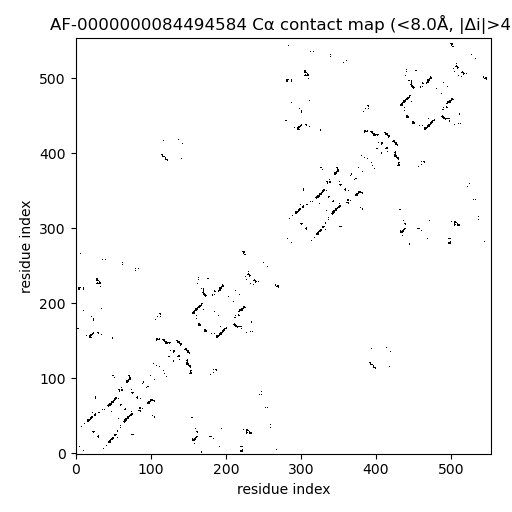N N . GLU B 1 77 ? 4.633 15.852 21.328 1 86.62 77 GLU B N 1
ATOM 2703 C CA . GLU B 1 77 ? 5.199 14.672 21.984 1 86.62 77 GLU B CA 1
ATOM 2704 C C . GLU B 1 77 ? 5.691 15.016 23.391 1 86.62 77 GLU B C 1
ATOM 2706 O O . GLU B 1 77 ? 5.426 16.094 23.906 1 86.62 77 GLU B O 1
ATOM 2711 N N . THR B 1 78 ? 6.34 14 24.094 1 79.38 78 THR B N 1
ATOM 2712 C CA . THR B 1 78 ? 6.719 14.094 25.5 1 79.38 78 THR B CA 1
ATOM 2713 C C . THR B 1 78 ? 7.723 15.219 25.719 1 79.38 78 THR B C 1
ATOM 2715 O O . THR B 1 78 ? 7.746 15.844 26.781 1 79.38 78 THR B O 1
ATOM 2718 N N . LYS B 1 79 ? 8.359 15.625 24.688 1 82.62 79 LYS B N 1
ATOM 2719 C CA . LYS B 1 79 ? 9.445 16.594 24.828 1 82.62 79 LYS B CA 1
ATOM 2720 C C . LYS B 1 79 ? 8.898 18 25.047 1 82.62 79 LYS B C 1
ATOM 2722 O O . LYS B 1 79 ? 9.445 18.781 25.828 1 82.62 79 LYS B O 1
ATOM 2727 N N . TYR B 1 80 ? 7.82 18.297 24.281 1 85.88 80 TYR B N 1
ATOM 2728 C CA . TYR B 1 80 ? 7.406 19.703 24.297 1 85.88 80 TYR B CA 1
ATOM 2729 C C . TYR B 1 80 ? 5.996 19.844 24.859 1 85.88 80 TYR B C 1
ATOM 2731 O O . TYR B 1 80 ? 5.582 20.938 25.25 1 85.88 80 TYR B O 1
ATOM 2739 N N . GLY B 1 81 ? 5.324 18.812 24.922 1 87.75 81 GLY B N 1
ATOM 2740 C CA . GLY B 1 81 ? 4.043 18.859 25.609 1 87.75 81 GLY B CA 1
ATOM 2741 C C . GLY B 1 81 ? 2.861 18.969 24.672 1 87.75 81 GLY B C 1
ATOM 2742 O O . GLY B 1 81 ? 2.855 18.344 23.594 1 87.75 81 GLY B O 1
ATOM 2743 N N . LEU B 1 82 ? 1.862 19.688 25.078 1 89.25 82 LEU B N 1
ATOM 2744 C CA . LEU B 1 82 ? 0.552 19.672 24.438 1 89.25 82 LEU B CA 1
ATOM 2745 C C . LEU B 1 82 ? 0.458 20.734 23.359 1 89.25 82 LEU B C 1
ATOM 2747 O O . LEU B 1 82 ? 1.163 21.75 23.422 1 89.25 82 LEU B O 1
ATOM 2751 N N . ALA B 1 83 ? -0.298 20.516 22.344 1 96.69 83 ALA B N 1
ATOM 2752 C CA . ALA B 1 83 ? -0.696 21.531 21.359 1 96.69 83 ALA B CA 1
ATOM 2753 C C . ALA B 1 83 ? -1.814 22.406 21.906 1 96.69 83 ALA B C 1
ATOM 2755 O O . ALA B 1 83 ? -2.996 22.141 21.672 1 96.69 83 ALA B O 1
ATOM 2756 N N . ASN B 1 84 ? -1.462 23.453 22.562 1 96.12 84 ASN B N 1
ATOM 2757 C CA . ASN B 1 84 ? -2.369 24.219 23.422 1 96.12 84 ASN B CA 1
ATOM 2758 C C . ASN B 1 84 ? -3.469 24.891 22.625 1 96.12 84 ASN B C 1
ATOM 2760 O O . ASN B 1 84 ? -4.613 24.969 23.062 1 96.12 84 ASN B O 1
ATOM 2764 N N . HIS B 1 85 ? -3.176 25.438 21.516 1 98.12 85 HIS B N 1
ATOM 2765 C CA . HIS B 1 85 ? -4.184 26.141 20.719 1 98.12 85 HIS B CA 1
ATOM 2766 C C . HIS B 1 85 ? -5.23 25.172 20.172 1 98.12 85 HIS B C 1
ATOM 2768 O O . HIS B 1 85 ? -6.422 25.469 20.172 1 98.12 85 HIS B O 1
ATOM 2774 N N . TYR B 1 86 ? -4.773 24.016 19.75 1 98.25 86 TYR B N 1
ATOM 2775 C CA . TYR B 1 86 ? -5.699 22.984 19.328 1 98.25 86 TYR B CA 1
ATOM 2776 C C . TYR B 1 86 ? -6.578 22.531 20.484 1 98.25 86 TYR B C 1
ATOM 2778 O O . TYR B 1 86 ? -7.805 22.469 20.359 1 98.25 86 TYR B O 1
ATOM 2786 N N . ARG B 1 87 ? -5.941 22.234 21.578 1 97.12 87 ARG B N 1
ATOM 2787 C CA . ARG B 1 87 ? -6.66 21.766 22.766 1 97.12 87 ARG B CA 1
ATOM 2788 C C . ARG B 1 87 ? -7.711 22.781 23.203 1 97.12 87 ARG B C 1
ATOM 2790 O O . ARG B 1 87 ? -8.852 22.422 23.484 1 97.12 87 ARG B O 1
ATOM 2797 N N . GLN B 1 88 ? -7.312 24.016 23.312 1 97.19 88 GLN B N 1
ATOM 2798 C CA . GLN B 1 88 ? -8.234 25.062 23.703 1 97.19 88 GLN B CA 1
ATOM 2799 C C . GLN B 1 88 ? -9.391 25.203 22.719 1 97.19 88 GLN B C 1
ATOM 2801 O O . GLN B 1 88 ? -10.539 25.406 23.109 1 97.19 88 GLN B O 1
ATOM 2806 N N . GLY B 1 89 ? -9.094 25.062 21.406 1 97.75 89 GLY B N 1
ATOM 2807 C CA . GLY B 1 89 ? -10.117 25.125 20.375 1 97.75 89 GLY B CA 1
ATOM 2808 C C . GLY B 1 89 ? -11.148 24.016 20.516 1 97.75 89 GLY B C 1
ATOM 2809 O O . GLY B 1 89 ? -12.352 24.25 20.375 1 97.75 89 GLY B O 1
ATOM 2810 N N . VAL B 1 90 ? -10.703 22.828 20.781 1 97.38 90 VAL B N 1
ATOM 2811 C CA . VAL B 1 90 ? -11.594 21.688 20.938 1 97.38 90 VAL B CA 1
ATOM 2812 C C . VAL B 1 90 ? -12.414 21.844 22.219 1 97.38 90 VAL B C 1
ATOM 2814 O O . VAL B 1 90 ? -13.625 21.641 22.219 1 97.38 90 VAL B O 1
ATOM 2817 N N . GLN B 1 91 ? -11.75 22.25 23.312 1 97.25 91 GLN B N 1
ATOM 2818 C CA . GLN B 1 91 ? -12.398 22.391 24.609 1 97.25 91 GLN B CA 1
ATOM 2819 C C . GLN B 1 91 ? -13.477 23.469 24.578 1 97.25 91 GLN B C 1
ATOM 2821 O O . GLN B 1 91 ? -14.523 23.328 25.203 1 97.25 91 GLN B O 1
ATOM 2826 N N . SER B 1 92 ? -13.258 24.5 23.828 1 97.5 92 SER B N 1
ATOM 2827 C CA . SER B 1 92 ? -14.195 25.609 23.734 1 97.5 92 SER B CA 1
ATOM 2828 C C . SER B 1 92 ? -15.312 25.328 22.734 1 97.5 92 SER B C 1
ATOM 2830 O O . SER B 1 92 ? -16.297 26.062 22.672 1 97.5 92 SER B O 1
ATOM 2832 N N . GLY B 1 93 ? -15.086 24.281 21.906 1 97.19 93 GLY B N 1
ATOM 2833 C CA . GLY B 1 93 ? -16.078 23.938 20.906 1 97.19 93 GLY B CA 1
ATOM 2834 C C . GLY B 1 93 ? -15.891 24.656 19.594 1 97.19 93 GLY B C 1
ATOM 2835 O O . GLY B 1 93 ? -16.656 24.438 18.641 1 97.19 93 GLY B O 1
ATOM 2836 N N . LYS B 1 94 ? -14.914 25.484 19.562 1 97.62 94 LYS B N 1
ATOM 2837 C CA . LYS B 1 94 ? -14.633 26.219 18.328 1 97.62 94 LYS B CA 1
ATOM 2838 C C . LYS B 1 94 ? -14.156 25.281 17.219 1 97.62 94 LYS B C 1
ATOM 2840 O O . LYS B 1 94 ? -14.398 25.531 16.047 1 97.62 94 LYS B O 1
ATOM 2845 N N . ILE B 1 95 ? -13.523 24.234 17.594 1 98.38 95 ILE B N 1
ATOM 2846 C CA . ILE B 1 95 ? -12.984 23.234 16.672 1 98.38 95 ILE B CA 1
ATOM 2847 C C . ILE B 1 95 ? -13.594 21.875 16.984 1 98.38 95 ILE B C 1
ATOM 2849 O O . ILE B 1 95 ? -13.664 21.469 18.156 1 98.38 95 ILE B O 1
ATOM 2853 N N . LYS B 1 96 ? -14.148 21.234 15.977 1 97.69 96 LYS B N 1
ATOM 2854 C CA . LYS B 1 96 ? -14.602 19.859 16.141 1 97.69 96 LYS B CA 1
ATOM 2855 C C . LYS B 1 96 ? -13.438 18.875 16.047 1 97.69 96 LYS B C 1
ATOM 2857 O O . LYS B 1 96 ? -12.875 18.672 14.969 1 97.69 96 LYS B O 1
ATOM 2862 N N . GLY B 1 97 ? -13.047 18.281 17.156 1 96.25 97 GLY B N 1
ATOM 2863 C CA . GLY B 1 97 ? -12.039 17.234 17.156 1 96.25 97 GLY B CA 1
ATOM 2864 C C . GLY B 1 97 ? -12.617 15.844 16.922 1 96.25 97 GLY B C 1
ATOM 2865 O O . GLY B 1 97 ? -13.367 15.328 17.75 1 96.25 97 GLY B O 1
ATOM 2866 N N . ASN B 1 98 ? -12.422 15.297 15.781 1 94.06 98 ASN B N 1
ATOM 2867 C CA . ASN B 1 98 ? -12.812 13.922 15.508 1 94.06 98 ASN B CA 1
ATOM 2868 C C . ASN B 1 98 ? -11.734 12.938 15.961 1 94.06 98 ASN B C 1
ATOM 2870 O O . ASN B 1 98 ? -10.633 12.922 15.43 1 94.06 98 ASN B O 1
ATOM 2874 N N . GLU B 1 99 ? -12.031 12.188 16.828 1 88.38 99 GLU B N 1
ATOM 2875 C CA . GLU B 1 99 ? -11.047 11.312 17.469 1 88.38 99 GLU B CA 1
ATOM 2876 C C . GLU B 1 99 ? -10.805 10.062 16.625 1 88.38 99 GLU B C 1
ATOM 2878 O O . GLU B 1 99 ? -11.719 9.258 16.406 1 88.38 99 GLU B O 1
ATOM 2883 N N . HIS B 1 100 ? -9.656 9.93 16.156 1 91.75 100 HIS B N 1
ATOM 2884 C CA . HIS B 1 100 ? -9.164 8.781 15.406 1 91.75 100 HIS B CA 1
ATOM 2885 C C . HIS B 1 100 ? -7.977 8.133 16.109 1 91.75 100 HIS B C 1
ATOM 2887 O O . HIS B 1 100 ? -7.453 8.688 17.078 1 91.75 100 HIS B O 1
ATOM 2893 N N . ALA B 1 101 ? -7.676 6.949 15.789 1 92.12 101 ALA B N 1
ATOM 2894 C CA . ALA B 1 101 ? -6.324 6.406 15.93 1 92.12 101 ALA B CA 1
ATOM 2895 C C . ALA B 1 101 ? -5.504 6.656 14.664 1 92.12 101 ALA B C 1
ATOM 2897 O O . ALA B 1 101 ? -6.059 6.934 13.602 1 92.12 101 ALA B O 1
ATOM 2898 N N . CYS B 1 102 ? -4.219 6.68 14.852 1 94.62 102 CYS B N 1
ATOM 2899 C CA . CYS B 1 102 ? -3.379 6.852 13.664 1 94.62 102 CYS B CA 1
ATOM 2900 C C . CYS B 1 102 ? -3.795 5.891 12.562 1 94.62 102 CYS B C 1
ATOM 2902 O O . CYS B 1 102 ? -3.963 6.297 11.406 1 94.62 102 CYS B O 1
ATOM 2904 N N . TYR B 1 103 ? -4.047 4.727 12.977 1 93.62 103 TYR B N 1
ATOM 2905 C CA . TYR B 1 103 ? -4.363 3.67 12.023 1 93.62 103 TYR B CA 1
ATOM 2906 C C . TYR B 1 103 ? -5.676 3.957 11.305 1 93.62 103 TYR B C 1
ATOM 2908 O O . TYR B 1 103 ? -5.812 3.678 10.117 1 93.62 103 TYR B O 1
ATOM 2916 N N . THR B 1 104 ? -6.711 4.473 11.945 1 94.5 104 THR B N 1
ATOM 2917 C CA . THR B 1 104 ? -8 4.719 11.312 1 94.5 104 THR B CA 1
ATOM 2918 C C . THR B 1 104 ? -7.918 5.898 10.352 1 94.5 104 THR B C 1
ATOM 2920 O O . THR B 1 104 ? -8.625 5.938 9.344 1 94.5 104 THR B O 1
ATOM 2923 N N . VAL B 1 105 ? -7.051 6.875 10.648 1 96.69 105 VAL B N 1
ATOM 2924 C CA . VAL B 1 105 ? -6.805 7.934 9.672 1 96.69 105 VAL B CA 1
ATOM 2925 C C . VAL B 1 105 ? -6.176 7.34 8.414 1 96.69 105 VAL B C 1
ATOM 2927 O O . VAL B 1 105 ? -6.602 7.652 7.297 1 96.69 105 VAL B O 1
ATOM 2930 N N . ILE B 1 106 ? -5.234 6.461 8.672 1 97.19 106 ILE B N 1
ATOM 2931 C CA . ILE B 1 106 ? -4.559 5.809 7.559 1 97.19 106 ILE B CA 1
ATOM 2932 C C . ILE B 1 106 ? -5.578 5.039 6.715 1 97.19 106 ILE B C 1
ATOM 2934 O O . ILE B 1 106 ? -5.574 5.133 5.488 1 97.19 106 ILE B O 1
ATOM 2938 N N . CYS B 1 107 ? -6.465 4.336 7.348 1 96.94 107 CYS B N 1
ATOM 2939 C CA . CYS B 1 107 ? -7.48 3.557 6.648 1 96.94 107 CYS B CA 1
ATOM 2940 C C . CYS B 1 107 ? -8.43 4.469 5.875 1 96.94 107 CYS B C 1
ATOM 2942 O O . CYS B 1 107 ? -8.805 4.16 4.742 1 96.94 107 CYS B O 1
ATOM 2944 N N . ALA B 1 108 ? -8.82 5.566 6.488 1 97.75 108 ALA B N 1
ATOM 2945 C CA . ALA B 1 108 ? -9.695 6.523 5.816 1 97.75 108 ALA B CA 1
ATOM 2946 C C . ALA B 1 108 ? -9.039 7.066 4.551 1 97.75 108 ALA B C 1
ATOM 2948 O O . ALA B 1 108 ? -9.695 7.199 3.516 1 97.75 108 ALA B O 1
ATOM 2949 N N . LEU B 1 109 ? -7.785 7.359 4.656 1 98.56 109 LEU B N 1
ATOM 2950 C CA . LEU B 1 109 ? -7.047 7.879 3.514 1 98.56 109 LEU B CA 1
ATOM 2951 C C . LEU B 1 109 ? -6.824 6.789 2.471 1 98.56 109 LEU B C 1
ATOM 2953 O O . LEU B 1 109 ? -6.812 7.066 1.269 1 98.56 109 LEU B O 1
ATOM 2957 N N . ARG B 1 110 ? -6.582 5.551 2.936 1 97.75 110 ARG B N 1
ATOM 2958 C CA . ARG B 1 110 ? -6.484 4.43 2.006 1 97.75 110 ARG B CA 1
ATOM 2959 C C . ARG B 1 110 ? -7.77 4.277 1.198 1 97.75 110 ARG B C 1
ATOM 2961 O O . ARG B 1 110 ? -7.727 4.043 -0.011 1 97.75 110 ARG B O 1
ATOM 2968 N N . GLY B 1 111 ? -8.891 4.387 1.886 1 97.62 111 GLY B N 1
ATOM 2969 C CA . GLY B 1 111 ? -10.164 4.359 1.177 1 97.62 111 GLY B CA 1
ATOM 2970 C C . GLY B 1 111 ? -10.258 5.402 0.082 1 97.62 111 GLY B C 1
ATOM 2971 O O . GLY B 1 111 ? -10.719 5.113 -1.023 1 97.62 111 GLY B O 1
ATOM 2972 N N . ALA B 1 112 ? -9.789 6.562 0.388 1 98.06 112 ALA B N 1
ATOM 2973 C CA . ALA B 1 112 ? -9.766 7.637 -0.601 1 98.06 112 ALA B CA 1
ATOM 2974 C C . ALA B 1 112 ? -8.891 7.262 -1.795 1 98.06 112 ALA B C 1
ATOM 2976 O O . ALA B 1 112 ? -9.305 7.422 -2.947 1 98.06 112 ALA B O 1
ATOM 2977 N N . SER B 1 113 ? -7.746 6.746 -1.516 1 96.94 113 SER B N 1
ATOM 2978 C CA . SER B 1 113 ? -6.809 6.398 -2.58 1 96.94 113 SER B CA 1
ATOM 2979 C C . SER B 1 113 ? -7.363 5.285 -3.461 1 96.94 113 SER B C 1
ATOM 2981 O O . SER B 1 113 ? -7.027 5.195 -4.645 1 96.94 113 SER B O 1
ATOM 2983 N N . MET B 1 114 ? -8.203 4.426 -2.902 1 95 114 MET B N 1
ATOM 2984 C CA . MET B 1 114 ? -8.797 3.303 -3.629 1 95 114 MET B CA 1
ATOM 2985 C C . MET B 1 114 ? -10.156 3.686 -4.207 1 95 114 MET B C 1
ATOM 2987 O O . MET B 1 114 ? -10.812 2.865 -4.852 1 95 114 MET B O 1
ATOM 2991 N N . ASN B 1 115 ? -10.633 4.93 -3.939 1 94.88 115 ASN B N 1
ATOM 2992 C CA . ASN B 1 115 ? -11.914 5.449 -4.398 1 94.88 115 ASN B CA 1
ATOM 2993 C C . ASN B 1 115 ? -13.078 4.602 -3.891 1 94.88 115 ASN B C 1
ATOM 2995 O O . ASN B 1 115 ? -13.969 4.234 -4.66 1 94.88 115 ASN B O 1
ATOM 2999 N N . VAL B 1 116 ? -13.062 4.203 -2.609 1 95.56 116 VAL B N 1
ATOM 3000 C CA . VAL B 1 116 ? -14.156 3.502 -1.948 1 95.56 116 VAL B CA 1
ATOM 3001 C C . VAL B 1 116 ? -14.664 4.332 -0.773 1 95.56 116 VAL B C 1
ATOM 3003 O O . VAL B 1 116 ? -13.93 5.152 -0.217 1 95.56 116 VAL B O 1
ATOM 3006 N N . PRO B 1 117 ? -15.867 4.188 -0.384 1 96.44 117 PRO B N 1
ATOM 3007 C CA . PRO B 1 117 ? -16.5 5.117 0.555 1 96.44 117 PRO B CA 1
ATOM 3008 C C . PRO B 1 117 ? -16.094 4.863 2.004 1 96.44 117 PRO B C 1
ATOM 3010 O O . PRO B 1 117 ? -16.297 5.723 2.865 1 96.44 117 PRO B O 1
ATOM 3013 N N . PHE B 1 118 ? -15.555 3.646 2.297 1 97.19 118 PHE B N 1
ATOM 3014 C CA . PHE B 1 118 ? -15.164 3.281 3.654 1 97.19 118 PHE B CA 1
ATOM 3015 C C . PHE B 1 118 ? -14.141 2.15 3.641 1 97.19 118 PHE B C 1
ATOM 3017 O O . PHE B 1 118 ? -13.922 1.522 2.604 1 97.19 118 PHE B O 1
ATOM 3024 N N . MET B 1 119 ? -13.578 1.933 4.746 1 97.12 119 MET B N 1
ATOM 3025 C CA . MET B 1 119 ? -12.664 0.813 4.957 1 97.12 119 MET B CA 1
ATOM 3026 C C . MET B 1 119 ? -13.008 0.06 6.234 1 97.12 119 MET B C 1
ATOM 3028 O O . MET B 1 119 ? -13.328 0.674 7.254 1 97.12 119 MET B O 1
ATOM 3032 N N . PRO B 1 120 ? -13.023 -1.247 6.156 1 95.94 120 PRO B N 1
ATOM 3033 C CA . PRO B 1 120 ? -13.078 -1.989 7.418 1 95.94 120 PRO B CA 1
ATOM 3034 C C . PRO B 1 120 ? -11.797 -1.849 8.242 1 95.94 120 PRO B C 1
ATOM 3036 O O . PRO B 1 120 ? -10.703 -1.794 7.676 1 95.94 120 PRO B O 1
ATOM 3039 N N . VAL B 1 121 ? -11.891 -1.771 9.562 1 93.25 121 VAL B N 1
ATOM 3040 C CA . VAL B 1 121 ? -10.742 -1.633 10.461 1 93.25 121 VAL B CA 1
ATOM 3041 C C . VAL B 1 121 ? -10.797 -2.721 11.531 1 93.25 121 VAL B C 1
ATOM 3043 O O . VAL B 1 121 ? -11.859 -3.014 12.078 1 93.25 121 VAL B O 1
ATOM 3046 N N . LYS B 1 122 ? -9.656 -3.434 11.695 1 80.94 122 LYS B N 1
ATOM 3047 C CA . LYS B 1 122 ? -9.594 -4.457 12.734 1 80.94 122 LYS B CA 1
ATOM 3048 C C . LYS B 1 122 ? -9.258 -3.842 14.086 1 80.94 122 LYS B C 1
ATOM 3050 O O . LYS B 1 122 ? -8.43 -2.93 14.172 1 80.94 122 LYS B O 1
ATOM 3055 N N . GLY B 1 123 ? -9.766 -4.438 15.172 1 69.38 123 GLY B N 1
ATOM 3056 C CA . GLY B 1 123 ? -9.32 -4.156 16.531 1 69.38 123 GLY B CA 1
ATOM 3057 C C . GLY B 1 123 ? -10.031 -2.973 17.156 1 69.38 123 GLY B C 1
ATOM 3058 O O . GLY B 1 123 ? -9.75 -2.617 18.297 1 69.38 123 GLY B O 1
ATOM 3059 N N . LEU B 1 124 ? -10.555 -2.086 16.312 1 63.81 124 LEU B N 1
ATOM 3060 C CA . LEU B 1 124 ? -11.281 -0.997 16.953 1 63.81 124 LEU B CA 1
ATOM 3061 C C . LEU B 1 124 ? -12.648 -1.471 17.438 1 63.81 124 LEU B C 1
ATOM 3063 O O . LEU B 1 124 ? -13.586 -1.581 16.656 1 63.81 124 LEU B O 1
ATOM 3067 N N . ASN B 1 125 ? -12.461 -2.572 18.25 1 54.94 125 ASN B N 1
ATOM 3068 C CA . ASN B 1 125 ? -13.734 -2.979 18.828 1 54.94 125 ASN B CA 1
ATOM 3069 C C . ASN B 1 125 ? -14.438 -1.813 19.516 1 54.94 125 ASN B C 1
ATOM 3071 O O . ASN B 1 125 ? -13.789 -0.846 19.922 1 54.94 125 ASN B O 1
ATOM 3075 N N . ALA B 1 126 ? -15.742 -1.866 19.484 1 49.56 126 ALA B N 1
ATOM 3076 C CA . ALA B 1 126 ? -16.719 -0.905 19.984 1 49.56 126 ALA B CA 1
ATOM 3077 C C . ALA B 1 126 ? -16.281 -0.33 21.328 1 49.56 126 ALA B C 1
ATOM 3079 O O . ALA B 1 126 ? -16.484 -0.947 22.375 1 49.56 126 ALA B O 1
ATOM 3080 N N . GLY B 1 127 ? -14.938 -0.035 21.438 1 46.78 127 GLY B N 1
ATOM 3081 C CA . GLY B 1 127 ? -15.023 0.705 22.688 1 46.78 127 GLY B CA 1
ATOM 3082 C C . GLY B 1 127 ? -16.094 1.783 22.672 1 46.78 127 GLY B C 1
ATOM 3083 O O . GLY B 1 127 ? -16.672 2.072 21.609 1 46.78 127 GLY B O 1
ATOM 3084 N N . ASP B 1 128 ? -16.438 2.311 23.844 1 49.06 128 ASP B N 1
ATOM 3085 C CA . ASP B 1 128 ? -17.453 3.342 24.078 1 49.06 128 ASP B CA 1
ATOM 3086 C C . ASP B 1 128 ? -17.359 4.453 23.047 1 49.06 128 ASP B C 1
ATOM 3088 O O . ASP B 1 128 ? -18.312 5.195 22.828 1 49.06 128 ASP B O 1
ATOM 3092 N N . LEU B 1 129 ? -16.125 4.594 22.594 1 49.5 129 LEU B N 1
ATOM 3093 C CA . LEU B 1 129 ? -15.945 5.738 21.703 1 49.5 129 LEU B CA 1
ATOM 3094 C C . LEU B 1 129 ? -16.625 5.5 20.359 1 49.5 129 LEU B C 1
ATOM 3096 O O . LEU B 1 129 ? -16.844 6.441 19.594 1 49.5 129 LEU B O 1
ATOM 3100 N N . LEU B 1 130 ? -16.703 4.148 20 1 52.91 130 LEU B N 1
ATOM 3101 C CA . LEU B 1 130 ? -17.109 3.865 18.625 1 52.91 130 LEU B CA 1
ATOM 3102 C C . LEU B 1 130 ? -18.625 3.766 18.516 1 52.91 130 LEU B C 1
ATOM 3104 O O . LEU B 1 130 ? -19.141 3.277 17.516 1 52.91 130 LEU B O 1
ATOM 3108 N N . VAL B 1 131 ? -19.391 4.238 19.484 1 55.97 131 VAL B N 1
ATOM 3109 C CA . VAL B 1 131 ? -20.766 4.203 19.016 1 55.97 131 VAL B CA 1
ATOM 3110 C C . VAL B 1 131 ? -20.844 4.68 17.562 1 55.97 131 VAL B C 1
ATOM 3112 O O . VAL B 1 131 ? -19.875 5.234 17.047 1 55.97 131 VAL B O 1
ATOM 3115 N N . LYS B 1 132 ? -21.859 4.953 16.953 1 64.56 132 LYS B N 1
ATOM 3116 C CA . LYS B 1 132 ? -22.188 5.469 15.617 1 64.56 132 LYS B CA 1
ATOM 3117 C C . LYS B 1 132 ? -21.969 6.977 15.547 1 64.56 132 LYS B C 1
ATOM 3119 O O . LYS B 1 132 ? -22.5 7.727 16.359 1 64.56 132 LYS B O 1
ATOM 3124 N N . ASN B 1 133 ? -20.781 7.277 14.977 1 81.81 133 ASN B N 1
ATOM 3125 C CA . ASN B 1 133 ? -20.672 8.68 14.57 1 81.81 133 ASN B CA 1
ATOM 3126 C C . ASN B 1 133 ? -20.578 8.812 13.055 1 81.81 133 ASN B C 1
ATOM 3128 O O . ASN B 1 133 ? -20.906 7.879 12.32 1 81.81 133 ASN B O 1
ATOM 3132 N N . ASP B 1 134 ? -20.312 10.039 12.633 1 87.19 134 ASP B N 1
ATOM 3133 C CA . ASP B 1 134 ? -20.406 10.336 11.203 1 87.19 134 ASP B CA 1
ATOM 3134 C C . ASP B 1 134 ? -19.188 9.82 10.453 1 87.19 134 ASP B C 1
ATOM 3136 O O . ASP B 1 134 ? -19.141 9.891 9.227 1 87.19 134 ASP B O 1
ATOM 3140 N N . TYR B 1 135 ? -18.281 9.141 11.281 1 91 135 TYR B N 1
ATOM 3141 C CA . TYR B 1 135 ? -17.094 8.68 10.57 1 91 135 TYR B CA 1
ATOM 3142 C C . TYR B 1 135 ? -16.734 7.258 10.977 1 91 135 TYR B C 1
ATOM 3144 O O . TYR B 1 135 ? -15.82 6.652 10.398 1 91 135 TYR B O 1
ATOM 3152 N N . PHE B 1 136 ? -17.438 6.668 11.984 1 91.19 136 PHE B N 1
ATOM 3153 C CA . PHE B 1 136 ? -17.312 5.27 12.375 1 91.19 136 PHE B CA 1
ATOM 3154 C C . PHE B 1 136 ? -18.672 4.605 12.508 1 91.19 136 PHE B C 1
ATOM 3156 O O . PHE B 1 136 ? -19.609 5.215 13.016 1 91.19 136 PHE B O 1
ATOM 3163 N N . VAL B 1 137 ? -18.781 3.41 12.047 1 91.62 137 VAL B N 1
ATOM 3164 C CA . VAL B 1 137 ? -19.969 2.605 12.289 1 91.62 137 VAL B CA 1
ATOM 3165 C C . VAL B 1 137 ? -19.578 1.139 12.453 1 91.62 137 VAL B C 1
ATOM 3167 O O . VAL B 1 137 ? -18.656 0.659 11.805 1 91.62 137 VAL B O 1
ATOM 3170 N N . VAL B 1 138 ? -20.234 0.462 13.328 1 91.31 138 VAL B N 1
ATOM 3171 C CA . VAL B 1 138 ? -20.062 -0.981 13.469 1 91.31 138 VAL B CA 1
ATOM 3172 C C . VAL B 1 138 ? -21.156 -1.705 12.695 1 91.31 138 VAL B C 1
ATOM 3174 O O . VAL B 1 138 ? -22.344 -1.4 12.852 1 91.31 138 VAL B O 1
ATOM 3177 N N . VAL B 1 139 ? -20.75 -2.566 11.82 1 90.75 139 VAL B N 1
ATOM 3178 C CA . VAL B 1 139 ? -21.703 -3.348 11.039 1 90.75 139 VAL B CA 1
ATOM 3179 C C . VAL B 1 139 ? -21.406 -4.84 11.211 1 90.75 139 VAL B C 1
ATOM 3181 O O . VAL B 1 139 ? -20.406 -5.215 11.82 1 90.75 139 VAL B O 1
ATOM 3184 N N . GLU B 1 140 ? -22.344 -5.59 10.672 1 91.94 140 GLU B N 1
ATOM 3185 C CA . GLU B 1 140 ? -22.125 -7.031 10.609 1 91.94 140 GLU B CA 1
ATOM 3186 C C . GLU B 1 140 ? -21.375 -7.414 9.328 1 91.94 140 GLU B C 1
ATOM 3188 O O . GLU B 1 140 ? -21.781 -7.016 8.234 1 91.94 140 GLU B O 1
ATOM 3193 N N . ASP B 1 141 ? -20.297 -8.148 9.461 1 92.75 141 ASP B N 1
ATOM 3194 C CA . ASP B 1 141 ? -19.609 -8.719 8.312 1 92.75 141 ASP B CA 1
ATOM 3195 C C . ASP B 1 141 ? -20.531 -9.672 7.543 1 92.75 141 ASP B C 1
ATOM 3197 O O . ASP B 1 141 ? -20.969 -10.688 8.086 1 92.75 141 ASP B O 1
ATOM 3201 N N . PRO B 1 142 ? -20.781 -9.367 6.312 1 92.19 142 PRO B N 1
ATOM 3202 C CA . PRO B 1 142 ? -21.75 -10.18 5.578 1 92.19 142 PRO B CA 1
ATOM 3203 C C . PRO B 1 142 ? -21.25 -11.594 5.293 1 92.19 142 PRO B C 1
ATOM 3205 O O . PRO B 1 142 ? -22.031 -12.469 4.91 1 92.19 142 PRO B O 1
ATOM 3208 N N . PHE B 1 143 ? -20 -11.859 5.453 1 93.25 143 PHE B N 1
ATOM 3209 C CA . PHE B 1 143 ? -19.438 -13.172 5.148 1 93.25 143 PHE B CA 1
ATOM 3210 C C . PHE B 1 143 ? -19.328 -14.023 6.406 1 93.25 143 PHE B C 1
ATOM 3212 O O . PHE B 1 143 ? -19.547 -15.234 6.363 1 93.25 143 PHE B O 1
ATOM 3219 N N . SER B 1 144 ? -19.031 -13.43 7.551 1 92.38 144 SER B N 1
ATOM 3220 C CA . SER B 1 144 ? -18.797 -14.195 8.766 1 92.38 144 SER B CA 1
ATOM 3221 C C . SER B 1 144 ? -19.891 -13.969 9.797 1 92.38 144 SER B C 1
ATOM 3223 O O . SER B 1 144 ? -20.047 -14.766 10.727 1 92.38 144 SER B O 1
ATOM 3225 N N . GLY B 1 145 ? -20.547 -12.852 9.688 1 92.69 145 GLY B N 1
ATOM 3226 C CA . GLY B 1 145 ? -21.562 -12.508 10.68 1 92.69 145 GLY B CA 1
ATOM 3227 C C . GLY B 1 145 ? -20.969 -11.805 11.891 1 92.69 145 GLY B C 1
ATOM 3228 O O . GLY B 1 145 ? -21.719 -11.375 12.781 1 92.69 145 GLY B O 1
ATOM 3229 N N . GLU B 1 146 ? -19.672 -11.578 11.992 1 91.62 146 GLU B N 1
ATOM 3230 C CA . GLU B 1 146 ? -19 -10.945 13.125 1 91.62 146 GLU B CA 1
ATOM 3231 C C . GLU B 1 146 ? -19.047 -9.422 13.008 1 91.62 146 GLU B C 1
ATOM 3233 O O . GLU B 1 146 ? -19.094 -8.883 11.898 1 91.62 146 GLU B O 1
ATOM 3238 N N . PRO B 1 147 ? -19.062 -8.781 14.094 1 91.19 147 PRO B N 1
ATOM 3239 C CA . PRO B 1 147 ? -19.031 -7.316 14.031 1 91.19 147 PRO B CA 1
ATOM 3240 C C . PRO B 1 147 ? -17.719 -6.777 13.477 1 91.19 147 PRO B C 1
ATOM 3242 O O . PRO B 1 147 ? -16.656 -7.344 13.734 1 91.19 147 PRO B O 1
ATOM 3245 N N . ILE B 1 148 ? -17.828 -5.707 12.703 1 92.44 148 ILE B N 1
ATOM 3246 C CA . ILE B 1 148 ? -16.641 -5.051 12.133 1 92.44 148 ILE B CA 1
ATOM 3247 C C . ILE B 1 148 ? -16.875 -3.541 12.086 1 92.44 148 ILE B C 1
ATOM 3249 O O . ILE B 1 148 ? -17.969 -3.084 11.75 1 92.44 148 ILE B O 1
ATOM 3253 N N . THR B 1 149 ? -15.891 -2.793 12.484 1 92.94 149 THR B N 1
ATOM 3254 C CA . THR B 1 149 ? -15.945 -1.338 12.422 1 92.94 149 THR B CA 1
ATOM 3255 C C . THR B 1 149 ? -15.562 -0.843 11.031 1 92.94 149 THR B C 1
ATOM 3257 O O . THR B 1 149 ? -14.609 -1.344 10.43 1 92.94 149 THR B O 1
ATOM 3260 N N . LEU B 1 150 ? -16.359 0.063 10.516 1 95.06 150 LEU B N 1
ATOM 3261 C CA . LEU B 1 150 ? -16.047 0.756 9.273 1 95.06 150 LEU B CA 1
ATOM 3262 C C . LEU B 1 150 ? -15.633 2.201 9.547 1 95.06 150 LEU B C 1
ATOM 3264 O O . LEU B 1 150 ? -16.234 2.871 10.383 1 95.06 150 LEU B O 1
ATOM 3268 N N . VAL B 1 151 ? -14.625 2.666 8.938 1 95.88 151 VAL B N 1
ATOM 3269 C CA . VAL B 1 151 ? -14.258 4.078 8.969 1 95.88 151 VAL B CA 1
ATOM 3270 C C . VAL B 1 151 ? -14.578 4.723 7.617 1 95.88 151 VAL B C 1
ATOM 3272 O O . VAL B 1 151 ? -14.297 4.148 6.566 1 95.88 151 VAL B O 1
ATOM 3275 N N . LYS B 1 152 ? -15.219 5.844 7.66 1 97 152 LYS B N 1
ATOM 3276 C CA . LYS B 1 152 ? -15.531 6.598 6.449 1 97 152 LYS B CA 1
ATOM 3277 C C . LYS B 1 152 ? -14.258 7.113 5.777 1 97 152 LYS B C 1
ATOM 3279 O O . LYS B 1 152 ? -13.352 7.609 6.453 1 97 152 LYS B O 1
ATOM 3284 N N . SER B 1 153 ? -14.18 6.926 4.438 1 98 153 SER B N 1
ATOM 3285 C CA . SER B 1 153 ? -13.031 7.453 3.703 1 98 153 SER B CA 1
ATOM 3286 C C . SER B 1 153 ? -12.969 8.969 3.797 1 98 153 SER B C 1
ATOM 3288 O O . SER B 1 153 ? -14 9.641 3.818 1 98 153 SER B O 1
ATOM 3290 N N . ILE B 1 154 ? -11.75 9.5 3.838 1 98.5 154 ILE B N 1
ATOM 3291 C CA . ILE B 1 154 ? -11.531 10.945 3.828 1 98.5 154 ILE B CA 1
ATOM 3292 C C . ILE B 1 154 ? -10.719 11.328 2.592 1 98.5 154 ILE B C 1
ATOM 3294 O O . ILE B 1 154 ? -9.562 10.93 2.449 1 98.5 154 ILE B O 1
ATOM 3298 N N . VAL B 1 155 ? -11.305 12.062 1.69 1 98.62 155 VAL B N 1
ATOM 3299 C CA . VAL B 1 155 ? -10.641 12.539 0.481 1 98.62 155 VAL B CA 1
ATOM 3300 C C . VAL B 1 155 ? -10.195 13.984 0.671 1 98.62 155 VAL B C 1
ATOM 3302 O O . VAL B 1 155 ? -11.008 14.914 0.6 1 98.62 155 VAL B O 1
ATOM 3305 N N . PRO B 1 156 ? -8.945 14.234 0.901 1 98.81 156 PRO B N 1
ATOM 3306 C CA . PRO B 1 156 ? -8.508 15.625 0.99 1 98.81 156 PRO B CA 1
ATOM 3307 C C . PRO B 1 156 ? -8.656 16.375 -0.331 1 98.81 156 PRO B C 1
ATOM 3309 O O . PRO B 1 156 ? -8.406 15.812 -1.398 1 98.81 156 PRO B O 1
ATOM 3312 N N . ASP B 1 157 ? -9.094 17.578 -0.233 1 98.88 157 ASP B N 1
ATOM 3313 C CA . ASP B 1 157 ? -9.062 18.438 -1.409 1 98.88 157 ASP B CA 1
ATOM 3314 C C . ASP B 1 157 ? -7.625 18.75 -1.83 1 98.88 157 ASP B C 1
ATOM 3316 O O . ASP B 1 157 ? -7.309 18.734 -3.021 1 98.88 157 ASP B O 1
ATOM 3320 N N . VAL B 1 158 ? -6.781 19 -0.869 1 98.88 158 VAL B N 1
ATOM 3321 C CA . VAL B 1 158 ? -5.387 19.344 -1.12 1 98.88 158 VAL B CA 1
ATOM 3322 C C . VAL B 1 158 ? -4.488 18.609 -0.118 1 98.88 158 VAL B C 1
ATOM 3324 O O . VAL B 1 158 ? -4.789 18.578 1.077 1 98.88 158 VAL B O 1
ATOM 3327 N N . ALA B 1 159 ? -3.502 17.969 -0.6 1 98.88 159 ALA B N 1
ATOM 3328 C CA . ALA B 1 159 ? -2.391 17.5 0.228 1 98.88 159 ALA B CA 1
ATOM 3329 C C . ALA B 1 159 ? -1.146 18.359 -0.001 1 98.88 159 ALA B C 1
ATOM 3331 O O . ALA B 1 159 ? -0.793 18.656 -1.144 1 98.88 159 ALA B O 1
ATOM 3332 N N . ILE B 1 160 ? -0.514 18.797 1.037 1 98.94 160 ILE B N 1
ATOM 3333 C CA . ILE B 1 160 ? 0.735 19.547 0.958 1 98.94 160 ILE B CA 1
ATOM 3334 C C . ILE B 1 160 ? 1.868 18.734 1.574 1 98.94 160 ILE B C 1
ATOM 3336 O O . ILE B 1 160 ? 1.802 18.344 2.746 1 98.94 160 ILE B O 1
ATOM 3340 N N . ILE B 1 161 ? 2.859 18.438 0.781 1 98.94 161 ILE B N 1
ATOM 3341 C CA . ILE B 1 161 ? 3.941 17.547 1.177 1 98.94 161 ILE B CA 1
ATOM 3342 C C . ILE B 1 161 ? 5.289 18.234 0.939 1 98.94 161 ILE B C 1
ATOM 3344 O O . ILE B 1 161 ? 5.547 18.75 -0.151 1 98.94 161 ILE B O 1
ATOM 3348 N N . HIS B 1 162 ? 6.137 18.266 1.973 1 98.94 162 HIS B N 1
ATOM 3349 C CA . HIS B 1 162 ? 7.496 18.781 1.833 1 98.94 162 HIS B CA 1
ATOM 3350 C C . HIS B 1 162 ? 8.477 17.656 1.521 1 98.94 162 HIS B C 1
ATOM 3352 O O . HIS B 1 162 ? 8.406 16.578 2.119 1 98.94 162 HIS B O 1
ATOM 3358 N N . VAL B 1 163 ? 9.352 17.922 0.547 1 98.69 163 VAL B N 1
ATOM 3359 C CA . VAL B 1 163 ? 10.266 16.859 0.135 1 98.69 163 VAL B CA 1
ATOM 3360 C C . VAL B 1 163 ? 11.68 17.438 0.004 1 98.69 163 VAL B C 1
ATOM 3362 O O . VAL B 1 163 ? 11.867 18.656 -0.048 1 98.69 163 VAL B O 1
ATOM 3365 N N . GLN B 1 164 ? 12.633 16.578 -0.028 1 97.75 164 GLN B N 1
ATOM 3366 C CA . GLN B 1 164 ? 14.023 17 -0.184 1 97.75 164 GLN B CA 1
ATOM 3367 C C . GLN B 1 164 ? 14.305 17.422 -1.621 1 97.75 164 GLN B C 1
ATOM 3369 O O . GLN B 1 164 ? 14.914 18.469 -1.855 1 97.75 164 GLN B O 1
ATOM 3374 N N . GLU B 1 165 ? 13.859 16.594 -2.576 1 97.06 165 GLU B N 1
ATOM 3375 C CA . GLU B 1 165 ? 14.148 16.891 -3.977 1 97.06 165 GLU B CA 1
ATOM 3376 C C . GLU B 1 165 ? 12.906 16.719 -4.848 1 97.06 165 GLU B C 1
ATOM 3378 O O . GLU B 1 165 ? 12.102 15.82 -4.625 1 97.06 165 GLU B O 1
ATOM 3383 N N . CYS B 1 166 ? 12.828 17.594 -5.805 1 97.25 166 CYS B N 1
ATOM 3384 C CA . CYS B 1 166 ? 11.758 17.562 -6.793 1 97.25 166 CYS B CA 1
ATOM 3385 C C . CYS B 1 166 ? 12.211 18.156 -8.117 1 97.25 166 CYS B C 1
ATOM 3387 O O . CYS B 1 166 ? 12.945 19.156 -8.133 1 97.25 166 CYS B O 1
ATOM 3389 N N . ASP B 1 167 ? 11.859 17.578 -9.219 1 96.56 167 ASP B N 1
ATOM 3390 C CA . ASP B 1 167 ? 12.18 18.219 -10.492 1 96.56 167 ASP B CA 1
ATOM 3391 C C . ASP B 1 167 ? 11.008 19.062 -10.992 1 96.56 167 ASP B C 1
ATOM 3393 O O . ASP B 1 167 ? 9.961 19.141 -10.344 1 96.56 167 ASP B O 1
ATOM 3397 N N . GLU B 1 168 ? 11.172 19.703 -12.086 1 96.06 168 GLU B N 1
ATOM 3398 C CA . GLU B 1 168 ? 10.188 20.672 -12.57 1 96.06 168 GLU B CA 1
ATOM 3399 C C . GLU B 1 168 ? 8.922 19.969 -13.055 1 96.06 168 GLU B C 1
ATOM 3401 O O . GLU B 1 168 ? 7.887 20.609 -13.25 1 96.06 168 GLU B O 1
ATOM 3406 N N . ASN B 1 169 ? 9.016 18.656 -13.289 1 95.88 169 ASN B N 1
ATOM 3407 C CA . ASN B 1 169 ? 7.855 17.891 -13.719 1 95.88 169 ASN B CA 1
ATOM 3408 C C . ASN B 1 169 ? 7.047 17.375 -12.531 1 95.88 169 ASN B C 1
ATOM 3410 O O . ASN B 1 169 ? 5.953 16.844 -12.703 1 95.88 169 ASN B O 1
ATOM 3414 N N . GLY B 1 170 ? 7.578 17.5 -11.352 1 97.31 170 GLY B N 1
ATOM 3415 C CA . GLY B 1 170 ? 6.844 17.141 -10.148 1 97.31 170 GLY B CA 1
ATOM 3416 C C . GLY B 1 170 ? 7.285 15.82 -9.547 1 97.31 170 GLY B C 1
ATOM 3417 O O . GLY B 1 170 ? 6.77 15.398 -8.508 1 97.31 170 GLY B O 1
ATOM 3418 N N . ASN B 1 171 ? 8.258 15.172 -10.242 1 97.31 171 ASN B N 1
ATOM 3419 C CA . ASN B 1 171 ? 8.789 13.953 -9.633 1 97.31 171 ASN B CA 1
ATOM 3420 C C . ASN B 1 171 ? 9.555 14.258 -8.352 1 97.31 171 ASN B C 1
ATOM 3422 O O . ASN B 1 171 ? 10.508 15.031 -8.359 1 97.31 171 ASN B O 1
ATOM 3426 N N . ALA B 1 172 ? 9.164 13.602 -7.262 1 97.62 172 ALA B N 1
ATOM 3427 C CA . ALA B 1 172 ? 9.703 13.984 -5.957 1 97.62 172 ALA B CA 1
ATOM 3428 C C . ALA B 1 172 ? 10.359 12.797 -5.262 1 97.62 172 ALA B C 1
ATOM 3430 O O . ALA B 1 172 ? 9.906 11.656 -5.398 1 97.62 172 ALA B O 1
ATOM 3431 N N . ILE B 1 173 ? 11.398 13.078 -4.57 1 95.62 173 ILE B N 1
ATOM 3432 C CA . ILE B 1 173 ? 12.148 12.086 -3.801 1 95.62 173 ILE B CA 1
ATOM 3433 C C . ILE B 1 173 ? 12.156 12.484 -2.324 1 95.62 173 ILE B C 1
ATOM 3435 O O . ILE B 1 173 ? 12.461 13.625 -1.981 1 95.62 173 ILE B O 1
ATOM 3439 N N . ILE B 1 174 ? 11.797 11.594 -1.501 1 96.69 174 ILE B N 1
ATOM 3440 C CA . ILE B 1 174 ? 11.828 11.75 -0.051 1 96.69 174 ILE B CA 1
ATOM 3441 C C . ILE B 1 174 ? 12.93 10.867 0.541 1 96.69 174 ILE B C 1
ATOM 3443 O O . ILE B 1 174 ? 12.891 9.648 0.396 1 96.69 174 ILE B O 1
ATOM 3447 N N . TYR B 1 175 ? 13.875 11.461 1.149 1 93.06 175 TYR B N 1
ATOM 3448 C CA . TYR B 1 175 ? 14.883 10.711 1.892 1 93.06 175 TYR B CA 1
ATOM 3449 C C . TYR B 1 175 ? 14.414 10.422 3.311 1 93.06 175 TYR B C 1
ATOM 3451 O O . TYR B 1 175 ? 13.75 11.25 3.938 1 93.06 175 TYR B O 1
ATOM 3459 N N . GLY B 1 176 ? 14.781 9.25 3.82 1 92 176 GLY B N 1
ATOM 3460 C CA . GLY B 1 176 ? 14.391 8.891 5.176 1 92 176 GLY B CA 1
ATOM 3461 C C . GLY B 1 176 ? 12.953 8.398 5.27 1 92 176 GLY B C 1
ATOM 3462 O O . GLY B 1 176 ? 12.43 7.816 4.32 1 92 176 GLY B O 1
ATOM 3463 N N . PRO B 1 177 ? 12.305 8.602 6.438 1 93.75 177 PRO B N 1
ATOM 3464 C CA . PRO B 1 177 ? 10.945 8.094 6.633 1 93.75 177 PRO B CA 1
ATOM 3465 C C . PRO B 1 177 ? 9.93 8.758 5.707 1 93.75 177 PRO B C 1
ATOM 3467 O O . PRO B 1 177 ? 9.93 9.984 5.566 1 93.75 177 PRO B O 1
ATOM 3470 N N . LYS B 1 178 ? 9.117 7.953 5.086 1 96.19 178 LYS B N 1
ATOM 3471 C CA . LYS B 1 178 ? 8.141 8.477 4.133 1 96.19 178 LYS B CA 1
ATOM 3472 C C . LYS B 1 178 ? 6.852 8.883 4.836 1 96.19 178 LYS B C 1
ATOM 3474 O O . LYS B 1 178 ? 6.086 9.695 4.312 1 96.19 178 LYS B O 1
ATOM 3479 N N . PHE B 1 179 ? 6.59 8.234 6.012 1 96.81 179 PHE B N 1
ATOM 3480 C CA . PHE B 1 179 ? 5.324 8.422 6.715 1 96.81 179 PHE B CA 1
ATOM 3481 C C . PHE B 1 179 ? 4.148 8.148 5.781 1 96.81 179 PHE B C 1
ATOM 3483 O O . PHE B 1 179 ? 4.152 7.176 5.031 1 96.81 179 PHE B O 1
ATOM 3490 N N . GLU B 1 180 ? 3.043 8.977 5.879 1 97.75 180 GLU B N 1
ATOM 3491 C CA . GLU B 1 180 ? 1.872 8.719 5.047 1 97.75 180 GLU B CA 1
ATOM 3492 C C . GLU B 1 180 ? 1.909 9.547 3.764 1 97.75 180 GLU B C 1
ATOM 3494 O O . GLU B 1 180 ? 0.905 9.648 3.057 1 97.75 180 GLU B O 1
ATOM 3499 N N . ASP B 1 181 ? 3.057 10.039 3.443 1 98.75 181 ASP B N 1
ATOM 3500 C CA . ASP B 1 181 ? 3.148 11.047 2.389 1 98.75 181 ASP B CA 1
ATOM 3501 C C . ASP B 1 181 ? 2.791 10.453 1.03 1 98.75 181 ASP B C 1
ATOM 3503 O O . ASP B 1 181 ? 2.133 11.102 0.214 1 98.75 181 ASP B O 1
ATOM 3507 N N . ILE B 1 182 ? 3.262 9.266 0.785 1 97.88 182 ILE B N 1
ATOM 3508 C CA . ILE B 1 182 ? 2.938 8.609 -0.478 1 97.88 182 ILE B CA 1
ATOM 3509 C C . ILE B 1 182 ? 1.437 8.344 -0.552 1 97.88 182 ILE B C 1
ATOM 3511 O O . ILE B 1 182 ? 0.803 8.602 -1.577 1 97.88 182 ILE B O 1
ATOM 3515 N N . LEU B 1 183 ? 0.864 7.883 0.515 1 98.19 183 LEU B N 1
ATOM 3516 C CA . LEU B 1 183 ? -0.574 7.648 0.588 1 98.19 183 LEU B CA 1
ATOM 3517 C C . LEU B 1 183 ? -1.35 8.945 0.378 1 98.19 183 LEU B C 1
ATOM 3519 O O . LEU B 1 183 ? -2.322 8.977 -0.379 1 98.19 183 LEU B O 1
ATOM 3523 N N . LEU B 1 184 ? -0.876 9.992 0.964 1 98.69 184 LEU B N 1
ATOM 3524 C CA . LEU B 1 184 ? -1.523 11.289 0.838 1 98.69 184 LEU B CA 1
ATOM 3525 C C . LEU B 1 184 ? -1.539 11.75 -0.616 1 98.69 184 LEU B C 1
ATOM 3527 O O . LEU B 1 184 ? -2.545 12.281 -1.093 1 98.69 184 LEU B O 1
ATOM 3531 N N . SER B 1 185 ? -0.416 11.547 -1.268 1 98.75 185 SER B N 1
ATOM 3532 C CA . SER B 1 185 ? -0.283 11.992 -2.648 1 98.75 185 SER B CA 1
ATOM 3533 C C . SER B 1 185 ? -1.271 11.281 -3.562 1 98.75 185 SER B C 1
ATOM 3535 O O . SER B 1 185 ? -1.652 11.805 -4.609 1 98.75 185 SER B O 1
ATOM 3537 N N . ARG B 1 186 ? -1.755 10.133 -3.16 1 98.31 186 ARG B N 1
ATOM 3538 C CA . ARG B 1 186 ? -2.678 9.344 -3.973 1 98.31 186 ARG B CA 1
ATOM 3539 C C . ARG B 1 186 ? -4.121 9.57 -3.539 1 98.31 186 ARG B C 1
ATOM 3541 O O . ARG B 1 186 ? -5.055 9.32 -4.305 1 98.31 186 ARG B O 1
ATOM 3548 N N . ALA B 1 187 ? -4.285 10.031 -2.318 1 98.62 187 ALA B N 1
ATOM 3549 C CA . ALA B 1 187 ? -5.617 10.156 -1.731 1 98.62 187 ALA B CA 1
ATOM 3550 C C . ALA B 1 187 ? -6.238 11.508 -2.062 1 98.62 187 ALA B C 1
ATOM 3552 O O . ALA B 1 187 ? -7.465 11.625 -2.156 1 98.62 187 ALA B O 1
ATOM 3553 N N . ALA B 1 188 ? -5.422 12.531 -2.262 1 98.81 188 ALA B N 1
ATOM 3554 C CA . ALA B 1 188 ? -5.91 13.906 -2.365 1 98.81 188 ALA B CA 1
ATOM 3555 C C . ALA B 1 188 ? -6.266 14.258 -3.807 1 98.81 188 ALA B C 1
ATOM 3557 O O . ALA B 1 188 ? -5.691 13.695 -4.746 1 98.81 188 ALA B O 1
ATOM 3558 N N . ASN B 1 189 ? -7.156 15.203 -3.963 1 98.56 189 ASN B N 1
ATOM 3559 C CA . ASN B 1 189 ? -7.527 15.688 -5.289 1 98.56 189 ASN B CA 1
ATOM 3560 C C . ASN B 1 189 ? -6.402 16.5 -5.926 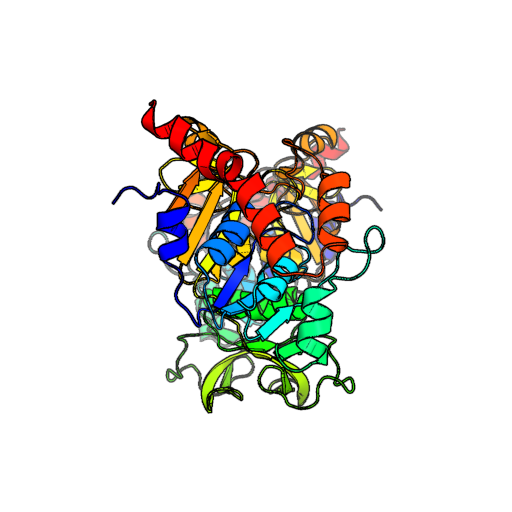1 98.56 189 ASN B C 1
ATOM 3562 O O . ASN B 1 189 ? -6.184 16.422 -7.137 1 98.56 189 ASN B O 1
ATOM 3566 N N . LYS B 1 190 ? -5.727 17.266 -5.145 1 98.5 190 LYS B N 1
ATOM 3567 C CA . LYS B 1 190 ? -4.586 18.078 -5.574 1 98.5 190 LYS B CA 1
ATOM 3568 C C . LYS B 1 190 ? -3.412 17.922 -4.613 1 98.5 190 LYS B C 1
ATOM 3570 O O . LYS B 1 190 ? -3.602 17.875 -3.396 1 98.5 190 LYS B O 1
ATOM 3575 N N . VAL B 1 191 ? -2.221 17.844 -5.215 1 98.88 191 VAL B N 1
ATOM 3576 C CA . VAL B 1 191 ? -1.014 17.734 -4.402 1 98.88 191 VAL B CA 1
ATOM 3577 C C . VAL B 1 191 ? -0.121 18.938 -4.633 1 98.88 191 VAL B C 1
ATOM 3579 O O . VAL B 1 191 ? 0.216 19.266 -5.773 1 98.88 191 VAL B O 1
ATOM 3582 N N . ILE B 1 192 ? 0.228 19.641 -3.588 1 98.81 192 ILE B N 1
ATOM 3583 C CA . ILE B 1 192 ? 1.236 20.688 -3.596 1 98.81 192 ILE B CA 1
ATOM 3584 C C . ILE B 1 192 ? 2.523 20.172 -2.951 1 98.81 192 ILE B C 1
ATOM 3586 O O . ILE B 1 192 ? 2.514 19.719 -1.804 1 98.81 192 ILE B O 1
ATOM 3590 N N . ILE B 1 193 ? 3.572 20.25 -3.721 1 98.81 193 ILE B N 1
ATOM 3591 C CA . ILE B 1 193 ? 4.883 19.891 -3.199 1 98.81 193 ILE B CA 1
ATOM 3592 C C . ILE B 1 193 ? 5.668 21.141 -2.842 1 98.81 193 ILE B C 1
ATOM 3594 O O . ILE B 1 193 ? 5.844 22.031 -3.678 1 98.81 193 ILE B O 1
ATOM 3598 N N . THR B 1 194 ? 6.047 21.25 -1.632 1 98.81 194 THR B N 1
ATOM 3599 C CA . THR B 1 194 ? 7.156 22.141 -1.297 1 98.81 194 THR B CA 1
ATOM 3600 C C . THR B 1 194 ? 8.469 21.359 -1.235 1 98.81 194 THR B C 1
ATOM 3602 O O . THR B 1 194 ? 8.484 20.188 -0.831 1 98.81 194 THR B O 1
ATOM 3605 N N . THR B 1 195 ? 9.57 22.031 -1.65 1 98.62 195 THR B N 1
ATOM 3606 C CA . THR B 1 195 ? 10.781 21.234 -1.761 1 98.62 195 THR B CA 1
ATOM 3607 C C . THR B 1 195 ? 12 22.031 -1.312 1 98.62 195 THR B C 1
ATOM 3609 O O . THR B 1 195 ? 12.062 23.25 -1.524 1 98.62 195 THR B O 1
ATOM 3612 N N . GLU B 1 196 ? 12.922 21.328 -0.769 1 98.19 196 GLU B N 1
ATOM 3613 C CA . GLU B 1 196 ? 14.211 21.922 -0.406 1 98.19 196 GLU B CA 1
ATOM 3614 C C . GLU B 1 196 ? 14.984 22.359 -1.645 1 98.19 196 GLU B C 1
ATOM 3616 O O . GLU B 1 196 ? 15.664 23.391 -1.629 1 98.19 196 GLU B O 1
ATOM 3621 N N . GLN B 1 197 ? 14.891 21.469 -2.682 1 96.81 197 GLN B N 1
ATOM 3622 C CA . GLN B 1 197 ? 15.695 21.688 -3.877 1 96.81 197 GLN B CA 1
ATOM 3623 C C . GLN B 1 197 ? 14.953 21.234 -5.133 1 96.81 197 GLN B C 1
ATOM 3625 O O . GLN B 1 197 ? 14.43 20.125 -5.18 1 96.81 197 GLN B O 1
ATOM 3630 N N . ILE B 1 198 ? 14.922 22.078 -6.121 1 96.25 198 ILE B N 1
ATOM 3631 C CA . ILE B 1 198 ? 14.516 21.641 -7.457 1 96.25 198 ILE B CA 1
ATOM 3632 C C . ILE B 1 198 ? 15.727 21.125 -8.219 1 96.25 198 ILE B C 1
ATOM 3634 O O . ILE B 1 198 ? 16.719 21.844 -8.398 1 96.25 198 ILE B O 1
ATOM 3638 N N . VAL B 1 199 ? 15.695 19.938 -8.641 1 95.31 199 VAL B N 1
ATOM 3639 C CA . VAL B 1 199 ? 16.828 19.312 -9.312 1 95.31 199 VAL B CA 1
ATOM 3640 C C . VAL B 1 199 ? 16.516 19.109 -10.789 1 95.31 199 VAL B C 1
ATOM 3642 O O . VAL B 1 199 ? 15.344 19.094 -11.18 1 95.31 199 VAL B O 1
ATOM 3645 N N . PRO B 1 200 ? 17.594 18.953 -11.602 1 94.62 200 PRO B N 1
ATOM 3646 C CA . PRO B 1 200 ? 17.359 18.703 -13.023 1 94.62 200 PRO B CA 1
ATOM 3647 C C . PRO B 1 200 ? 16.625 17.391 -13.273 1 94.62 200 PRO B C 1
ATOM 3649 O O . PRO B 1 200 ? 16.828 16.406 -12.555 1 94.62 200 PRO B O 1
ATOM 3652 N N . VAL B 1 201 ? 15.836 17.359 -14.281 1 93 201 VAL B N 1
ATOM 3653 C CA . VAL B 1 201 ? 15.055 16.188 -14.672 1 93 201 VAL B CA 1
ATOM 3654 C C . VAL B 1 201 ? 15.992 15.016 -14.922 1 93 201 VAL B C 1
ATOM 3656 O O . VAL B 1 201 ? 15.656 13.875 -14.594 1 93 201 VAL B O 1
ATOM 3659 N N . SER B 1 202 ? 17.219 15.188 -15.398 1 91.69 202 SER B N 1
ATOM 3660 C CA . SER B 1 202 ? 18.188 14.148 -15.727 1 91.69 202 SER B CA 1
ATOM 3661 C C . SER B 1 202 ? 18.641 13.406 -14.477 1 91.69 202 SER B C 1
ATOM 3663 O O . SER B 1 202 ? 18.875 12.195 -14.516 1 91.69 202 SER B O 1
ATOM 3665 N N . ARG B 1 203 ? 18.734 14.164 -13.453 1 87.81 203 ARG B N 1
ATOM 3666 C CA . ARG B 1 203 ? 19.172 13.586 -12.188 1 87.81 203 ARG B CA 1
ATOM 3667 C C . ARG B 1 203 ? 18.141 12.594 -11.648 1 87.81 203 ARG B C 1
ATOM 3669 O O . ARG B 1 203 ? 18.5 11.531 -11.156 1 87.81 203 ARG B O 1
ATOM 3676 N N . ILE B 1 204 ? 16.906 12.891 -11.812 1 87.5 204 ILE B N 1
ATOM 3677 C CA . ILE B 1 204 ? 15.844 12.047 -11.297 1 87.5 204 ILE B CA 1
ATOM 3678 C C . ILE B 1 204 ? 15.641 10.852 -12.227 1 87.5 204 ILE B C 1
ATOM 3680 O O . ILE B 1 204 ? 15.383 9.734 -11.766 1 87.5 204 ILE B O 1
ATOM 3684 N N . LYS B 1 205 ? 15.758 11.039 -13.547 1 81.88 205 LYS B N 1
ATOM 3685 C CA . LYS B 1 205 ? 15.578 9.977 -14.531 1 81.88 205 LYS B CA 1
ATOM 3686 C C . LYS B 1 205 ? 16.578 8.844 -14.312 1 81.88 205 LYS B C 1
ATOM 3688 O O . LYS B 1 205 ? 16.234 7.672 -14.5 1 81.88 205 LYS B O 1
ATOM 3693 N N . LEU B 1 206 ? 17.828 9.227 -13.883 1 78.94 206 LEU B N 1
ATOM 3694 C CA . LEU B 1 206 ? 18.875 8.242 -13.641 1 78.94 206 LEU B CA 1
ATOM 3695 C C . LEU B 1 206 ? 18.516 7.348 -12.453 1 78.94 206 LEU B C 1
ATOM 3697 O O . LEU B 1 206 ? 19.031 6.234 -12.336 1 78.94 206 LEU B O 1
ATOM 3701 N N . ASN B 1 207 ? 17.641 7.848 -11.648 1 77.31 207 ASN B N 1
ATOM 3702 C CA . ASN B 1 207 ? 17.203 7.109 -10.469 1 77.31 207 ASN B CA 1
ATOM 3703 C C . ASN B 1 207 ? 15.688 6.969 -10.414 1 77.31 207 ASN B C 1
ATOM 3705 O O . ASN B 1 207 ? 15.078 7.18 -9.367 1 77.31 207 ASN B O 1
ATOM 3709 N N . ALA B 1 208 ? 15.148 6.656 -11.539 1 78 208 ALA B N 1
ATOM 3710 C CA . ALA B 1 208 ? 13.695 6.641 -11.688 1 78 208 ALA B CA 1
ATOM 3711 C C . ALA B 1 208 ? 13.047 5.719 -10.656 1 78 208 ALA B C 1
ATOM 3713 O O . ALA B 1 208 ? 11.93 5.973 -10.203 1 78 208 ALA B O 1
ATOM 3714 N N . GLU B 1 209 ? 13.789 4.766 -10.219 1 77.69 209 GLU B N 1
ATOM 3715 C CA . GLU B 1 209 ? 13.258 3.791 -9.273 1 77.69 209 GLU B CA 1
ATOM 3716 C C . GLU B 1 209 ? 13.141 4.387 -7.875 1 77.69 209 GLU B C 1
ATOM 3718 O O . GLU B 1 209 ? 12.484 3.818 -7.004 1 77.69 209 GLU B O 1
ATOM 3723 N N . ARG B 1 210 ? 13.672 5.629 -7.738 1 82.5 210 ARG B N 1
ATOM 3724 C CA . ARG B 1 210 ? 13.695 6.258 -6.422 1 82.5 210 ARG B CA 1
ATOM 3725 C C . ARG B 1 210 ? 12.562 7.273 -6.281 1 82.5 210 ARG B C 1
ATOM 3727 O O . ARG B 1 210 ? 12.383 7.859 -5.215 1 82.5 210 ARG B O 1
ATOM 3734 N N . ILE B 1 211 ? 11.859 7.5 -7.355 1 92.75 211 ILE B N 1
ATOM 3735 C CA . ILE B 1 211 ? 10.773 8.469 -7.305 1 92.75 211 ILE B CA 1
ATOM 3736 C C . ILE B 1 211 ? 9.688 7.973 -6.348 1 92.75 211 ILE B C 1
ATOM 3738 O O . ILE B 1 211 ? 9.141 6.883 -6.535 1 92.75 211 ILE B O 1
ATOM 3742 N N . ASP B 1 212 ? 9.414 8.789 -5.328 1 94.38 212 ASP B N 1
ATOM 3743 C CA . ASP B 1 212 ? 8.406 8.43 -4.336 1 94.38 212 ASP B CA 1
ATOM 3744 C C . ASP B 1 212 ? 7.031 8.945 -4.746 1 94.38 212 ASP B C 1
ATOM 3746 O O . ASP B 1 212 ? 6.023 8.258 -4.559 1 94.38 212 ASP B O 1
ATOM 3750 N N . ILE B 1 213 ? 6.977 10.172 -5.273 1 97.75 213 ILE B N 1
ATOM 3751 C CA . ILE B 1 213 ? 5.742 10.789 -5.75 1 97.75 213 ILE B CA 1
ATOM 3752 C C . ILE B 1 213 ? 5.891 11.164 -7.223 1 97.75 213 ILE B C 1
ATOM 3754 O O . ILE B 1 213 ? 6.645 12.078 -7.562 1 97.75 213 ILE B O 1
ATOM 3758 N N . PRO B 1 214 ? 5.211 10.523 -8.062 1 96.5 214 PRO B N 1
ATOM 3759 C CA . PRO B 1 214 ? 5.324 10.805 -9.492 1 96.5 214 PRO B CA 1
ATOM 3760 C C . PRO B 1 214 ? 4.734 12.164 -9.875 1 96.5 214 PRO B C 1
ATOM 3762 O O . PRO B 1 214 ? 3.734 12.594 -9.297 1 96.5 214 PRO B O 1
ATOM 3765 N N . GLY B 1 215 ? 5.27 12.75 -10.859 1 97.25 215 GLY B N 1
ATOM 3766 C CA . GLY B 1 215 ? 4.934 14.109 -11.266 1 97.25 215 GLY B CA 1
ATOM 3767 C C . GLY B 1 215 ? 3.488 14.258 -11.703 1 97.25 215 GLY B C 1
ATOM 3768 O O . GLY B 1 215 ? 2.889 15.32 -11.531 1 97.25 215 GLY B O 1
ATOM 3769 N N . PHE B 1 216 ? 2.945 13.18 -12.25 1 96.56 216 PHE B N 1
ATOM 3770 C CA . PHE B 1 216 ? 1.589 13.297 -12.773 1 96.56 216 PHE B CA 1
ATOM 3771 C C . PHE B 1 216 ? 0.586 13.492 -11.641 1 96.56 216 PHE B C 1
ATOM 3773 O O . PHE B 1 216 ? -0.525 13.977 -11.867 1 96.56 216 PHE B O 1
ATOM 3780 N N . LEU B 1 217 ? 0.932 13.227 -10.375 1 97.88 217 LEU B N 1
ATOM 3781 C CA . LEU B 1 217 ? 0.063 13.422 -9.219 1 97.88 217 LEU B CA 1
ATOM 3782 C C . LEU B 1 217 ? 0.177 14.852 -8.688 1 97.88 217 LEU B C 1
ATOM 3784 O O . LEU B 1 217 ? -0.647 15.281 -7.879 1 97.88 217 LEU B O 1
ATOM 3788 N N . VAL B 1 218 ? 1.18 15.586 -9.125 1 98.56 218 VAL B N 1
ATOM 3789 C CA . VAL B 1 218 ? 1.546 16.859 -8.508 1 98.56 218 VAL B CA 1
ATOM 3790 C C . VAL B 1 218 ? 0.938 18.016 -9.297 1 98.56 218 VAL B C 1
ATOM 3792 O O . VAL B 1 218 ? 1.136 18.109 -10.516 1 98.56 218 VAL B O 1
ATOM 3795 N N . HIS B 1 219 ? 0.251 18.828 -8.586 1 98.25 219 HIS B N 1
ATOM 3796 C CA . HIS B 1 219 ? -0.394 19.984 -9.195 1 98.25 219 HIS B CA 1
ATOM 3797 C C . HIS B 1 219 ? 0.536 21.188 -9.203 1 98.25 219 HIS B C 1
ATOM 3799 O O . HIS B 1 219 ? 0.64 21.891 -10.211 1 98.25 219 HIS B O 1
ATOM 3805 N N . SER B 1 220 ? 1.199 21.422 -8.047 1 98.06 220 SER B N 1
ATOM 3806 C CA . SER B 1 220 ? 2.066 22.578 -7.891 1 98.06 220 SER B CA 1
ATOM 3807 C C . SER B 1 220 ? 3.355 22.219 -7.16 1 98.06 220 SER B C 1
ATOM 3809 O O . SER B 1 220 ? 3.354 21.344 -6.297 1 98.06 220 SER B O 1
ATOM 3811 N N . ILE B 1 221 ? 4.383 22.891 -7.559 1 98.25 221 ILE B N 1
ATOM 3812 C CA . ILE B 1 221 ? 5.691 22.75 -6.93 1 98.25 221 ILE B CA 1
ATOM 3813 C C . ILE B 1 221 ? 6.152 24.094 -6.395 1 98.25 221 ILE B C 1
ATOM 3815 O O . ILE B 1 221 ? 6.094 25.109 -7.105 1 98.25 221 ILE B O 1
ATOM 3819 N N . VAL B 1 222 ? 6.598 24.125 -5.195 1 98.38 222 VAL B N 1
ATOM 3820 C CA . VAL B 1 222 ? 7.113 25.359 -4.59 1 98.38 222 VAL B CA 1
ATOM 3821 C C . VAL B 1 222 ? 8.516 25.109 -4.043 1 98.38 222 VAL B C 1
ATOM 3823 O O . VAL B 1 222 ? 8.734 24.188 -3.25 1 98.38 222 VAL B O 1
ATOM 3826 N N . HIS B 1 223 ? 9.438 25.922 -4.488 1 98.12 223 HIS B N 1
ATOM 3827 C CA . HIS B 1 223 ? 10.789 25.859 -3.951 1 98.12 223 HIS B CA 1
ATOM 3828 C C . HIS B 1 223 ? 10.898 26.609 -2.633 1 98.12 223 HIS B C 1
ATOM 3830 O O . HIS B 1 223 ? 10.836 27.844 -2.613 1 98.12 223 HIS B O 1
ATOM 3836 N N . VAL B 1 224 ? 11.062 25.797 -1.585 1 98.06 224 VAL B N 1
ATOM 3837 C CA . VAL B 1 224 ? 11.156 26.422 -0.265 1 98.06 224 VAL B CA 1
ATOM 3838 C C . VAL B 1 224 ? 12.297 25.781 0.525 1 98.06 224 VAL B C 1
ATOM 3840 O O . VAL B 1 224 ? 12.055 24.953 1.416 1 98.06 224 VAL B O 1
ATOM 3843 N N . PRO B 1 225 ? 13.508 26.312 0.338 1 97.31 225 PRO B N 1
ATOM 3844 C CA . PRO B 1 225 ? 14.57 25.828 1.231 1 97.31 225 PRO B CA 1
ATOM 3845 C C . PRO B 1 225 ? 14.234 26.047 2.707 1 97.31 225 PRO B C 1
ATOM 3847 O O . PRO B 1 225 ? 13.75 27.125 3.082 1 97.31 225 PRO B O 1
ATOM 3850 N N . ASN B 1 226 ? 14.406 25.016 3.516 1 97.56 226 ASN B N 1
ATOM 3851 C CA . ASN B 1 226 ? 14.07 25.031 4.938 1 97.56 226 ASN B CA 1
ATOM 3852 C C . ASN B 1 226 ? 12.562 25.141 5.152 1 97.56 226 ASN B C 1
ATOM 3854 O O . ASN B 1 226 ? 12.117 25.766 6.117 1 97.56 226 ASN B O 1
ATOM 3858 N N . GLY B 1 227 ? 11.875 24.562 4.25 1 98.25 227 GLY B N 1
ATOM 3859 C CA . GLY B 1 227 ? 10.422 24.719 4.242 1 98.25 227 GLY B CA 1
ATOM 3860 C C . GLY B 1 227 ? 9.75 23.984 5.387 1 98.25 227 GLY B C 1
ATOM 3861 O O . GLY B 1 227 ? 8.594 24.281 5.719 1 98.25 227 GLY B O 1
ATOM 3862 N N . ALA B 1 228 ? 10.422 23.078 6.051 1 98.69 228 ALA B N 1
ATOM 3863 C CA . ALA B 1 228 ? 9.867 22.328 7.172 1 98.69 228 ALA B CA 1
ATOM 3864 C C . ALA B 1 228 ? 10.227 22.984 8.508 1 98.69 228 ALA B C 1
ATOM 3866 O O . ALA B 1 228 ? 9.664 22.641 9.547 1 98.69 228 ALA B O 1
ATOM 3867 N N . ALA B 1 229 ? 11.102 23.922 8.5 1 98.19 229 ALA B N 1
ATOM 3868 C CA . ALA B 1 229 ? 11.523 24.562 9.742 1 98.19 229 ALA B CA 1
ATOM 3869 C C . ALA B 1 229 ? 10.344 25.25 10.43 1 98.19 229 ALA B C 1
ATOM 3871 O O . ALA B 1 229 ? 9.555 25.938 9.781 1 98.19 229 ALA B O 1
ATOM 3872 N N . PRO B 1 230 ? 10.266 25.078 11.742 1 97.88 230 PRO B N 1
ATOM 3873 C CA . PRO B 1 230 ? 11.312 24.594 12.656 1 97.88 230 PRO B CA 1
ATOM 3874 C C . PRO B 1 230 ? 11.297 23.078 12.836 1 97.88 230 PRO B C 1
ATOM 3876 O O . PRO B 1 230 ? 12.039 22.547 13.664 1 97.88 230 PRO B O 1
ATOM 3879 N N . ALA B 1 231 ? 10.391 22.281 12.172 1 97.94 231 ALA B N 1
ATOM 3880 C CA . ALA B 1 231 ? 10.469 20.828 12.133 1 97.94 231 ALA B CA 1
ATOM 3881 C C . ALA B 1 231 ? 11.727 20.359 11.414 1 97.94 231 ALA B C 1
ATOM 3883 O O . ALA B 1 231 ? 12.422 21.156 10.773 1 97.94 231 ALA B O 1
ATOM 3884 N N . SER B 1 232 ? 12.047 19.094 11.539 1 98.5 232 SER B N 1
ATOM 3885 C CA . SER B 1 232 ? 13.242 18.547 10.906 1 98.5 232 SER B CA 1
ATOM 3886 C C . SER B 1 232 ? 12.961 18.109 9.469 1 98.5 232 SER B C 1
ATOM 3888 O O . SER B 1 232 ? 11.805 18 9.07 1 98.5 232 SER B O 1
ATOM 3890 N N . CYS B 1 233 ? 13.953 17.969 8.75 1 98.44 233 CYS B N 1
ATOM 3891 C CA . CYS B 1 233 ? 13.992 17.328 7.438 1 98.44 233 CYS B CA 1
ATOM 3892 C C . CYS B 1 233 ? 15.219 16.438 7.297 1 98.44 233 CYS B C 1
ATOM 3894 O O . CYS B 1 233 ? 16.344 16.938 7.277 1 98.44 233 CYS B O 1
ATOM 3896 N N . TYR B 1 234 ? 14.961 15.164 7.23 1 97.19 234 TYR B N 1
ATOM 3897 C CA . TYR B 1 234 ? 16.016 14.164 7.227 1 97.19 234 TYR B CA 1
ATOM 3898 C C . TYR B 1 234 ? 17.094 14.508 6.191 1 97.19 234 TYR B C 1
ATOM 3900 O O . TYR B 1 234 ? 16.766 14.859 5.055 1 97.19 234 TYR B O 1
ATOM 3908 N N . LYS B 1 235 ? 18.359 14.508 6.516 1 95.75 235 LYS B N 1
ATOM 3909 C CA . LYS B 1 235 ? 19.562 14.766 5.738 1 95.75 235 LYS B CA 1
ATOM 3910 C C . LYS B 1 235 ? 19.703 16.25 5.414 1 95.75 235 LYS B C 1
ATOM 3912 O O . LYS B 1 235 ? 20.578 16.656 4.652 1 95.75 235 LYS B O 1
ATOM 3917 N N . LYS B 1 236 ? 18.875 17.156 5.984 1 97.5 236 LYS B N 1
ATOM 3918 C CA . LYS B 1 236 ? 18.953 18.578 5.723 1 97.5 236 LYS B CA 1
ATOM 3919 C C . LYS B 1 236 ? 19.141 19.375 7.02 1 97.5 236 LYS B C 1
ATOM 3921 O O . LYS B 1 236 ? 20.141 20.062 7.199 1 97.5 236 LYS B O 1
ATOM 3926 N N . TYR B 1 237 ? 18.25 19.297 7.93 1 98.25 237 TYR B N 1
ATOM 3927 C CA . TYR B 1 237 ? 18.344 20.031 9.188 1 98.25 237 TYR B CA 1
ATOM 3928 C C . TYR B 1 237 ? 17.516 19.359 10.273 1 98.25 237 TYR B C 1
ATOM 3930 O O . TYR B 1 237 ? 16.594 18.594 9.969 1 98.25 237 TYR B O 1
ATOM 3938 N N . GLU B 1 238 ? 17.828 19.609 11.555 1 97.94 238 GLU B N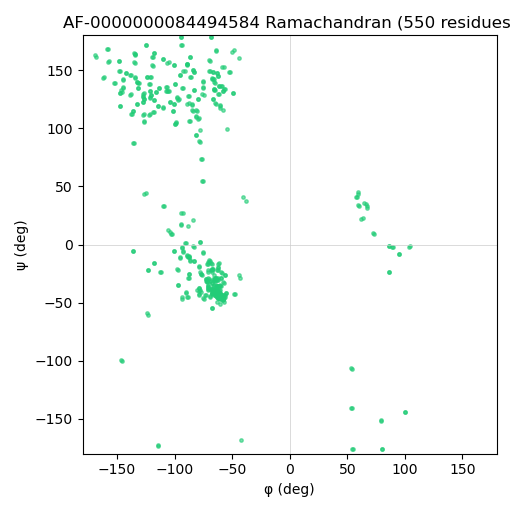 1
ATOM 3939 C CA . GLU B 1 238 ? 17.172 19.047 12.734 1 97.94 238 GLU B CA 1
ATOM 3940 C C . GLU B 1 238 ? 16.078 19.984 13.25 1 97.94 238 GLU B C 1
ATOM 3942 O O . GLU B 1 238 ? 15.938 21.109 12.773 1 97.94 238 GLU B O 1
ATOM 3947 N N . VAL B 1 239 ? 15.328 19.5 14.195 1 97.94 239 VAL B N 1
ATOM 3948 C CA . VAL B 1 239 ? 14.297 20.312 14.836 1 97.94 239 VAL B CA 1
ATOM 3949 C C . VAL B 1 239 ? 14.938 21.516 15.531 1 97.94 239 VAL B C 1
ATOM 3951 O O . VAL B 1 239 ? 15.953 21.375 16.219 1 97.94 239 VAL B O 1
ATOM 3954 N N . ASP B 1 240 ? 14.398 22.672 15.234 1 97.62 240 ASP B N 1
ATOM 3955 C CA . ASP B 1 240 ? 14.812 23.859 15.969 1 97.62 240 ASP B CA 1
ATOM 3956 C C . ASP B 1 240 ? 14.094 23.953 17.312 1 97.62 240 ASP B C 1
ATOM 3958 O O . ASP B 1 240 ? 13.055 24.609 17.422 1 97.62 240 ASP B O 1
ATOM 3962 N N . ASP B 1 241 ? 14.727 23.453 18.328 1 96.81 241 ASP B N 1
ATOM 3963 C CA . ASP B 1 241 ? 14.117 23.312 19.641 1 96.81 241 ASP B CA 1
ATOM 3964 C C . ASP B 1 241 ? 13.734 24.672 20.219 1 96.81 241 ASP B C 1
ATOM 3966 O O . ASP B 1 241 ? 12.664 24.812 20.828 1 96.81 241 ASP B O 1
ATOM 3970 N N . LYS B 1 242 ? 14.562 25.609 20.031 1 96.25 242 LYS B N 1
ATOM 3971 C CA . LYS B 1 242 ? 14.312 26.953 20.562 1 96.25 242 LYS B CA 1
ATOM 3972 C C . LYS B 1 242 ? 13.07 27.578 19.938 1 96.25 242 LYS B C 1
ATOM 3974 O O . LYS B 1 242 ? 12.227 28.141 20.641 1 96.25 242 LYS B O 1
ATOM 3979 N N . SER B 1 243 ? 12.992 27.438 18.656 1 96.5 243 SER B N 1
ATOM 3980 C CA . SER B 1 243 ? 11.859 28.016 17.938 1 96.5 243 SER B CA 1
ATOM 3981 C C . SER B 1 243 ? 10.562 27.312 18.312 1 96.5 243 SER B C 1
ATOM 3983 O O . SER B 1 243 ? 9.531 27.969 18.5 1 96.5 243 SER B O 1
ATOM 3985 N N . VAL B 1 244 ? 10.562 26 18.422 1 97.69 244 VAL B N 1
ATOM 3986 C CA . VAL B 1 244 ? 9.375 25.219 18.781 1 97.69 244 VAL B CA 1
ATOM 3987 C C . VAL B 1 244 ? 8.914 25.609 20.188 1 97.69 244 VAL B C 1
ATOM 3989 O O . VAL B 1 244 ? 7.738 25.891 20.406 1 97.69 244 VAL B O 1
ATOM 3992 N N . ALA B 1 245 ? 9.852 25.703 21.125 1 96.06 245 ALA B N 1
ATOM 3993 C CA . ALA B 1 245 ? 9.547 26.062 22.5 1 96.06 245 ALA B CA 1
ATOM 3994 C C . ALA B 1 245 ? 8.969 27.469 22.594 1 96.06 245 ALA B C 1
ATOM 3996 O O . ALA B 1 245 ? 8.039 27.719 23.359 1 96.06 245 ALA B O 1
ATOM 3997 N N . ALA B 1 246 ? 9.555 28.359 21.844 1 96.25 246 ALA B N 1
ATOM 3998 C CA . ALA B 1 246 ? 9.078 29.75 21.844 1 96.25 246 ALA B CA 1
ATOM 3999 C C . ALA B 1 246 ? 7.633 29.828 21.344 1 96.25 246 ALA B C 1
ATOM 4001 O O . ALA B 1 246 ? 6.812 30.547 21.922 1 96.25 246 ALA B O 1
ATOM 4002 N N . PHE B 1 247 ? 7.324 29.094 20.312 1 97.44 247 PHE B N 1
ATOM 4003 C CA . PHE B 1 247 ? 5.973 29.094 19.766 1 97.44 247 PHE B CA 1
ATOM 4004 C C . PHE B 1 247 ? 4.969 28.578 20.781 1 97.44 247 PHE B C 1
ATOM 4006 O O . PHE B 1 247 ? 3.885 29.156 20.938 1 97.44 247 PHE B O 1
ATOM 4013 N N . ILE B 1 248 ? 5.293 27.516 21.422 1 96.19 248 ILE B N 1
ATOM 4014 C CA . ILE B 1 248 ? 4.395 26.859 22.359 1 96.19 248 ILE B CA 1
ATOM 4015 C C . ILE B 1 248 ? 4.008 27.812 23.484 1 96.19 248 ILE B C 1
ATOM 4017 O O . ILE B 1 248 ? 2.9 27.734 24.016 1 96.19 248 ILE B O 1
ATOM 4021 N N . LYS B 1 249 ? 4.84 28.828 23.734 1 94.94 249 LYS B N 1
ATOM 4022 C CA . LYS B 1 249 ? 4.605 29.781 24.812 1 94.94 249 LYS B CA 1
ATOM 4023 C C . LYS B 1 249 ? 3.74 30.938 24.344 1 94.94 249 LYS B C 1
ATOM 4025 O O . LYS B 1 249 ? 3.256 31.734 25.156 1 94.94 249 LYS B O 1
ATOM 4030 N N . MET B 1 250 ? 3.541 31 23.062 1 96.69 250 MET B N 1
ATOM 4031 C CA . MET B 1 250 ? 2.746 32.094 22.531 1 96.69 250 MET B CA 1
ATOM 4032 C C . MET B 1 250 ? 1.261 31.875 22.797 1 96.69 250 MET B C 1
ATOM 4034 O O . MET B 1 250 ? 0.753 30.766 22.625 1 96.69 250 MET B O 1
ATOM 4038 N N . SER B 1 251 ? 0.628 32.875 23.219 1 94 251 SER B N 1
ATOM 4039 C CA . SER B 1 251 ? -0.768 32.719 23.609 1 94 251 SER B CA 1
ATOM 4040 C C . SER B 1 251 ? -1.678 33.656 22.844 1 94 251 SER B C 1
ATOM 4042 O O . SER B 1 251 ? -2.885 33.438 22.75 1 94 251 SER B O 1
ATOM 4044 N N . SER B 1 252 ? -1.089 34.812 22.281 1 95.75 252 SER B N 1
ATOM 4045 C CA . SER B 1 252 ? -1.923 35.781 21.609 1 95.75 252 SER B CA 1
ATOM 4046 C C . SER B 1 252 ? -1.746 35.719 20.109 1 95.75 252 SER B C 1
ATOM 4048 O O . SER B 1 252 ? -0.689 35.312 19.609 1 95.75 252 SER B O 1
ATOM 4050 N N . LYS B 1 253 ? -2.732 36.156 19.375 1 96.31 253 LYS B N 1
ATOM 4051 C CA . LYS B 1 253 ? -2.664 36.219 17.922 1 96.31 253 LYS B CA 1
ATOM 4052 C C . LYS B 1 253 ? -1.582 37.219 17.453 1 96.31 253 LYS B C 1
ATOM 4054 O O . LYS B 1 253 ? -0.941 37 16.422 1 96.31 253 LYS B O 1
ATOM 4059 N N . ASP B 1 254 ? -1.387 38.219 18.266 1 97.31 254 ASP B N 1
ATOM 4060 C CA . ASP B 1 254 ? -0.35 39.188 17.922 1 97.31 254 ASP B CA 1
ATOM 4061 C C . ASP B 1 254 ? 1.034 38.562 17.953 1 97.31 254 ASP B C 1
ATOM 4063 O O . ASP B 1 254 ? 1.866 38.812 17.078 1 97.31 254 ASP B O 1
ATOM 4067 N N . GLU B 1 255 ? 1.233 37.75 18.922 1 97.88 255 GLU B N 1
ATOM 4068 C CA . GLU B 1 255 ? 2.498 37 19 1 97.88 255 GLU B CA 1
ATOM 4069 C C . GLU B 1 255 ? 2.666 36.062 17.797 1 97.88 255 GLU B C 1
ATOM 4071 O O . GLU B 1 255 ? 3.756 35.969 17.234 1 97.88 255 GLU B O 1
ATOM 4076 N N . ILE B 1 256 ? 1.564 35.438 17.438 1 97.94 256 ILE B N 1
ATOM 4077 C CA . ILE B 1 256 ? 1.608 34.5 16.312 1 97.94 256 ILE B CA 1
ATOM 4078 C C . ILE B 1 256 ? 1.828 35.25 15.008 1 97.94 256 ILE B C 1
ATOM 4080 O O . ILE B 1 256 ? 2.586 34.812 14.148 1 97.94 256 ILE B O 1
ATOM 4084 N N . ARG B 1 257 ? 1.226 36.406 14.875 1 97.94 257 ARG B N 1
ATOM 4085 C CA . ARG B 1 257 ? 1.43 37.25 13.688 1 97.94 257 ARG B CA 1
ATOM 4086 C C . ARG B 1 257 ? 2.881 37.688 13.578 1 97.94 257 ARG B C 1
ATOM 4088 O O . ARG B 1 257 ? 3.445 37.719 12.484 1 97.94 257 ARG B O 1
ATOM 4095 N N . ALA B 1 258 ? 3.479 38.031 14.711 1 97.81 258 ALA B N 1
ATOM 4096 C CA . ALA B 1 258 ? 4.891 38.406 14.727 1 97.81 258 ALA B CA 1
ATOM 4097 C C . ALA B 1 258 ? 5.773 37.219 14.312 1 97.81 258 ALA B C 1
ATOM 4099 O O . ALA B 1 258 ? 6.75 37.406 13.578 1 97.81 258 ALA B O 1
ATOM 4100 N N . TYR B 1 259 ? 5.391 36.094 14.828 1 98.12 259 TYR B N 1
ATOM 4101 C CA . TYR B 1 259 ? 6.078 34.844 14.461 1 98.12 259 TYR B CA 1
ATOM 4102 C C . TYR B 1 259 ? 6.008 34.625 12.953 1 98.12 259 TYR B C 1
ATOM 4104 O O . TYR B 1 259 ? 7.016 34.312 12.32 1 98.12 259 TYR B O 1
ATOM 4112 N N . LEU B 1 260 ? 4.809 34.781 12.312 1 98.25 260 LEU B N 1
ATOM 4113 C CA . LEU B 1 260 ? 4.613 34.625 10.875 1 98.25 260 LEU B CA 1
ATOM 4114 C C . LEU B 1 260 ? 5.465 35.625 10.094 1 98.25 260 LEU B C 1
ATOM 4116 O O . LEU B 1 260 ? 6.09 35.25 9.094 1 98.25 260 LEU B O 1
ATOM 4120 N N . LYS B 1 261 ? 5.52 36.812 10.562 1 97.31 261 LYS B N 1
ATOM 4121 C CA . LYS B 1 261 ? 6.293 37.844 9.906 1 97.31 261 LYS B CA 1
ATOM 4122 C C . LYS B 1 261 ? 7.785 37.531 9.938 1 97.31 261 LYS B C 1
ATOM 4124 O O . LYS B 1 261 ? 8.492 37.75 8.953 1 97.31 261 LYS B O 1
ATOM 4129 N N . ALA B 1 262 ? 8.242 37 11.031 1 96.62 262 ALA B N 1
ATOM 4130 C CA . ALA B 1 262 ? 9.664 36.719 11.203 1 96.62 262 ALA B CA 1
ATOM 4131 C C . ALA B 1 262 ? 10.117 35.625 10.219 1 96.62 262 ALA B C 1
ATOM 4133 O O . ALA B 1 262 ? 11.281 35.594 9.828 1 96.62 262 ALA B O 1
ATOM 4134 N N . TYR B 1 263 ? 9.156 34.75 9.805 1 97.19 263 TYR B N 1
ATOM 4135 C CA . TYR B 1 263 ? 9.508 33.656 8.914 1 97.19 263 TYR B CA 1
ATOM 4136 C C . TYR B 1 263 ? 9.305 34.031 7.453 1 97.19 263 TYR B C 1
ATOM 4138 O O . TYR B 1 263 ? 9.68 33.281 6.547 1 97.19 263 TYR B O 1
ATOM 4146 N N . GLU B 1 264 ? 8.758 35.156 7.184 1 95.88 264 GLU B N 1
ATOM 4147 C CA . GLU B 1 264 ? 8.289 35.5 5.848 1 95.88 264 GLU B CA 1
ATOM 4148 C C . GLU B 1 264 ? 9.43 35.5 4.84 1 95.88 264 GLU B C 1
ATOM 4150 O O . GLU B 1 264 ? 9.297 34.906 3.76 1 95.88 264 GLU B O 1
ATOM 4155 N N . THR B 1 265 ? 10.539 36.094 5.172 1 94.12 265 THR B N 1
ATOM 4156 C CA . THR B 1 265 ? 11.68 36.156 4.266 1 94.12 265 THR B CA 1
ATOM 4157 C C . THR B 1 265 ? 12.195 34.75 3.945 1 94.12 265 THR B C 1
ATOM 4159 O O . THR B 1 265 ? 12.469 34.438 2.785 1 94.12 265 THR B O 1
ATOM 4162 N N . LYS B 1 266 ? 12.281 33.969 4.965 1 94.44 266 LYS B N 1
ATOM 4163 C CA . LYS B 1 266 ? 12.766 32.594 4.785 1 94.44 266 LYS B CA 1
ATOM 4164 C C . LYS B 1 266 ? 11.789 31.781 3.959 1 94.44 266 LYS B C 1
ATOM 4166 O O . LYS B 1 266 ? 12.203 31 3.094 1 94.44 266 LYS B O 1
ATOM 4171 N N . ASP B 1 267 ? 10.516 31.938 4.176 1 96.88 267 ASP B N 1
ATOM 4172 C CA . ASP B 1 267 ? 9.484 31.172 3.49 1 96.88 267 ASP B CA 1
ATOM 4173 C C . ASP B 1 267 ? 9.477 31.469 1.992 1 96.88 267 ASP B C 1
ATOM 4175 O O . ASP B 1 267 ? 9.18 30.594 1.18 1 96.88 267 ASP B O 1
ATOM 4179 N N . TYR B 1 268 ? 9.891 32.688 1.652 1 94.25 268 TYR B N 1
ATOM 4180 C CA . TYR B 1 268 ? 9.805 33.094 0.256 1 94.25 268 TYR B CA 1
ATOM 4181 C C . TYR B 1 268 ? 11.18 33.094 -0.403 1 94.25 268 TYR B C 1
ATOM 4183 O O . TYR B 1 268 ? 11.352 33.594 -1.512 1 94.25 268 TYR B O 1
ATOM 4191 N N . LEU B 1 269 ? 12.18 32.5 0.248 1 87.25 269 LEU B N 1
ATOM 4192 C CA . LEU B 1 269 ? 13.555 32.531 -0.22 1 87.25 269 LEU B CA 1
ATOM 4193 C C . LEU B 1 269 ? 13.695 31.828 -1.557 1 87.25 269 LEU B C 1
ATOM 4195 O O . LEU B 1 269 ? 14.453 32.25 -2.424 1 87.25 269 LEU B O 1
ATOM 4199 N N . GLY B 1 270 ? 13.023 30.703 -1.746 1 84.25 270 GLY B N 1
ATOM 4200 C CA . GLY B 1 270 ? 13.141 29.891 -2.949 1 84.25 270 GLY B CA 1
ATOM 4201 C C . GLY B 1 270 ? 12.695 30.609 -4.203 1 84.25 270 GLY B C 1
ATOM 4202 O O . GLY B 1 270 ? 13.195 30.344 -5.297 1 84.25 270 GLY B O 1
ATOM 4203 N N . GLU B 1 271 ? 11.688 31.422 -4.039 1 82.38 271 GLU B N 1
ATOM 4204 C CA . GLU B 1 271 ? 11.188 32.188 -5.172 1 82.38 271 GLU B CA 1
ATOM 4205 C C . GLU B 1 271 ? 12.227 33.188 -5.672 1 82.38 271 GLU B C 1
ATOM 4207 O O . GLU B 1 271 ? 12.305 33.469 -6.867 1 82.38 271 GLU B O 1
ATOM 4212 N N . ARG B 1 272 ? 12.977 33.594 -4.77 1 69.88 272 ARG B N 1
ATOM 4213 C CA . ARG B 1 272 ? 13.992 34.562 -5.121 1 69.88 272 ARG B CA 1
ATOM 4214 C C . ARG B 1 272 ? 15.172 33.906 -5.824 1 69.88 272 ARG B C 1
ATOM 4216 O O . ARG B 1 272 ? 15.82 34.531 -6.68 1 69.88 272 ARG B O 1
ATOM 4223 N N . MET B 1 273 ? 15.32 32.719 -5.543 1 63.81 273 MET B N 1
ATOM 4224 C CA . MET B 1 273 ? 16.422 31.969 -6.16 1 63.81 273 MET B CA 1
ATOM 4225 C C . MET B 1 273 ? 16.047 31.531 -7.578 1 63.81 273 MET B C 1
ATOM 4227 O O . MET B 1 273 ? 16.922 31.422 -8.438 1 63.81 273 MET B O 1
ATOM 4231 N N . GLY B 1 274 ? 14.805 31.094 -7.895 1 57.31 274 GLY B N 1
ATOM 4232 C CA . GLY B 1 274 ? 14.391 30.656 -9.219 1 57.31 274 GLY B CA 1
ATOM 4233 C C . GLY B 1 274 ? 14.32 31.797 -10.219 1 57.31 274 GLY B C 1
ATOM 4234 O O . GLY B 1 274 ? 14.32 31.562 -11.43 1 57.31 274 GLY B O 1
ATOM 4235 N N . ARG B 1 275 ? 13.961 33.125 -9.742 1 53 275 ARG B N 1
ATOM 4236 C CA . ARG B 1 275 ? 13.969 34.25 -10.688 1 53 275 ARG B CA 1
ATOM 4237 C C . ARG B 1 275 ? 15.391 34.562 -11.141 1 53 275 ARG B C 1
ATOM 4239 O O . ARG B 1 275 ? 15.586 35.312 -12.094 1 53 275 ARG B O 1
ATOM 4246 N N . ARG B 1 276 ? 16.25 34.156 -10.281 1 43.78 276 ARG B N 1
ATOM 4247 C CA . ARG B 1 276 ? 17.609 34.469 -10.711 1 43.78 276 ARG B CA 1
ATOM 4248 C C . ARG B 1 276 ? 18.078 33.469 -11.789 1 43.78 276 ARG B C 1
ATOM 4250 O O . ARG B 1 276 ? 19.141 33.656 -12.375 1 43.78 276 ARG B O 1
ATOM 4257 N N . LEU B 1 277 ? 17.484 32.219 -11.844 1 34.62 277 LEU B N 1
ATOM 4258 C CA . LEU B 1 277 ? 17.922 31.453 -12.992 1 34.62 277 LEU B CA 1
ATOM 4259 C C . LEU B 1 277 ? 17.219 31.891 -14.266 1 34.62 277 LEU B C 1
ATOM 4261 O O . LEU B 1 277 ? 16.016 32.219 -14.242 1 34.62 277 LEU B O 1
#

InterPro domains:
  IPR004165 Coenzyme A transferase family I [PF01144] (5-223)
  IPR004165 Coenzyme A transferase family I [SM00882] (4-224)
  IPR037171 NagB/RpiA transferase-like [SSF100950] (3-260)

Radius of gyration: 26.52 Å; Cα contacts (8 Å, |Δi|>4): 1306; chains: 2; bounding box: 57×78×54 Å

Sequence (554 aa):
MKKVKSLKDAVNLINDGDTISFGGNVLHRAPMAAVREIARQNKKSLKLVKTAGAQDIDLLCAMDCVESVDAGFVSYETKYGLANHYRQGVQSGKIKGNEHACYTVICALRGASMNVPFMPVKGLNAGDLLVKNDYFVVVEDPFSGEPITLVKSIVPDVAIIHVQECDENGNAIIYGPKFEDILLSRAANKVIITTEQIVPVSRIKLNAERIDIPGFLVHSIVHVPNGAAPASCYKKYEVDDKSVAAFIKMSSKDEIRAYLKAYETKDYLGERMGRRLMKKVKSLKDAVNLINDGDTISFGGNVLHRAPMAAVREIARQNKKSLKLVKTAGAQDIDLLCAMDCVESVDAGFVSYETKYGLANHYRQGVQSGKIKGNEHACYTVICALRGASMNVPFMPVKGLNAGDLLVKNDYFVVVEDPFSGEPITLVKSIVPDVAIIHVQECDENGNAIIYGPKFEDILLSRAANKVIITTEQIVPVSRIKLNAERIDIPGFLVHSIVHVPNGAAPASCYKKYEVDDKSVAAFIKMSSKDEIRAYLKAYETKDYLGERMGRRL

Foldseek 3Di:
DFQADFLLVVLVVDAAQFEEEFFDAAQEQTQVLNLLSNLVVLHAQYEYAYAHYECSVLLCLQSHRHAEYHYQYYQNPPVQGGSVSVVVCCVVVVYHYDHDHSVLSLQLLLCLLVVHFKGWDPPPPPDVSQDDDPFKDWDADPVPRDIIIIGTHDEGQEYEGEAAEAERLGQGAHPDDRPCVLSNLSRYNEYEYEYQDHDYPVVCVVVVVRGSHDSVSHRHYYYANVSSPCRDGPPRGHHPPVLSNVVSPDDHVVVSVVVSVVCVCRSRVRVVVVVVD/DFQADFLLVVLVVDAAQFEEEFFDAAQEQTQVLNLLSNLVVLHAQYEYAYAHYECSVLLCLQSHRHAEYHYQYYQNPPVQGGSVSVVVCCVVVVYHYDHDHSVLSLQLLLCLLVVHFKGWDPPPPPDVVQDDDPFKHWDADPVPRDIIIIGTHDEGQEYEGEAAEAERLGQGAHPDDRPCVLSNLSRYNEYEYEYQDHDHPVVCVVVVVRGSHDSVSHRHYYYANVSSPCRDGPPRGHHPPVLSNVVSPDDHVVVSVVVSVVCVCRSRVRVVVVVVD

Organism: NCBI:txid1637975

Solvent-accessible surface area (backbone atoms only — not comparable to full-atom values): 27838 Å² total; per-residue (Å²): 132,81,32,64,43,49,64,69,61,56,51,62,72,60,55,67,54,37,32,37,27,55,22,37,46,36,59,32,24,22,34,32,38,59,46,48,47,41,51,72,68,61,46,35,47,24,30,39,39,34,41,38,30,16,63,65,54,20,53,33,35,57,66,63,19,42,35,31,38,43,28,32,38,70,28,48,50,90,86,68,36,73,30,59,42,40,51,52,28,38,76,71,59,67,22,48,72,44,86,39,45,43,66,53,41,50,40,8,30,48,12,26,48,65,60,26,73,37,27,64,46,60,86,59,59,74,42,87,80,55,52,79,50,98,49,35,40,75,42,66,34,90,86,78,63,46,78,39,27,32,30,43,33,46,62,27,50,33,21,36,34,45,32,54,33,26,26,76,68,35,39,22,32,65,59,72,85,58,75,58,34,58,56,39,51,55,17,23,75,31,21,37,36,36,16,49,34,76,44,62,61,66,65,49,62,77,42,54,88,58,53,61,39,58,20,90,54,40,60,32,33,23,50,15,46,70,29,22,49,53,25,12,36,74,99,75,48,67,60,35,61,67,59,52,55,54,54,71,68,51,84,49,60,67,54,50,52,51,53,50,58,72,42,43,64,53,47,49,44,27,54,58,54,57,71,69,99,133,81,31,64,43,48,65,68,62,55,51,62,71,60,55,66,55,37,30,36,29,55,22,36,45,35,58,34,24,23,34,33,37,59,45,48,47,42,51,74,66,61,46,35,46,24,29,39,41,35,40,39,30,16,62,64,54,20,52,33,36,56,65,63,19,44,37,31,38,43,28,32,37,71,26,49,50,91,85,69,35,75,30,60,41,39,52,53,29,39,76,71,60,67,21,47,72,45,88,40,45,43,64,52,43,49,40,10,29,48,13,25,47,64,61,25,74,38,28,63,46,62,86,60,58,77,44,88,83,45,53,80,51,98,50,32,38,72,42,66,33,89,86,78,64,46,79,40,27,32,30,42,34,46,62,26,50,33,22,37,35,44,33,54,33,25,25,76,67,36,39,23,31,64,60,74,84,59,75,57,33,58,56,40,50,55,18,24,76,33,21,37,36,36,16,50,35,76,44,62,60,68,66,49,62,78,41,54,88,57,53,60,41,58,20,91,54,42,59,33,33,22,49,16,47,69,29,21,50,51,24,11,35,74,98,74,49,66,60,36,62,67,60,52,56,53,54,72,68,51,84,49,60,66,54,49,51,51,53,49,59,72,43,44,65,54,49,49,45,28,55,59,55,58,71,70,100

Secondary structure (DSSP, 8-state):
---B--HHHHHTTPPTT-EEEE-SBTTBS--HHHHHHHHHTT--SEEEEEEEESHHHHHHHHTT-EEEEEEEEEB-HHHH-B-HHHHHHHHHTSSEEEE--HHHHHHHHHHHHTT-SEEEESS----TT-SS-SSEEEEE-TTT--EEEEEE----SEEEEEEEEE-TT--EE--S--TTHHHHHHHSSEEEEEEEEE--HHHHHTTGGG-SB-GGG-SEEEE-TTTTTTSBBTTTB---HHHHHHHHT--SHHHHHHHHHHHHHHHTHHHHHHS--/---B--HHHHHTTPPTT-EEEE-SBTTBS--HHHHHHHHHTT--SEEEEEEEESHHHHHHHHTT-EEEEEEEEEB-HHHH-B-HHHHHHHHHTSSEEEE--HHHHHHHHHHHHTT-SEEEESS----GGGSS-SSEEEEE-TTT--EEEEEE----SEEEEEEEEE-TT--EE--S--TTHHHHHHHSSEEEEEEEEE--HHHHHTTGGG-SB-GGG-SEEEE-TTTTTTSBBTTTB---HHHHHHHHT--SHHHHHHHHHHHHHHHTHHHHHHS--

Nearest PDB structures (foldseek):
  1poi-assembly1_A  TM=9.237E-01  e=1.529E-26  Acidaminococcus fermentans
  5n02-assembly1_A  TM=9.001E-01  e=1.584E-25  Myxococcus xanthus DK 1622
  6coj-assembly1_A-2  TM=8.856E-01  e=2.397E-22  Rhodococcus jostii RHA1
  6co9-assembly1_A  TM=8.861E-01  e=3.065E-22  Rhodococcus jostii RHA1
  6con-assembly2_G  TM=8.542E-01  e=2.119E-22  Mycobacterium tuberculosis